Protein AF-0000000071224937 (afdb_homodimer)

pLDDT: mean 92.53, std 18.07, range [24.02, 99.0]

InterPro domains:
  IPR029062 Class I glutamine amidotransferase-like [G3DSA:3.40.50.880] (21-245)
  IPR029062 Class I glutamine amidotransferase-like [SSF52317] (24-227)

Foldseek 3Di:
DCPDDPPPCPPPPPPPPPAAEEEEEWWADDFAQTFPQLLSVLLQVLCVVVRHHYAYEYAQAWTQFDADPVVRHTDPPDDTDTGQVRVCVSVVNRHYYLLPDALVVHQEYEYGDHNCLCVPQKVCVPPQLPIDGDPSVLVRLVRCQVVQGAYEYEALNVLVNLLNPAAFEEEQADPPPCVQQVPCVSVVSSVVSRYHYDHDHQQDKDAGNNRRYIYGNQCSGPVDDSVSNSNSSSVRVVVSVVSGD/DCPDDPPPCPPPPPPPPPAAEEEEEWWADDFAQTFPQLLSVLLQVLCVVVRHHYAYEYAQAWTQFDADPVVRHTDPPDDTDTGQVRVCVSVVVRHYYLLPDALVRHQEYEYGDHNCLCVPQKVCVPPQLPIDGDPSVLVRLVRCQVVQGAYEYEALNVLVNLLNDAAAEEEQADPPPCVQQVPCVSVVSSVVSRYHYDHDHQQDWDAGNNRRYIYGNQCSGPVDDSVSNSNSSSVRVVVSVVSGD

Solvent-accessible surface area (backbone atoms only — not comparable to full-atom values): 24383 Å² total; per-residue (Å²): 136,82,76,76,77,81,71,72,76,72,68,75,74,70,68,70,74,68,66,47,31,30,37,36,52,43,25,19,61,13,50,67,37,1,20,22,52,65,50,46,46,38,46,46,29,42,36,36,71,69,66,30,42,79,41,41,24,13,45,87,43,62,40,72,54,55,49,34,29,57,78,72,37,78,34,85,83,55,74,87,46,44,10,30,42,39,23,10,30,79,43,73,40,56,58,44,51,35,84,73,63,52,56,91,76,34,49,35,41,35,32,42,15,30,34,12,38,30,49,50,50,14,38,31,74,81,46,48,57,72,40,54,56,38,64,64,57,48,52,43,56,50,44,23,44,74,70,65,28,23,35,39,25,20,20,67,23,35,48,58,52,19,67,72,39,71,55,38,41,37,20,55,20,48,62,73,60,52,86,42,16,76,63,30,68,53,51,58,31,30,41,73,36,41,23,40,80,48,76,30,56,44,65,29,69,32,72,17,76,91,62,35,29,35,17,19,8,30,73,35,32,60,81,59,47,65,39,45,33,39,52,12,44,41,53,38,50,54,52,46,57,73,50,45,130,136,81,75,75,78,80,72,71,76,74,69,73,76,70,68,71,74,70,67,47,30,30,37,35,51,42,25,20,61,13,51,70,37,1,20,23,52,64,52,45,47,38,46,46,30,42,37,37,70,68,65,29,43,77,42,41,26,13,45,87,43,62,39,71,53,56,50,35,28,59,79,71,37,77,34,85,83,55,74,86,47,45,9,30,41,38,22,9,30,80,44,74,41,56,59,43,51,36,83,73,64,52,54,91,76,34,48,33,42,38,32,41,14,30,34,12,40,29,48,49,49,14,38,30,75,82,45,47,57,73,38,55,59,39,64,65,57,49,52,44,56,51,45,23,44,74,69,65,28,24,34,37,25,21,20,67,23,36,50,59,52,19,67,72,40,70,56,37,42,36,20,57,20,47,66,75,58,52,88,42,15,78,63,31,68,54,54,59,31,30,42,72,36,42,22,40,80,47,78,33,54,43,64,30,68,33,74,16,77,92,63,35,31,36,16,19,9,31,74,36,33,61,81,57,47,64,39,45,33,39,52,11,43,41,53,39,49,55,54,46,56,73,49,44,130

Organism: Bombus terrestris (NCBI:txid30195)

Nearest PDB structures (foldseek):
  5lir-assembly1_A-2  TM=9.800E-01  e=8.021E-27  Salmonella enterica subsp. enterica serovar Typhimurium
  1oy1-assembly1_B  TM=9.784E-01  e=1.328E-25  Escherichia coli K-12
  3l3b-assembly1_A  TM=9.592E-01  e=3.894E-22  Ehrlichia chaffeensis str. Arkansas
  3l3b-assembly1_B  TM=9.543E-01  e=4.696E-22  Ehrlichia chaffeensis str. Arkansas
  8evv-assembly1_A  TM=3.956E-01  e=2.326E-01  Pseudomonas aeruginosa PAO1

Sequence (490 aa):
MNIPSLDLFYHPLFTRHKLLTESVILCGCGYLDGTEISEAISSTIHICQKDMVPHFYAPDVDICETVDHFTKQPDTNSPSRNGLVEAARLARSNIKPLCECEACMHGALVLPGGFGAAKTLSNFAAKGADCTILPDLEKLIEDFYCEKKPIASMCIASVLVARVLKGVKITLGKDSPAKDWPYADAIKKAKDMGARIEMKNVKGVTRCKKYNVVSTPAWMYKPASYLDVHNGIGKLITTLKKCINMNIPSLDLFYHPLFTRHKLLTESVILCGCGYLDGTEISEAISSTIHICQKDMVPHFYAPDVDICETVDHFTKQPDTNSPSRNGLVEAARLARSNIKPLCECEACMHGALVLPGGFGAAKTLSNFAAKGADCTILPDLEKLIEDFYCEKKPIASMCIASVLVARVLKGVKITLGKDSPAKDWPYADAIKKAKDMGARIEMKNVKGVTRCKKYNVVSTPAWMYKPASYLDVHNGIGKLITTLKKCIN

Structure (mmCIF, N/CA/C/O backbone):
data_AF-0000000071224937-model_v1
#
loop_
_entity.id
_entity.type
_entity.pdbx_description
1 polymer 'ES1 protein homolog, mitochondrial-like'
#
loop_
_atom_site.group_PDB
_atom_site.id
_atom_site.type_symbol
_atom_site.label_atom_id
_atom_site.label_alt_id
_atom_site.label_comp_id
_atom_site.label_asym_id
_atom_site.label_entity_id
_atom_site.label_seq_id
_atom_site.pdbx_PDB_ins_code
_atom_site.Cartn_x
_atom_site.Cartn_y
_atom_site.Cartn_z
_atom_site.occupancy
_atom_site.B_iso_or_equiv
_atom_site.auth_seq_id
_atom_site.auth_comp_id
_atom_site.auth_asym_id
_atom_site.auth_atom_id
_atom_site.pdbx_PDB_model_num
ATOM 1 N N . MET A 1 1 ? 59.438 2.338 23.328 1 24.09 1 MET A N 1
ATOM 2 C CA . MET A 1 1 ? 58.375 1.646 24.078 1 24.09 1 MET A CA 1
ATOM 3 C C . MET A 1 1 ? 57.188 1.354 23.203 1 24.09 1 MET A C 1
ATOM 5 O O . MET A 1 1 ? 56.594 2.268 22.609 1 24.09 1 MET A O 1
ATOM 9 N N . ASN A 1 2 ? 57.062 0.096 22.656 1 24.16 2 ASN A N 1
ATOM 10 C CA . ASN A 1 2 ? 56.188 -0.59 21.688 1 24.16 2 ASN A CA 1
ATOM 11 C C . ASN A 1 2 ? 54.781 -0.759 22.219 1 24.16 2 ASN A C 1
ATOM 13 O O . ASN A 1 2 ? 54.562 -1.453 23.219 1 24.16 2 ASN A O 1
ATOM 17 N N . ILE A 1 3 ? 54 0.284 22.328 1 26.64 3 ILE A N 1
ATOM 18 C CA . ILE A 1 3 ? 52.688 0.108 22.922 1 26.64 3 ILE A CA 1
ATOM 19 C C . ILE A 1 3 ? 51.906 -0.964 22.156 1 26.64 3 ILE A C 1
ATOM 21 O O . ILE A 1 3 ? 51.719 -0.854 20.938 1 26.64 3 ILE A O 1
ATOM 25 N N . PRO A 1 4 ? 51.906 -2.186 22.703 1 28.55 4 PRO A N 1
ATOM 26 C CA . PRO A 1 4 ? 51.25 -3.285 22 1 28.55 4 PRO A CA 1
ATOM 27 C C . PRO A 1 4 ? 49.812 -2.941 21.594 1 28.55 4 PRO A C 1
ATOM 29 O O . PRO A 1 4 ? 49.188 -2.078 22.203 1 28.55 4 PRO A O 1
ATOM 32 N N . SER A 1 5 ? 49.438 -3.316 20.312 1 27.67 5 SER A N 1
ATOM 33 C CA . SER A 1 5 ? 48.188 -3.199 19.547 1 27.67 5 SER A CA 1
ATOM 34 C C . SER A 1 5 ? 47.031 -3.826 20.281 1 27.67 5 SER A C 1
ATOM 36 O O . SER A 1 5 ? 47.094 -4.984 20.703 1 27.67 5 SER A O 1
ATOM 38 N N . LEU A 1 6 ? 46.344 -3.105 21.172 1 26.22 6 LEU A N 1
ATOM 39 C CA . LEU A 1 6 ? 45.156 -3.617 21.891 1 26.22 6 LEU A CA 1
ATOM 40 C C . LEU A 1 6 ? 44.25 -4.363 20.938 1 26.22 6 LEU A C 1
ATOM 42 O O . LEU A 1 6 ? 43.594 -3.748 20.078 1 26.22 6 LEU A O 1
ATOM 46 N N . ASP A 1 7 ? 44.594 -5.586 20.484 1 25.05 7 ASP A N 1
ATOM 47 C CA . ASP A 1 7 ? 43.719 -6.523 19.781 1 25.05 7 ASP A CA 1
ATOM 48 C C . ASP A 1 7 ? 42.438 -6.75 20.562 1 25.05 7 ASP A C 1
ATOM 50 O O . ASP A 1 7 ? 42.438 -7.453 21.578 1 25.05 7 ASP A O 1
ATOM 54 N N . LEU A 1 8 ? 41.75 -5.691 20.906 1 27.2 8 LEU A N 1
ATOM 55 C CA . LEU A 1 8 ? 40.469 -5.992 21.5 1 27.2 8 LEU A CA 1
ATOM 56 C C . LEU A 1 8 ? 39.812 -7.199 20.828 1 27.2 8 LEU A C 1
ATOM 58 O O . LEU A 1 8 ? 39.781 -7.281 19.594 1 27.2 8 LEU A O 1
ATOM 62 N N . PHE A 1 9 ? 39.75 -8.336 21.516 1 25.5 9 PHE A N 1
ATOM 63 C CA . PHE A 1 9 ? 39.125 -9.625 21.312 1 25.5 9 PHE A CA 1
ATOM 64 C C . PHE A 1 9 ? 37.688 -9.453 20.812 1 25.5 9 PHE A C 1
ATOM 66 O O . PHE A 1 9 ? 36.781 -9.109 21.594 1 25.5 9 PHE A O 1
ATOM 73 N N . TYR A 1 10 ? 37.5 -8.781 19.656 1 27.58 10 TYR A N 1
ATOM 74 C CA . TYR A 1 10 ? 36.188 -8.953 19.016 1 27.58 10 TYR A CA 1
ATOM 75 C C . TYR A 1 10 ? 35.781 -10.414 19.031 1 27.58 10 TYR A C 1
ATOM 77 O O . TYR A 1 10 ? 36.469 -11.273 18.469 1 27.58 10 TYR A O 1
ATOM 85 N N . HIS A 1 11 ? 35.375 -10.844 20.25 1 29.81 11 HIS A N 1
ATOM 86 C CA . HIS A 1 11 ? 34.875 -12.211 20.281 1 29.81 11 HIS A CA 1
ATOM 87 C C . HIS A 1 11 ? 34 -12.5 19.062 1 29.81 11 HIS A C 1
ATOM 89 O O . HIS A 1 11 ? 33.125 -11.703 18.719 1 29.81 11 HIS A O 1
ATOM 95 N N . PRO A 1 12 ? 34.344 -13.438 18.156 1 33.12 12 PRO A N 1
ATOM 96 C CA . PRO A 1 12 ? 33.656 -14.031 17 1 33.12 12 PRO A CA 1
ATOM 97 C C . PRO A 1 12 ? 32.188 -14.32 17.25 1 33.12 12 PRO A C 1
ATOM 99 O O . PRO A 1 12 ? 31.422 -14.547 16.297 1 33.12 12 PRO A O 1
ATOM 102 N N . LEU A 1 13 ? 31.859 -14.75 18.438 1 30.2 13 LEU A N 1
ATOM 103 C CA . LEU A 1 13 ? 30.609 -15.484 18.578 1 30.2 13 LEU A CA 1
ATOM 104 C C . LEU A 1 13 ? 29.406 -14.562 18.375 1 30.2 13 LEU A C 1
ATOM 106 O O . LEU A 1 13 ? 28.281 -14.914 18.734 1 30.2 13 LEU A O 1
ATOM 110 N N . PHE A 1 14 ? 29.516 -13.312 18.406 1 30.55 14 PHE A N 1
ATOM 111 C CA . PHE A 1 14 ? 28.297 -12.648 17.953 1 30.55 14 PHE A CA 1
ATOM 112 C C . PHE A 1 14 ? 27.844 -13.195 16.609 1 30.55 14 PHE A C 1
ATOM 114 O O . PHE A 1 14 ? 28.484 -12.938 15.586 1 30.55 14 PHE A O 1
ATOM 121 N N . THR A 1 15 ? 27.422 -14.461 16.5 1 29.83 15 THR A N 1
ATOM 122 C CA . THR A 1 15 ? 26.656 -14.984 15.375 1 29.83 15 THR A CA 1
ATOM 123 C C . THR A 1 15 ? 25.75 -13.906 14.781 1 29.83 15 THR A C 1
ATOM 125 O O . THR A 1 15 ? 24.828 -13.422 15.438 1 29.83 15 THR A O 1
ATOM 128 N N . ARG A 1 16 ? 26.172 -13.016 14.109 1 36 16 ARG A N 1
ATOM 129 C CA . ARG A 1 16 ? 25.359 -12.141 13.266 1 36 16 ARG A CA 1
ATOM 130 C C . ARG A 1 16 ? 24.109 -12.859 12.781 1 36 16 ARG A C 1
ATOM 132 O O . ARG A 1 16 ? 24.188 -13.789 11.984 1 36 16 ARG A O 1
ATOM 139 N N . HIS A 1 17 ? 23.062 -13.141 13.578 1 38.84 17 HIS A N 1
ATOM 140 C CA . HIS A 1 17 ? 21.734 -13.492 13.102 1 38.84 17 HIS A CA 1
ATOM 141 C C . HIS A 1 17 ? 21.484 -12.93 11.711 1 38.84 17 HIS A C 1
ATOM 143 O O . HIS A 1 17 ? 21.391 -11.711 11.531 1 38.84 17 HIS A O 1
ATOM 149 N N . LYS A 1 18 ? 22.203 -13.336 10.766 1 50.28 18 LYS A N 1
ATOM 150 C CA . LYS A 1 18 ? 21.922 -13.039 9.367 1 50.28 18 LYS A CA 1
ATOM 151 C C . LYS A 1 18 ? 20.422 -12.859 9.133 1 50.28 18 LYS A C 1
ATOM 153 O O . LYS A 1 18 ? 19.641 -13.781 9.344 1 50.28 18 LYS A O 1
ATOM 158 N N . LEU A 1 19 ? 19.953 -11.68 9.242 1 67.19 19 LEU A N 1
ATOM 159 C CA . LEU A 1 19 ? 18.531 -11.391 9.023 1 67.19 19 LEU A CA 1
ATOM 160 C C . LEU A 1 19 ? 18.031 -12.102 7.773 1 67.19 19 LEU A C 1
ATOM 162 O O . LEU A 1 19 ? 18.656 -12.031 6.715 1 67.19 19 LEU A O 1
ATOM 166 N N . LEU A 1 20 ? 17.141 -13.102 8 1 80.25 20 LEU A N 1
ATOM 167 C CA . LEU A 1 20 ? 16.5 -13.797 6.883 1 80.25 20 LEU A CA 1
ATOM 168 C C . LEU A 1 20 ? 15.828 -12.805 5.938 1 80.25 20 LEU A C 1
ATOM 170 O O . LEU A 1 20 ? 15.023 -11.977 6.371 1 80.25 20 LEU A O 1
ATOM 174 N N . THR A 1 21 ? 16.391 -12.852 4.699 1 89.44 21 THR A N 1
ATOM 175 C CA . THR A 1 21 ? 15.867 -11.945 3.682 1 89.44 21 THR A CA 1
ATOM 176 C C . THR A 1 21 ? 14.836 -12.656 2.809 1 89.44 21 THR A C 1
ATOM 178 O O . THR A 1 21 ? 15.016 -13.812 2.441 1 89.44 21 THR A O 1
ATOM 181 N N . GLU A 1 22 ? 13.703 -11.953 2.609 1 94.75 22 GLU A N 1
ATOM 182 C CA . GLU A 1 22 ? 12.648 -12.5 1.761 1 94.75 22 GLU A CA 1
ATOM 183 C C . GLU A 1 22 ? 12.461 -11.656 0.501 1 94.75 22 GLU A C 1
ATOM 185 O O . GLU A 1 22 ? 12.461 -10.43 0.564 1 94.75 22 GLU A O 1
ATOM 190 N N . SER A 1 23 ? 12.422 -12.352 -0.63 1 97.94 23 SER A N 1
ATOM 191 C CA . SER A 1 23 ? 12.164 -11.656 -1.885 1 97.94 23 SER A CA 1
ATOM 192 C C . SER A 1 23 ? 10.672 -11.484 -2.125 1 97.94 23 SER A C 1
ATOM 194 O O . SER A 1 23 ? 9.906 -12.445 -2.033 1 97.94 23 SER A O 1
ATOM 196 N N . VAL A 1 24 ? 10.258 -10.273 -2.332 1 98.94 24 VAL A N 1
ATOM 197 C CA . VAL A 1 24 ? 8.883 -9.93 -2.688 1 98.94 24 VAL A CA 1
ATOM 198 C C . VAL A 1 24 ? 8.836 -9.406 -4.121 1 98.94 24 VAL A C 1
ATOM 200 O O . VAL A 1 24 ? 9.453 -8.383 -4.438 1 98.94 24 VAL A O 1
ATOM 203 N N . ILE A 1 25 ? 8.109 -10.133 -4.996 1 98.94 25 ILE A N 1
ATOM 204 C CA . ILE A 1 25 ? 8.062 -9.766 -6.406 1 98.94 25 ILE A CA 1
ATOM 205 C C . ILE A 1 25 ? 6.859 -8.867 -6.668 1 98.94 25 ILE A C 1
ATOM 207 O O . ILE A 1 25 ? 5.719 -9.25 -6.398 1 98.94 25 ILE A O 1
ATOM 211 N N . LEU A 1 26 ? 7.172 -7.676 -7.18 1 98.94 26 LEU A N 1
ATOM 212 C CA . LEU A 1 26 ? 6.16 -6.688 -7.535 1 98.94 26 LEU A CA 1
ATOM 213 C C . LEU A 1 26 ? 6.113 -6.48 -9.047 1 98.94 26 LEU A C 1
ATOM 215 O O . LEU A 1 26 ? 6.992 -6.949 -9.773 1 98.94 26 LEU A O 1
ATOM 219 N N . CYS A 1 27 ? 5.078 -5.863 -9.484 1 98.81 27 CYS A N 1
ATOM 220 C CA . CYS A 1 27 ? 4.93 -5.402 -10.867 1 98.81 27 CYS A CA 1
ATOM 221 C C . CYS A 1 27 ? 3.889 -4.297 -10.961 1 98.81 27 CYS A C 1
ATOM 223 O O . CYS A 1 27 ? 2.697 -4.539 -10.758 1 98.81 27 CYS A O 1
ATOM 225 N N . GLY A 1 28 ? 4.363 -3.088 -11.414 1 98.5 28 GLY A N 1
ATOM 226 C CA . GLY A 1 28 ? 3.426 -1.977 -11.383 1 98.5 28 GLY A CA 1
ATOM 227 C C . GLY A 1 28 ? 2.949 -1.638 -9.984 1 98.5 28 GLY A C 1
ATOM 228 O O . GLY A 1 28 ? 3.594 -2.004 -9 1 98.5 28 GLY A O 1
ATOM 229 N N . CYS A 1 29 ? 1.876 -0.817 -9.922 1 98.62 29 CYS A N 1
ATOM 230 C CA . CYS A 1 29 ? 1.356 -0.353 -8.641 1 98.62 29 CYS A CA 1
ATOM 231 C C . CYS A 1 29 ? -0.161 -0.219 -8.68 1 98.62 29 CYS A C 1
ATOM 233 O O . CYS A 1 29 ? -0.686 0.809 -9.109 1 98.62 29 CYS A O 1
ATOM 235 N N . GLY A 1 30 ? -0.761 -1.201 -8.219 1 97.12 30 GLY A N 1
ATOM 236 C CA . GLY A 1 30 ? -2.193 -1.064 -8 1 97.12 30 GLY A CA 1
ATOM 237 C C . GLY A 1 30 ? -3.018 -2.006 -8.859 1 97.12 30 GLY A C 1
ATOM 238 O O . GLY A 1 30 ? -2.939 -1.961 -10.086 1 97.12 30 GLY A O 1
ATOM 239 N N . TYR A 1 31 ? -4.27 -2.412 -8.344 1 70.06 31 TYR A N 1
ATOM 240 C CA . TYR A 1 31 ? -4.73 -3.754 -8.688 1 70.06 31 TYR A CA 1
ATOM 241 C C . TYR A 1 31 ? -5.367 -3.777 -10.07 1 70.06 31 TYR A C 1
ATOM 243 O O . TYR A 1 31 ? -6.516 -3.367 -10.242 1 70.06 31 TYR A O 1
ATOM 251 N N . LEU A 1 32 ? -5.648 -3.139 -11.102 1 82.19 32 LEU A N 1
ATOM 252 C CA . LEU A 1 32 ? -6.059 -3.994 -12.211 1 82.19 32 LEU A CA 1
ATOM 253 C C . LEU A 1 32 ? -5.105 -3.854 -13.391 1 82.19 32 LEU A C 1
ATOM 255 O O . LEU A 1 32 ? -5.539 -3.754 -14.539 1 82.19 32 LEU A O 1
ATOM 259 N N . ASP A 1 33 ? -3.834 -3.111 -13.109 1 98.25 33 ASP A N 1
ATOM 260 C CA . ASP A 1 33 ? -2.717 -3.225 -14.039 1 98.25 33 ASP A CA 1
ATOM 261 C C . ASP A 1 33 ? -1.403 -3.457 -13.297 1 98.25 33 ASP A C 1
ATOM 263 O O . ASP A 1 33 ? -0.335 -3.484 -13.914 1 98.25 33 ASP A O 1
ATOM 267 N N . GLY A 1 34 ? -1.454 -3.621 -11.969 1 98.69 34 GLY A N 1
ATOM 268 C CA . GLY A 1 34 ? -0.248 -3.787 -11.172 1 98.69 34 GLY A CA 1
ATOM 269 C C . GLY A 1 34 ? -0.442 -4.707 -9.977 1 98.69 34 GLY A C 1
ATOM 270 O O . GLY A 1 34 ? -1.433 -5.438 -9.906 1 98.69 34 GLY A O 1
ATOM 271 N N . THR A 1 35 ? 0.583 -4.73 -9.117 1 98.94 35 THR A N 1
ATOM 272 C CA . THR A 1 35 ? 0.531 -5.461 -7.859 1 98.94 35 THR A CA 1
ATOM 273 C C . THR A 1 35 ? -0.571 -4.91 -6.957 1 98.94 35 THR A C 1
ATOM 275 O O . THR A 1 35 ? -0.742 -3.695 -6.848 1 98.94 35 THR A O 1
ATOM 278 N N . GLU A 1 36 ? -1.37 -5.871 -6.41 1 98.94 36 GLU A N 1
ATOM 279 C CA . GLU A 1 36 ? -2.357 -5.457 -5.418 1 98.94 36 GLU A CA 1
ATOM 280 C C . GLU A 1 36 ? -1.685 -4.824 -4.203 1 98.94 36 GLU A C 1
ATOM 282 O O . GLU A 1 36 ? -0.907 -5.48 -3.504 1 98.94 36 GLU A O 1
ATOM 287 N N . ILE A 1 37 ? -2.014 -3.586 -3.926 1 98.94 37 ILE A N 1
ATOM 288 C CA . ILE A 1 37 ? -1.261 -2.738 -3.01 1 98.94 37 ILE A CA 1
ATOM 289 C C . ILE A 1 37 ? -1.396 -3.271 -1.585 1 98.94 37 ILE A C 1
ATOM 291 O O . ILE A 1 37 ? -0.395 -3.459 -0.889 1 98.94 37 ILE A O 1
ATOM 295 N N . SER A 1 38 ? -2.58 -3.564 -1.112 1 98.94 38 SER A N 1
ATOM 296 C CA . SER A 1 38 ? -2.783 -3.99 0.269 1 98.94 38 SER A CA 1
ATOM 297 C C . SER A 1 38 ? -2.164 -5.359 0.522 1 98.94 38 SER A C 1
ATOM 299 O O . SER A 1 38 ? -1.7 -5.641 1.629 1 98.94 38 SER A O 1
ATOM 301 N N . GLU A 1 39 ? -2.096 -6.223 -0.499 1 98.94 39 GLU A N 1
ATOM 302 C CA . GLU A 1 39 ? -1.434 -7.516 -0.357 1 98.94 39 GLU A CA 1
ATOM 303 C C . GLU A 1 39 ? 0.072 -7.348 -0.171 1 98.94 39 GLU A C 1
ATOM 305 O O . GLU A 1 39 ? 0.669 -7.98 0.702 1 98.94 39 GLU A O 1
ATOM 310 N N . ALA A 1 40 ? 0.619 -6.504 -0.956 1 98.94 40 ALA A N 1
ATOM 311 C CA . ALA A 1 40 ? 2.055 -6.258 -0.868 1 98.94 40 ALA A CA 1
ATOM 312 C C . ALA A 1 40 ? 2.428 -5.668 0.49 1 98.94 40 ALA A C 1
ATOM 314 O O . ALA A 1 40 ? 3.381 -6.121 1.129 1 98.94 40 ALA A O 1
ATOM 315 N N . ILE A 1 41 ? 1.654 -4.691 0.906 1 98.94 41 ILE A N 1
ATOM 316 C CA . ILE A 1 41 ? 1.97 -4.004 2.154 1 98.94 41 ILE A CA 1
ATOM 317 C C . ILE A 1 41 ? 1.72 -4.941 3.334 1 98.94 41 ILE A C 1
ATOM 319 O O . ILE A 1 41 ? 2.516 -4.992 4.273 1 98.94 41 ILE A O 1
ATOM 323 N N . SER A 1 42 ? 0.63 -5.691 3.322 1 98.94 42 SER A N 1
ATOM 324 C CA . SER A 1 42 ? 0.373 -6.668 4.371 1 98.94 42 SER A CA 1
ATOM 325 C C . SER A 1 42 ? 1.5 -7.691 4.461 1 98.94 42 SER A C 1
ATOM 327 O O . SER A 1 42 ? 1.954 -8.031 5.559 1 98.94 42 SER A O 1
ATOM 329 N N . SER A 1 43 ? 1.915 -8.203 3.324 1 98.94 43 SER A N 1
ATOM 330 C CA . SER A 1 43 ? 3.035 -9.133 3.312 1 98.94 43 SER A CA 1
ATOM 331 C C . SER A 1 43 ? 4.273 -8.523 3.963 1 98.94 43 SER A C 1
ATOM 333 O O . SER A 1 43 ? 4.93 -9.164 4.785 1 98.94 43 SER A O 1
ATOM 335 N N . THR A 1 44 ? 4.547 -7.32 3.592 1 98.88 44 THR A N 1
ATOM 336 C CA . THR A 1 44 ? 5.727 -6.609 4.074 1 98.88 44 THR A CA 1
ATOM 337 C C . THR A 1 44 ? 5.668 -6.434 5.59 1 98.88 44 THR A C 1
ATOM 339 O O . THR A 1 44 ? 6.656 -6.688 6.285 1 98.88 44 THR A O 1
ATOM 342 N N . ILE A 1 45 ? 4.504 -6.027 6.098 1 98.88 45 ILE A N 1
ATOM 343 C CA . ILE A 1 45 ? 4.309 -5.84 7.531 1 98.88 45 ILE A CA 1
ATOM 344 C C . ILE A 1 45 ? 4.539 -7.16 8.258 1 98.88 45 ILE A C 1
ATOM 346 O O . ILE A 1 45 ? 5.27 -7.211 9.25 1 98.88 45 ILE A O 1
ATOM 350 N N . HIS A 1 46 ? 3.979 -8.219 7.793 1 98.88 46 HIS A N 1
ATOM 351 C CA . HIS A 1 46 ? 4.062 -9.508 8.469 1 98.88 46 HIS A CA 1
ATOM 352 C C . HIS A 1 46 ? 5.465 -10.094 8.375 1 98.88 46 HIS A C 1
ATOM 354 O O . HIS A 1 46 ? 5.93 -10.766 9.297 1 98.88 46 HIS A O 1
ATOM 360 N N . ILE A 1 47 ? 6.141 -9.875 7.23 1 98.75 47 ILE A N 1
ATOM 361 C CA . ILE A 1 47 ? 7.531 -10.289 7.102 1 98.75 47 ILE A CA 1
ATOM 362 C C . ILE A 1 47 ? 8.367 -9.625 8.195 1 98.75 47 ILE A C 1
ATOM 364 O O . ILE A 1 47 ? 9.141 -10.297 8.883 1 98.75 47 ILE A O 1
ATOM 368 N N . CYS A 1 48 ? 8.18 -8.344 8.383 1 98.38 48 CYS A N 1
ATOM 369 C CA . CYS A 1 48 ? 8.898 -7.609 9.414 1 98.38 48 CYS A CA 1
ATOM 370 C C . CYS A 1 48 ? 8.516 -8.102 10.805 1 98.38 48 CYS A C 1
ATOM 372 O O . CYS A 1 48 ? 9.359 -8.195 11.695 1 98.38 48 CYS A O 1
ATOM 374 N N . GLN A 1 49 ? 7.238 -8.398 10.961 1 98.19 49 GLN A N 1
ATOM 375 C CA . GLN A 1 49 ? 6.746 -8.875 12.25 1 98.19 49 GLN A CA 1
ATOM 376 C C . GLN A 1 49 ? 7.422 -10.188 12.648 1 98.19 49 GLN A C 1
ATOM 378 O O . GLN A 1 49 ? 7.594 -10.469 13.836 1 98.19 49 GLN A O 1
ATOM 383 N N . LYS A 1 50 ? 7.82 -10.922 11.672 1 97.62 50 LYS A N 1
ATOM 384 C CA . LYS A 1 50 ? 8.477 -12.195 11.922 1 97.62 50 LYS A CA 1
ATOM 385 C C . LYS A 1 50 ? 9.992 -12.039 11.945 1 97.62 50 LYS A C 1
ATOM 387 O O . LYS A 1 50 ? 10.727 -13.023 11.812 1 97.62 50 LYS A O 1
ATOM 392 N N . ASP A 1 51 ? 10.492 -10.844 12.055 1 96 51 ASP A N 1
ATOM 393 C CA . ASP A 1 51 ? 11.906 -10.492 12.164 1 96 51 ASP A CA 1
ATOM 394 C C . ASP A 1 51 ? 12.664 -10.844 10.891 1 96 51 ASP A C 1
ATOM 396 O O . ASP A 1 51 ? 13.836 -11.234 10.938 1 96 51 ASP A O 1
ATOM 400 N N . MET A 1 52 ? 11.953 -10.883 9.812 1 97.44 52 MET A N 1
ATOM 401 C CA . MET A 1 52 ? 12.555 -11.023 8.492 1 97.44 52 MET A CA 1
ATOM 402 C C . MET A 1 52 ? 12.586 -9.68 7.766 1 97.44 52 MET A C 1
ATOM 404 O O . MET A 1 52 ? 11.984 -8.711 8.219 1 97.44 52 MET A O 1
ATOM 408 N N . VAL A 1 53 ? 13.391 -9.625 6.66 1 97.38 53 VAL A N 1
ATOM 409 C CA . VAL A 1 53 ? 13.578 -8.375 5.934 1 97.38 53 VAL A CA 1
ATOM 410 C C . VAL A 1 53 ? 13.078 -8.531 4.5 1 97.38 53 VAL A C 1
ATOM 412 O O . VAL A 1 53 ? 13.57 -9.375 3.752 1 97.38 53 VAL A O 1
ATOM 415 N N . PRO A 1 54 ? 12.117 -7.73 4.098 1 98.38 54 PRO A N 1
ATOM 416 C CA . PRO A 1 54 ? 11.656 -7.793 2.707 1 98.38 54 PRO A CA 1
ATOM 417 C C . PRO A 1 54 ? 12.625 -7.121 1.738 1 98.38 54 PRO A C 1
ATOM 419 O O . PRO A 1 54 ? 13.164 -6.051 2.037 1 98.38 54 PRO A O 1
ATOM 422 N N . HIS A 1 55 ? 12.898 -7.762 0.661 1 98.62 55 HIS A N 1
ATOM 423 C CA . HIS A 1 55 ? 13.586 -7.215 -0.503 1 98.62 55 HIS A CA 1
ATOM 424 C C . HIS A 1 55 ? 12.695 -7.254 -1.738 1 98.62 55 HIS A C 1
ATOM 426 O O . HIS A 1 55 ? 12.156 -8.305 -2.092 1 98.62 55 HIS A O 1
ATOM 432 N N . PHE A 1 56 ? 12.602 -6.098 -2.426 1 98.94 56 PHE A N 1
ATOM 433 C CA . PHE A 1 56 ? 11.617 -5.973 -3.494 1 98.94 56 PHE A CA 1
ATOM 434 C C . PHE A 1 56 ? 12.289 -6.066 -4.859 1 98.94 56 PHE A C 1
ATOM 436 O O . PHE A 1 56 ? 13.375 -5.523 -5.062 1 98.94 56 PHE A O 1
ATOM 443 N N . TYR A 1 57 ? 11.648 -6.777 -5.754 1 98.94 57 TYR A N 1
ATOM 444 C CA . TYR A 1 57 ? 12.055 -6.891 -7.148 1 98.94 57 TYR A CA 1
ATOM 445 C C . TYR A 1 57 ? 10.867 -6.691 -8.086 1 98.94 57 TYR A C 1
ATOM 447 O O . TYR A 1 57 ? 9.727 -7 -7.723 1 98.94 57 TYR A O 1
ATOM 455 N N . ALA A 1 58 ? 11.117 -6.199 -9.242 1 98.94 58 ALA A N 1
ATOM 456 C CA . ALA A 1 58 ? 10.102 -6.043 -10.281 1 98.94 58 ALA A CA 1
ATOM 457 C C . ALA A 1 58 ? 10.719 -6.113 -11.672 1 98.94 58 ALA A C 1
ATOM 459 O O . ALA A 1 58 ? 11.898 -5.801 -11.852 1 98.94 58 ALA A O 1
ATOM 460 N N . PRO A 1 59 ? 9.953 -6.613 -12.617 1 98.94 59 PRO A N 1
ATOM 461 C CA . PRO A 1 59 ? 10.492 -6.66 -13.977 1 98.94 59 PRO A CA 1
ATOM 462 C C . PRO A 1 59 ? 10.648 -5.273 -14.602 1 98.94 59 PRO A C 1
ATOM 464 O O . PRO A 1 59 ? 9.805 -4.398 -14.391 1 98.94 59 PRO A O 1
ATOM 467 N N . ASP A 1 60 ? 11.742 -5.094 -15.336 1 98.69 60 ASP A N 1
ATOM 468 C CA . ASP A 1 60 ? 11.961 -3.871 -16.094 1 98.69 60 ASP A CA 1
ATOM 469 C C . ASP A 1 60 ? 11.336 -3.969 -17.484 1 98.69 60 ASP A C 1
ATOM 471 O O . ASP A 1 60 ? 12.039 -3.998 -18.5 1 98.69 60 ASP A O 1
ATOM 475 N N . VAL A 1 61 ? 10.008 -4.027 -17.484 1 98.62 61 VAL A N 1
ATOM 476 C CA . VAL A 1 61 ? 9.195 -4.094 -18.688 1 98.62 61 VAL A CA 1
ATOM 477 C C . VAL A 1 61 ? 7.988 -3.168 -18.547 1 98.62 61 VAL A C 1
ATOM 479 O O . VAL A 1 61 ? 7.594 -2.811 -17.438 1 98.62 61 VAL A O 1
ATOM 482 N N . ASP A 1 62 ? 7.461 -2.758 -19.688 1 97.94 62 ASP A N 1
ATOM 483 C CA . ASP A 1 62 ? 6.23 -1.975 -19.625 1 97.94 62 ASP A CA 1
ATOM 484 C C . ASP A 1 62 ? 5.051 -2.834 -19.172 1 97.94 62 ASP A C 1
ATOM 486 O O . ASP A 1 62 ? 4.941 -4 -19.547 1 97.94 62 ASP A O 1
ATOM 490 N N . ILE A 1 63 ? 4.207 -2.197 -18.391 1 97.38 63 ILE A N 1
ATOM 491 C CA . ILE A 1 63 ? 2.99 -2.902 -18 1 97.38 63 ILE A CA 1
ATOM 492 C C . ILE A 1 63 ? 2.086 -3.08 -19.219 1 97.38 63 ILE A C 1
ATOM 494 O O . ILE A 1 63 ? 2.061 -2.229 -20.109 1 97.38 63 ILE A O 1
ATOM 498 N N . CYS A 1 64 ? 1.393 -4.184 -19.375 1 92.81 64 CYS A N 1
ATOM 499 C CA . CYS A 1 64 ? 0.619 -4.57 -20.547 1 92.81 64 CYS A CA 1
ATOM 500 C C . CYS A 1 64 ? -0.483 -3.559 -20.844 1 92.81 64 CYS A C 1
ATOM 502 O O . CYS A 1 64 ? -0.68 -3.156 -21.984 1 92.81 64 CYS A O 1
ATOM 504 N N . GLU A 1 65 ? -1.272 -3.072 -20.062 1 92.12 65 GLU A N 1
ATOM 505 C CA . GLU A 1 65 ? -2.395 -2.154 -20.234 1 92.12 65 GLU A CA 1
ATOM 506 C C . GLU A 1 65 ? -2.605 -1.303 -18.984 1 92.12 65 GLU A C 1
ATOM 508 O O . GLU A 1 65 ? -2.998 -1.817 -17.938 1 92.12 65 GLU A O 1
ATOM 513 N N . THR A 1 66 ? -2.406 -0.005 -19.328 1 95.69 66 THR A N 1
ATOM 514 C CA . THR A 1 66 ? -2.654 0.893 -18.203 1 95.69 66 THR A CA 1
ATOM 515 C C . THR A 1 66 ? -4.152 1.051 -17.953 1 95.69 66 THR A C 1
ATOM 517 O O . THR A 1 66 ? -4.934 1.179 -18.906 1 95.69 66 THR A O 1
ATOM 520 N N . VAL A 1 67 ? -4.562 1.019 -16.703 1 97.5 67 VAL A N 1
ATOM 521 C CA . VAL A 1 67 ? -5.969 1.117 -16.312 1 97.5 67 VAL A CA 1
ATOM 522 C C . VAL A 1 67 ? -6.207 2.426 -15.562 1 97.5 67 VAL A C 1
ATOM 524 O O . VAL A 1 67 ? -5.402 2.822 -14.719 1 97.5 67 VAL A O 1
ATOM 527 N N . ASP A 1 68 ? -7.277 3.156 -16 1 97.56 68 ASP A N 1
ATOM 528 C CA . ASP A 1 68 ? -7.828 4.203 -15.148 1 97.56 68 ASP A CA 1
ATOM 529 C C . ASP A 1 68 ? -8.578 3.605 -13.961 1 97.56 68 ASP A C 1
ATOM 531 O O . ASP A 1 68 ? -9.68 3.072 -14.125 1 97.56 68 ASP A O 1
ATOM 535 N N . HIS A 1 69 ? -7.977 3.738 -12.789 1 98 69 HIS A N 1
ATOM 536 C CA . HIS A 1 69 ? -8.508 3.021 -11.633 1 98 69 HIS A CA 1
ATOM 537 C C . HIS A 1 69 ? -9.75 3.713 -11.086 1 98 69 HIS A C 1
ATOM 539 O O . HIS A 1 69 ? -10.492 3.129 -10.289 1 98 69 HIS A O 1
ATOM 545 N N . PHE A 1 70 ? -10.008 4.965 -11.438 1 98 70 PHE A N 1
ATOM 546 C CA . PHE A 1 70 ? -11.242 5.613 -11.008 1 98 70 PHE A CA 1
ATOM 547 C C . PHE A 1 70 ? -12.438 5.055 -11.766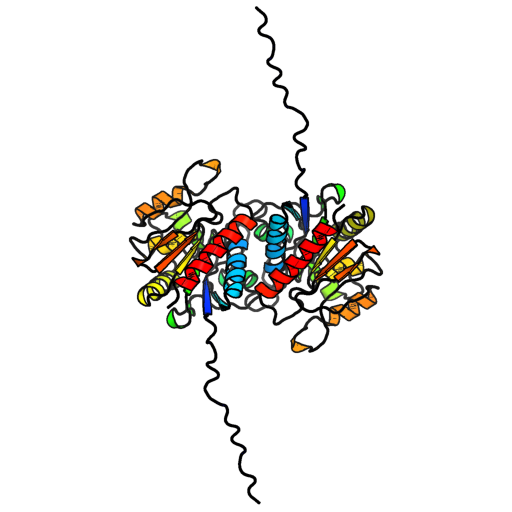 1 98 70 PHE A C 1
ATOM 549 O O . PHE A 1 70 ? -13.492 4.816 -11.172 1 98 70 PHE A O 1
ATOM 556 N N . THR A 1 71 ? -12.219 4.77 -13.094 1 97 71 THR A N 1
ATOM 557 C CA . THR A 1 71 ? -13.312 4.266 -13.922 1 97 71 THR A CA 1
ATOM 558 C C . THR A 1 71 ? -13.203 2.752 -14.102 1 97 71 THR A C 1
ATOM 560 O O . THR A 1 71 ? -14.141 2.109 -14.57 1 97 71 THR A O 1
ATOM 563 N N . LYS A 1 72 ? -11.992 2.105 -13.805 1 96.12 72 LYS A N 1
ATOM 564 C CA . LYS A 1 72 ? -11.68 0.688 -13.969 1 96.12 72 LYS A CA 1
ATOM 565 C C . LYS A 1 72 ? -11.68 0.289 -15.438 1 96.12 72 LYS A C 1
ATOM 567 O O . LYS A 1 72 ? -12.039 -0.838 -15.781 1 96.12 72 LYS A O 1
ATOM 572 N N . GLN A 1 73 ? -11.438 1.31 -16.281 1 96.75 73 GLN A N 1
ATOM 573 C CA . GLN A 1 73 ? -11.367 1.062 -17.703 1 96.75 73 GLN A CA 1
ATOM 574 C C . GLN A 1 73 ? -9.938 1.244 -18.234 1 96.75 73 GLN A C 1
ATOM 576 O O . GLN A 1 73 ? -9.164 2.012 -17.656 1 96.75 73 GLN A O 1
ATOM 581 N N . PRO A 1 74 ? -9.656 0.497 -19.297 1 95.56 74 PRO A N 1
ATOM 582 C CA . PRO A 1 74 ? -8.352 0.768 -19.906 1 95.56 74 PRO A CA 1
ATOM 583 C C . PRO A 1 74 ? -8.156 2.242 -20.25 1 95.56 74 PRO A C 1
ATOM 585 O O . PRO A 1 74 ? -9.102 2.904 -20.703 1 95.56 74 PRO A O 1
ATOM 588 N N . ASP A 1 75 ? -7.02 2.746 -19.906 1 93.94 75 ASP A N 1
ATOM 589 C CA . ASP A 1 75 ? -6.652 4.109 -20.266 1 93.94 75 ASP A CA 1
ATOM 590 C C . ASP A 1 75 ? -5.871 4.133 -21.578 1 93.94 75 ASP A C 1
ATOM 592 O O . ASP A 1 75 ? -4.641 4.227 -21.562 1 93.94 75 ASP A O 1
ATOM 596 N N . THR A 1 76 ? -6.469 4.227 -22.688 1 88.5 76 THR A N 1
ATOM 597 C CA . THR A 1 76 ? -5.871 4.07 -24.016 1 88.5 76 THR A CA 1
ATOM 598 C C . THR A 1 76 ? -5.004 5.277 -24.359 1 88.5 76 THR A C 1
ATOM 600 O O . THR A 1 76 ? -4.16 5.207 -25.25 1 88.5 76 THR A O 1
ATOM 603 N N . ASN A 1 77 ? -5.191 6.336 -23.719 1 85.62 77 ASN A N 1
ATOM 604 C CA . ASN A 1 77 ? -4.445 7.551 -24.031 1 85.62 77 ASN A CA 1
ATOM 605 C C . ASN A 1 77 ? -3.232 7.707 -23.109 1 85.62 77 ASN A C 1
ATOM 607 O O . ASN A 1 77 ? -2.426 8.617 -23.297 1 85.62 77 ASN A O 1
ATOM 611 N N . SER A 1 78 ? -3.152 6.766 -22.219 1 86.81 78 SER A N 1
ATOM 612 C CA . SER A 1 78 ? -2.029 6.852 -21.281 1 86.81 78 SER A CA 1
ATOM 613 C C . SER A 1 78 ? -0.736 6.371 -21.938 1 86.81 78 SER A C 1
ATOM 615 O O . SER A 1 78 ? -0.738 5.383 -22.672 1 86.81 78 SER A O 1
ATOM 617 N N . PRO A 1 79 ? 0.318 7.129 -21.703 1 89.31 79 PRO A N 1
ATOM 618 C CA . PRO A 1 79 ? 1.59 6.523 -22.094 1 89.31 79 PRO A CA 1
ATOM 619 C C . PRO A 1 79 ? 1.881 5.219 -21.359 1 89.31 79 PRO A C 1
ATOM 621 O O . PRO A 1 79 ? 1.26 4.934 -20.344 1 89.31 79 PRO A O 1
ATOM 624 N N . SER A 1 80 ? 2.811 4.484 -21.938 1 92.88 80 SER A N 1
ATOM 625 C CA . SER A 1 80 ? 3.232 3.246 -21.297 1 92.88 80 SER A CA 1
ATOM 626 C C . SER A 1 80 ? 3.848 3.518 -19.922 1 92.88 80 SER A C 1
ATOM 628 O O . SER A 1 80 ? 4.539 4.523 -19.734 1 92.88 80 SER A O 1
ATOM 630 N N . ARG A 1 81 ? 3.586 2.66 -19.047 1 95.75 81 ARG A N 1
ATOM 631 C CA . ARG A 1 81 ? 4.191 2.717 -17.734 1 95.75 81 ARG A CA 1
ATOM 632 C C . ARG A 1 81 ? 5.086 1.508 -17.484 1 95.75 81 ARG A C 1
ATOM 634 O O . ARG A 1 81 ? 4.719 0.379 -17.812 1 95.75 81 ARG A O 1
ATOM 641 N N . ASN A 1 82 ? 6.281 1.782 -16.953 1 97.56 82 ASN A N 1
ATOM 642 C CA . ASN A 1 82 ? 7.227 0.704 -16.688 1 97.56 82 ASN A CA 1
ATOM 643 C C . ASN A 1 82 ? 6.914 0.004 -15.367 1 97.56 82 ASN A C 1
ATOM 645 O O . ASN A 1 82 ? 6.676 0.661 -14.352 1 97.56 82 ASN A O 1
ATOM 649 N N . GLY A 1 83 ? 6.93 -1.338 -15.391 1 98.62 83 GLY A N 1
ATOM 650 C CA . GLY A 1 83 ? 6.574 -2.148 -14.234 1 98.62 83 GLY A CA 1
ATOM 651 C C . GLY A 1 83 ? 7.488 -1.93 -13.047 1 98.62 83 GLY A C 1
ATOM 652 O O . GLY A 1 83 ? 7.031 -1.918 -11.898 1 98.62 83 GLY A O 1
ATOM 653 N N . LEU A 1 84 ? 8.758 -1.788 -13.25 1 98.81 84 LEU A N 1
ATOM 654 C CA . LEU A 1 84 ? 9.742 -1.556 -12.203 1 98.81 84 LEU A CA 1
ATOM 655 C C . LEU A 1 84 ? 9.594 -0.153 -11.617 1 98.81 84 LEU A C 1
ATOM 657 O O . LEU A 1 84 ? 9.602 0.022 -10.398 1 98.81 84 LEU A O 1
ATOM 661 N N . VAL A 1 85 ? 9.406 0.844 -12.484 1 98.12 85 VAL A N 1
ATOM 662 C CA . VAL A 1 85 ? 9.289 2.236 -12.062 1 98.12 85 VAL A CA 1
ATOM 663 C C . VAL A 1 85 ? 8.039 2.418 -11.211 1 98.12 85 VAL A C 1
ATOM 665 O O . VAL A 1 85 ? 8.094 3.027 -10.141 1 98.12 85 VAL A O 1
ATOM 668 N N . GLU A 1 86 ? 6.922 1.849 -11.664 1 98.31 86 GLU A N 1
ATOM 669 C CA . GLU A 1 86 ? 5.676 1.955 -10.914 1 98.31 86 GLU A CA 1
ATOM 670 C C . GLU A 1 86 ? 5.75 1.168 -9.609 1 98.31 86 GLU A C 1
ATOM 672 O O . GLU A 1 86 ? 5.258 1.625 -8.57 1 98.31 86 GLU A O 1
ATOM 677 N N . ALA A 1 87 ? 6.418 0.001 -9.648 1 98.94 87 ALA A N 1
ATOM 678 C CA . ALA A 1 87 ? 6.543 -0.825 -8.453 1 98.94 87 ALA A CA 1
ATOM 679 C C . ALA A 1 87 ? 7.395 -0.131 -7.391 1 98.94 87 ALA A C 1
ATOM 681 O O . ALA A 1 87 ? 7.211 -0.361 -6.191 1 98.94 87 ALA A O 1
ATOM 682 N N . ALA A 1 88 ? 8.281 0.741 -7.836 1 98.88 88 ALA A N 1
ATOM 683 C CA . ALA A 1 88 ? 9.133 1.479 -6.906 1 98.88 88 ALA A CA 1
ATOM 684 C C . ALA A 1 88 ? 8.305 2.363 -5.98 1 98.88 88 ALA A C 1
ATOM 686 O O . ALA A 1 88 ? 8.734 2.691 -4.871 1 98.88 88 ALA A O 1
ATOM 687 N N . ARG A 1 89 ? 7.086 2.742 -6.398 1 98.62 89 ARG A N 1
ATOM 688 C CA . ARG A 1 89 ? 6.168 3.488 -5.547 1 98.62 89 ARG A CA 1
ATOM 689 C C . ARG A 1 89 ? 5.785 2.678 -4.312 1 98.62 89 ARG A C 1
ATOM 691 O O . ARG A 1 89 ? 5.676 3.225 -3.213 1 98.62 89 ARG A O 1
ATOM 698 N N . LEU A 1 90 ? 5.609 1.354 -4.441 1 98.44 90 LEU A N 1
ATOM 699 C CA . LEU A 1 90 ? 5.246 0.428 -3.375 1 98.44 90 LEU A CA 1
ATOM 700 C C . LEU A 1 90 ? 6.422 0.204 -2.426 1 98.44 90 LEU A C 1
ATOM 702 O O . LEU A 1 90 ? 6.223 -0.01 -1.229 1 98.44 90 LEU A O 1
ATOM 706 N N . ALA A 1 91 ? 7.605 0.316 -2.971 1 98.44 91 ALA A N 1
ATOM 707 C CA . ALA A 1 91 ? 8.805 -0.117 -2.252 1 98.44 91 ALA A CA 1
ATOM 708 C C . ALA A 1 91 ? 9.562 1.078 -1.683 1 98.44 91 ALA A C 1
ATOM 710 O O . ALA A 1 91 ? 10.719 0.947 -1.267 1 98.44 91 ALA A O 1
ATOM 711 N N . ARG A 1 92 ? 8.945 2.262 -1.77 1 97.44 92 ARG A N 1
ATOM 712 C CA . ARG A 1 92 ? 9.594 3.49 -1.333 1 97.44 92 ARG A CA 1
ATOM 713 C C . ARG A 1 92 ? 10.969 3.635 -1.974 1 97.44 92 ARG A C 1
ATOM 715 O O . ARG A 1 92 ? 11.953 3.943 -1.292 1 97.44 92 ARG A O 1
ATOM 722 N N . SER A 1 93 ? 11.133 3.283 -3.145 1 95.38 93 SER A N 1
ATOM 723 C CA . SER A 1 93 ? 12.289 3.449 -4.02 1 95.38 93 SER A CA 1
ATOM 724 C C . SER A 1 93 ? 13.391 2.449 -3.678 1 95.38 93 SER A C 1
ATOM 726 O O . SER A 1 93 ? 14.484 2.502 -4.246 1 95.38 93 SER A O 1
ATOM 728 N N . ASN A 1 94 ? 13.164 1.574 -2.721 1 97.56 94 ASN A N 1
ATOM 729 C CA . ASN A 1 94 ? 14.102 0.505 -2.391 1 97.56 94 ASN A CA 1
ATOM 730 C C . ASN A 1 94 ? 13.727 -0.803 -3.082 1 97.56 94 ASN A C 1
ATOM 732 O O . ASN A 1 94 ? 13.172 -1.707 -2.451 1 97.56 94 ASN A O 1
ATOM 736 N N . ILE A 1 95 ? 14.133 -0.893 -4.387 1 98.75 95 ILE A N 1
ATOM 737 C CA . ILE A 1 95 ? 13.719 -2.004 -5.238 1 98.75 95 ILE A CA 1
ATOM 738 C C . ILE A 1 95 ? 14.797 -2.27 -6.289 1 98.75 95 ILE A C 1
ATOM 740 O O . ILE A 1 95 ? 15.57 -1.374 -6.637 1 98.75 95 ILE A O 1
ATOM 744 N N . LYS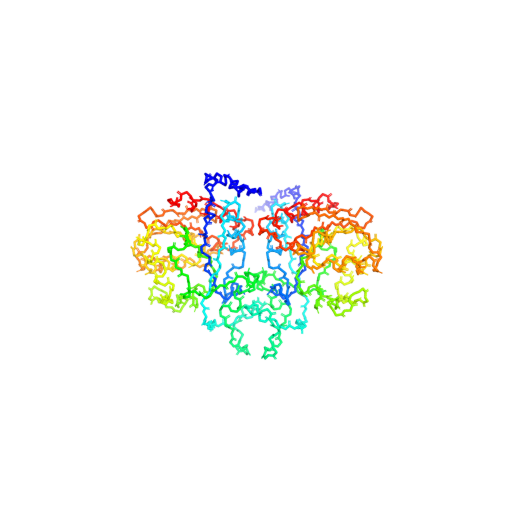 A 1 96 ? 14.891 -3.527 -6.727 1 98.81 96 LYS A N 1
ATOM 745 C CA . LYS A 1 96 ? 15.828 -3.928 -7.77 1 98.81 96 LYS A CA 1
ATOM 746 C C . LYS A 1 96 ? 15.109 -4.605 -8.93 1 98.81 96 LYS A C 1
ATOM 748 O O . LYS A 1 96 ? 13.977 -5.07 -8.781 1 98.81 96 LYS A O 1
ATOM 753 N N . PRO A 1 97 ? 15.742 -4.641 -10.109 1 98.88 97 PRO A N 1
ATOM 754 C CA . PRO A 1 97 ? 15.172 -5.402 -11.227 1 98.88 97 PRO A CA 1
ATOM 755 C C . PRO A 1 97 ? 15.031 -6.887 -10.914 1 98.88 97 PRO A C 1
ATOM 757 O O . PRO A 1 97 ? 15.891 -7.473 -10.25 1 98.88 97 PRO A O 1
ATOM 760 N N . LEU A 1 98 ? 14.023 -7.438 -11.453 1 98.88 98 LEU A N 1
ATOM 761 C CA . LEU A 1 98 ? 13.711 -8.844 -11.227 1 98.88 98 LEU A CA 1
ATOM 762 C C . LEU A 1 98 ? 14.875 -9.734 -11.664 1 98.88 98 LEU A C 1
ATOM 764 O O . LEU A 1 98 ? 15.148 -10.758 -11.023 1 98.88 98 LEU A O 1
ATOM 768 N N . CYS A 1 99 ? 15.562 -9.367 -12.703 1 98.62 99 CYS A N 1
ATOM 769 C CA . CYS A 1 99 ? 16.641 -10.18 -13.258 1 98.62 99 CYS A CA 1
ATOM 770 C C . CYS A 1 99 ? 17.797 -10.289 -12.266 1 98.62 99 CYS A C 1
ATOM 772 O O . CYS A 1 99 ? 18.672 -11.141 -12.422 1 98.62 99 CYS A O 1
ATOM 774 N N . GLU A 1 100 ? 17.797 -9.469 -11.203 1 98.62 100 GLU A N 1
ATOM 775 C CA . GLU A 1 100 ? 18.859 -9.484 -10.203 1 98.62 100 GLU A CA 1
ATOM 776 C C . GLU A 1 100 ? 18.469 -10.359 -9.008 1 98.62 100 GLU A C 1
ATOM 778 O O . GLU A 1 100 ? 19.281 -10.57 -8.109 1 98.62 100 GLU A O 1
ATOM 783 N N . CYS A 1 101 ? 17.281 -10.836 -8.969 1 98.62 101 CYS A N 1
ATOM 784 C CA . CYS A 1 101 ? 16.828 -11.664 -7.855 1 98.62 101 CYS A CA 1
ATOM 785 C C . CYS A 1 101 ? 17.359 -13.086 -7.98 1 98.62 101 CYS A C 1
ATOM 787 O O . CYS A 1 101 ? 17.172 -13.734 -9.016 1 98.62 101 CYS A O 1
ATOM 789 N N . GLU A 1 102 ? 18.016 -13.539 -6.945 1 98.25 102 GLU A N 1
ATOM 790 C CA . GLU A 1 102 ? 18.547 -14.898 -6.906 1 98.25 102 GLU A CA 1
ATOM 791 C C . GLU A 1 102 ? 18.016 -15.664 -5.703 1 98.25 102 GLU A C 1
ATOM 793 O O . GLU A 1 102 ? 18.016 -15.156 -4.582 1 98.25 102 GLU A O 1
ATOM 798 N N . ALA A 1 103 ? 17.641 -16.891 -5.965 1 98.12 103 ALA A N 1
ATOM 799 C CA . ALA A 1 103 ? 17.078 -17.719 -4.902 1 98.12 103 ALA A CA 1
ATOM 800 C C . ALA A 1 103 ? 18.094 -17.906 -3.77 1 98.12 103 ALA A C 1
ATOM 802 O O . ALA A 1 103 ? 17.719 -17.922 -2.596 1 98.12 103 ALA A O 1
ATOM 803 N N . CYS A 1 104 ? 19.391 -17.969 -4.066 1 96.88 104 CYS A N 1
ATOM 804 C CA . CYS A 1 104 ? 20.422 -18.266 -3.08 1 96.88 104 CYS A CA 1
ATOM 805 C C . CYS A 1 104 ? 20.594 -17.109 -2.111 1 96.88 104 CYS A C 1
ATOM 807 O O . CYS A 1 104 ? 21.156 -17.281 -1.027 1 96.88 104 CYS A O 1
ATOM 809 N N . MET A 1 105 ? 20.094 -15.93 -2.447 1 96.81 105 MET A N 1
ATOM 810 C CA . MET A 1 105 ? 20.297 -14.734 -1.629 1 96.81 105 MET A CA 1
ATOM 811 C C . MET A 1 105 ? 19.109 -14.516 -0.692 1 96.81 105 MET A C 1
ATOM 813 O O . MET A 1 105 ? 19.109 -13.57 0.107 1 96.81 105 MET A O 1
ATOM 817 N N . HIS A 1 106 ? 18.125 -15.391 -0.752 1 97.94 106 HIS A N 1
ATOM 818 C CA . HIS A 1 106 ? 16.891 -15.156 0 1 97.94 106 HIS A CA 1
ATOM 819 C C . HIS A 1 106 ? 16.406 -16.438 0.668 1 97.94 106 HIS A C 1
ATOM 821 O O . HIS A 1 106 ? 16.812 -17.531 0.284 1 97.94 106 HIS A O 1
ATOM 827 N N . GLY A 1 107 ? 15.57 -16.266 1.686 1 97.75 107 GLY A N 1
ATOM 828 C CA . GLY A 1 107 ? 14.992 -17.406 2.393 1 97.75 107 GLY A CA 1
ATOM 829 C C . GLY A 1 107 ? 13.703 -17.906 1.769 1 97.75 107 GLY A C 1
ATOM 830 O O . GLY A 1 107 ? 13.375 -19.094 1.881 1 97.75 107 GLY A O 1
ATOM 831 N N . ALA A 1 108 ? 13 -17.016 1.104 1 98.69 108 ALA A N 1
ATOM 832 C CA . ALA A 1 108 ? 11.695 -17.359 0.542 1 98.69 108 ALA A CA 1
ATOM 833 C C . ALA A 1 108 ? 11.32 -16.422 -0.599 1 98.69 108 ALA A C 1
ATOM 835 O O . ALA A 1 108 ? 11.961 -15.383 -0.787 1 98.69 108 ALA A O 1
ATOM 836 N N . LEU A 1 109 ? 10.391 -16.891 -1.378 1 98.88 109 LEU A N 1
ATOM 837 C CA . LEU A 1 109 ? 9.781 -16.109 -2.447 1 98.88 109 LEU A CA 1
ATOM 838 C C . LEU A 1 109 ? 8.328 -15.773 -2.113 1 98.88 109 LEU A C 1
ATOM 840 O O . LEU A 1 109 ? 7.555 -16.656 -1.746 1 98.88 109 LEU A O 1
ATOM 844 N N . VAL A 1 110 ? 7.98 -14.492 -2.178 1 99 110 VAL A N 1
ATOM 845 C CA . VAL A 1 110 ? 6.621 -14.047 -1.895 1 99 110 VAL A CA 1
ATOM 846 C C . VAL A 1 110 ? 6.035 -13.367 -3.129 1 99 110 VAL A C 1
ATOM 848 O O . VAL A 1 110 ? 6.625 -12.43 -3.668 1 99 110 VAL A O 1
ATOM 851 N N . LEU A 1 111 ? 4.844 -13.852 -3.582 1 99 111 LEU A N 1
ATOM 852 C CA . LEU A 1 111 ? 4.188 -13.375 -4.797 1 99 111 LEU A CA 1
ATOM 853 C C . LEU A 1 111 ? 2.809 -12.812 -4.484 1 99 111 LEU A C 1
ATOM 855 O O . LEU A 1 111 ? 1.814 -13.539 -4.496 1 99 111 LEU A O 1
ATOM 859 N N . PRO A 1 112 ? 2.736 -11.477 -4.281 1 98.94 112 PRO A N 1
ATOM 860 C CA . PRO A 1 112 ? 1.417 -10.852 -4.152 1 98.94 112 PRO A CA 1
ATOM 861 C C . PRO A 1 112 ? 0.626 -10.875 -5.457 1 98.94 112 PRO A C 1
ATOM 863 O O . PRO A 1 112 ? 1.203 -11.07 -6.531 1 98.94 112 PRO A O 1
ATOM 866 N N . GLY A 1 113 ? -0.705 -10.695 -5.301 1 98.81 113 GLY A N 1
ATOM 867 C CA . GLY A 1 113 ? -1.585 -10.727 -6.457 1 98.81 113 GLY A CA 1
ATOM 868 C C . GLY A 1 113 ? -1.72 -9.383 -7.145 1 98.81 113 GLY A C 1
ATOM 869 O O . GLY A 1 113 ? -0.806 -8.555 -7.086 1 98.81 113 GLY A O 1
ATOM 870 N N . GLY A 1 114 ? -2.828 -9.211 -7.832 1 98.62 114 GLY A N 1
ATOM 871 C CA . GLY A 1 114 ? -3.088 -8.094 -8.727 1 98.62 114 GLY A CA 1
ATOM 872 C C . GLY A 1 114 ? -2.988 -8.469 -10.195 1 98.62 114 GLY A C 1
ATOM 873 O O . GLY A 1 114 ? -2.391 -9.484 -10.539 1 98.62 114 GLY A O 1
ATOM 874 N N . PHE A 1 115 ? -3.48 -7.652 -11.031 1 98.44 115 PHE A N 1
ATOM 875 C CA . PHE A 1 115 ? -3.527 -7.996 -12.453 1 98.44 115 PHE A CA 1
ATOM 876 C C . PHE A 1 115 ? -2.145 -7.879 -13.078 1 98.44 115 PHE A C 1
ATOM 878 O O . PHE A 1 115 ? -1.91 -8.398 -14.18 1 98.44 115 PHE A O 1
ATOM 885 N N . GLY A 1 116 ? -1.234 -7.223 -12.391 1 98.56 116 GLY A N 1
ATOM 886 C CA . GLY A 1 116 ? 0.148 -7.309 -12.836 1 98.56 116 GLY A CA 1
ATOM 887 C C . GLY A 1 116 ? 0.651 -8.734 -12.945 1 98.56 116 GLY A C 1
ATOM 888 O O . GLY A 1 116 ? 1.44 -9.055 -13.836 1 98.56 116 GLY A O 1
ATOM 889 N N . ALA A 1 117 ? 0.201 -9.594 -12.039 1 98.81 117 ALA A N 1
ATOM 890 C CA . ALA A 1 117 ? 0.583 -11.008 -12.062 1 98.81 117 ALA A CA 1
ATOM 891 C C . ALA A 1 117 ? 0.008 -11.711 -13.281 1 98.81 117 ALA A C 1
ATOM 893 O O . ALA A 1 117 ? 0.691 -12.516 -13.922 1 98.81 117 ALA A O 1
ATOM 894 N N . ALA A 1 118 ? -1.196 -11.297 -13.688 1 98.5 118 ALA A N 1
ATOM 895 C CA . ALA A 1 118 ? -1.938 -12.031 -14.703 1 98.5 118 ALA A CA 1
ATOM 896 C C . ALA A 1 118 ? -1.744 -11.414 -16.078 1 98.5 118 ALA A C 1
ATOM 898 O O . ALA A 1 118 ? -2.031 -12.047 -17.094 1 98.5 118 ALA A O 1
ATOM 899 N N . LYS A 1 119 ? -1.255 -10.156 -16.125 1 98.44 119 LYS A N 1
ATOM 900 C CA . LYS A 1 119 ? -1.207 -9.453 -17.406 1 98.44 119 LYS A CA 1
ATOM 901 C C . LYS A 1 119 ? 0.231 -9.133 -17.812 1 98.44 119 LYS A C 1
ATOM 903 O O . LYS A 1 119 ? 0.534 -8.984 -18.984 1 98.44 119 LYS A O 1
ATOM 908 N N . THR A 1 120 ? 1.112 -9 -16.797 1 98.69 120 THR A N 1
ATOM 909 C CA . THR A 1 120 ? 2.469 -8.57 -17.109 1 98.69 120 THR A CA 1
ATOM 910 C C . THR A 1 120 ? 3.484 -9.633 -16.703 1 98.69 120 THR A C 1
ATOM 912 O O . THR A 1 120 ? 4.312 -10.047 -17.516 1 98.69 120 THR A O 1
ATOM 915 N N . LEU A 1 121 ? 3.369 -10.141 -15.453 1 98.88 121 LEU A N 1
ATOM 916 C CA . LEU A 1 121 ? 4.27 -11.211 -15.031 1 98.88 121 LEU A CA 1
ATOM 917 C C . LEU A 1 121 ? 3.982 -12.492 -15.797 1 98.88 121 LEU A C 1
ATOM 919 O O . LEU A 1 121 ? 4.824 -13.391 -15.852 1 98.88 121 LEU A O 1
ATOM 923 N N . SER A 1 122 ? 2.803 -12.531 -16.297 1 98.88 122 SER A N 1
ATOM 924 C CA . SER A 1 122 ? 2.322 -13.594 -17.188 1 98.88 122 SER A CA 1
ATOM 925 C C . SER A 1 122 ? 1.28 -13.062 -18.172 1 98.88 122 SER A C 1
ATOM 927 O O . SER A 1 122 ? 0.919 -11.883 -18.125 1 98.88 122 SER A O 1
ATOM 929 N N . ASN A 1 123 ? 0.842 -13.883 -19.141 1 98.69 123 ASN A N 1
ATOM 930 C CA . ASN A 1 123 ? -0.293 -13.508 -19.969 1 98.69 123 ASN A CA 1
ATOM 931 C C . ASN A 1 123 ? -1.517 -14.367 -19.688 1 98.69 123 ASN A C 1
ATOM 933 O O . ASN A 1 123 ? -2.281 -14.703 -20.594 1 98.69 123 ASN A O 1
ATOM 937 N N . PHE A 1 124 ? -1.674 -14.75 -18.406 1 98.88 124 PHE A N 1
ATOM 938 C CA . PHE A 1 124 ? -2.762 -15.594 -17.938 1 98.88 124 PHE A CA 1
ATOM 939 C C . PHE A 1 124 ? -4.113 -14.977 -18.266 1 98.88 124 PHE A C 1
ATOM 941 O O . PHE A 1 124 ? -5.055 -15.68 -18.625 1 98.88 124 PHE A O 1
ATOM 948 N N . ALA A 1 125 ? -4.215 -13.664 -18.047 1 98.25 125 ALA A N 1
ATOM 949 C CA . ALA A 1 125 ? -5.484 -12.984 -18.297 1 98.25 125 ALA A CA 1
ATOM 950 C C . ALA A 1 125 ? -5.965 -13.227 -19.719 1 98.25 125 ALA A C 1
ATOM 952 O O . ALA A 1 125 ? -7.168 -13.367 -19.969 1 98.25 125 ALA A O 1
ATOM 953 N N . ALA A 1 126 ? -5.031 -13.328 -20.656 1 98.06 126 ALA A N 1
ATOM 954 C CA . ALA A 1 126 ? -5.383 -13.453 -22.062 1 98.06 126 ALA A CA 1
ATOM 955 C C . ALA A 1 126 ? -5.453 -14.914 -22.484 1 98.06 126 ALA A C 1
ATOM 957 O O . ALA A 1 126 ? -6.293 -15.297 -23.312 1 98.06 126 ALA A O 1
ATOM 958 N N . LYS A 1 127 ? -4.57 -15.781 -21.844 1 98.69 127 LYS A N 1
ATOM 959 C CA . LYS A 1 127 ? -4.363 -17.109 -22.422 1 98.69 127 LYS A CA 1
ATOM 960 C C . LYS A 1 127 ? -4.824 -18.203 -21.484 1 98.69 127 LYS A C 1
ATOM 962 O O . LYS A 1 127 ? -4.832 -19.391 -21.844 1 98.69 127 LYS A O 1
ATOM 967 N N . GLY A 1 128 ? -5.191 -17.875 -20.266 1 98.44 128 GLY A N 1
ATOM 968 C CA . GLY A 1 128 ? -5.656 -18.875 -19.312 1 98.44 128 GLY A CA 1
ATOM 969 C C . GLY A 1 128 ? -4.625 -19.953 -19.031 1 98.44 128 GLY A C 1
ATOM 970 O O . GLY A 1 128 ? -3.475 -19.656 -18.719 1 98.44 128 GLY A O 1
ATOM 971 N N . ALA A 1 129 ? -5.016 -21.141 -19.188 1 98.62 129 ALA A N 1
ATOM 972 C CA . ALA A 1 129 ? -4.195 -22.297 -18.844 1 98.62 129 ALA A CA 1
ATOM 973 C C . ALA A 1 129 ? -2.99 -22.422 -19.766 1 98.62 129 ALA A C 1
ATOM 975 O O . ALA A 1 129 ? -2.021 -23.109 -19.453 1 98.62 129 ALA A O 1
ATOM 976 N N . ASP A 1 130 ? -3.072 -21.75 -20.953 1 98.62 130 ASP A N 1
ATOM 977 C CA . ASP A 1 130 ? -1.976 -21.812 -21.922 1 98.62 130 ASP A CA 1
ATOM 978 C C . ASP A 1 130 ? -1.009 -20.641 -21.719 1 98.62 130 ASP A C 1
ATOM 980 O O . ASP A 1 130 ? -0.207 -20.344 -22.609 1 98.62 130 ASP A O 1
ATOM 984 N N . CYS A 1 131 ? -1.128 -20.031 -20.578 1 98.75 131 CYS A N 1
ATOM 985 C CA . CYS A 1 131 ? -0.344 -18.812 -20.344 1 98.75 131 CYS A CA 1
ATOM 986 C C . CYS A 1 131 ? 1.145 -19.141 -20.281 1 98.75 131 CYS A C 1
ATOM 988 O O . CYS A 1 131 ? 1.527 -20.297 -20.094 1 98.75 131 CYS A O 1
ATOM 990 N N . THR A 1 132 ? 1.904 -18.078 -20.547 1 98.69 132 THR A N 1
ATOM 991 C CA . THR A 1 132 ? 3.344 -18.078 -20.312 1 98.69 132 THR A CA 1
ATOM 992 C C . THR A 1 132 ? 3.707 -17.094 -19.203 1 98.69 132 THR A C 1
ATOM 994 O O . THR A 1 132 ? 2.961 -16.156 -18.938 1 98.69 132 THR A O 1
ATOM 997 N N . ILE A 1 133 ? 4.762 -17.375 -18.547 1 98.75 133 ILE A N 1
ATOM 998 C CA . ILE A 1 133 ? 5.297 -16.547 -17.469 1 98.75 133 ILE A CA 1
ATOM 999 C C . ILE A 1 133 ? 6.551 -15.82 -17.938 1 98.75 133 ILE A C 1
ATOM 1001 O O . ILE A 1 133 ? 7.293 -16.344 -18.781 1 98.75 133 ILE A O 1
ATOM 1005 N N . LEU A 1 134 ? 6.754 -14.57 -17.5 1 98.69 134 LEU A N 1
ATOM 1006 C CA . LEU A 1 134 ? 8.016 -13.898 -17.781 1 98.69 134 LEU A CA 1
ATOM 1007 C C . LEU A 1 134 ? 9.195 -14.812 -17.469 1 98.69 134 LEU A C 1
ATOM 1009 O O . LEU A 1 134 ? 9.266 -15.398 -16.375 1 98.69 134 LEU A O 1
ATOM 1013 N N . PRO A 1 135 ? 10.156 -14.938 -18.375 1 98.69 135 PRO A N 1
ATOM 1014 C CA . PRO A 1 135 ? 11.219 -15.93 -18.234 1 98.69 135 PRO A CA 1
ATOM 1015 C C . PRO A 1 135 ? 11.992 -15.789 -16.922 1 98.69 135 PRO A C 1
ATOM 1017 O O . PRO A 1 135 ? 12.273 -16.797 -16.266 1 98.69 135 PRO A O 1
ATOM 1020 N N . ASP A 1 136 ? 12.336 -14.562 -16.516 1 98.69 136 ASP A N 1
ATOM 1021 C CA . ASP A 1 136 ? 13.086 -14.344 -15.281 1 98.69 136 ASP A CA 1
ATOM 1022 C C . ASP A 1 136 ? 12.305 -14.859 -14.078 1 98.69 136 ASP A C 1
ATOM 1024 O O . ASP A 1 136 ? 12.898 -15.406 -13.141 1 98.69 136 ASP A O 1
ATOM 1028 N N . LEU A 1 137 ? 11 -14.672 -14.078 1 98.94 137 LEU A N 1
ATOM 1029 C CA . LEU A 1 137 ? 10.18 -15.125 -12.961 1 98.94 137 LEU A CA 1
ATOM 1030 C C . LEU A 1 137 ? 10.016 -16.641 -12.984 1 98.94 137 LEU A C 1
ATOM 1032 O O . LEU A 1 137 ? 10.047 -17.297 -11.938 1 98.94 137 LEU A O 1
ATOM 1036 N N . GLU A 1 138 ? 9.789 -17.188 -14.164 1 98.88 138 GLU A N 1
ATOM 1037 C CA . GLU A 1 138 ? 9.695 -18.641 -14.305 1 98.88 138 GLU A CA 1
ATOM 1038 C C . GLU A 1 138 ? 10.93 -19.328 -13.742 1 98.88 138 GLU A C 1
ATOM 1040 O O . GLU A 1 138 ? 10.82 -20.266 -12.945 1 98.88 138 GLU A O 1
ATOM 1045 N N . LYS A 1 139 ? 12.055 -18.844 -14.156 1 98.81 139 LYS A N 1
ATOM 1046 C CA . LYS A 1 139 ? 13.32 -19.391 -13.68 1 98.81 139 LYS A CA 1
ATOM 1047 C C . LYS A 1 139 ? 13.445 -19.234 -12.164 1 98.81 139 LYS A C 1
ATOM 1049 O O . LYS A 1 139 ? 13.93 -20.156 -11.484 1 98.81 139 LYS A O 1
ATOM 1054 N N . LEU A 1 140 ? 13.062 -18.109 -11.641 1 98.88 140 LEU A N 1
ATOM 1055 C CA . LEU A 1 140 ? 13.172 -17.828 -10.211 1 98.88 140 LEU A CA 1
ATOM 1056 C C . LEU A 1 140 ? 12.328 -18.812 -9.406 1 98.88 140 LEU A C 1
ATOM 1058 O O . LEU A 1 140 ? 12.781 -19.328 -8.383 1 98.88 140 LEU A O 1
ATOM 1062 N N . ILE A 1 141 ? 11.07 -19.016 -9.836 1 98.94 141 ILE A N 1
ATOM 1063 C CA . ILE A 1 141 ? 10.188 -19.969 -9.164 1 98.94 141 ILE A CA 1
ATOM 1064 C C . ILE A 1 141 ? 10.82 -21.359 -9.18 1 98.94 141 ILE A C 1
ATOM 1066 O O . ILE A 1 141 ? 10.852 -22.047 -8.148 1 98.94 141 ILE A O 1
ATOM 1070 N N . GLU A 1 142 ? 11.383 -21.781 -10.289 1 98.88 142 GLU A N 1
ATOM 1071 C CA . GLU A 1 142 ? 12.055 -23.078 -10.398 1 98.88 142 GLU A CA 1
ATOM 1072 C C . GLU A 1 142 ? 13.258 -23.156 -9.453 1 98.88 142 GLU A C 1
ATOM 1074 O O . GLU A 1 142 ? 13.484 -24.172 -8.805 1 98.88 142 GLU A O 1
ATOM 1079 N N . ASP A 1 143 ? 14.023 -22.062 -9.43 1 98.81 143 ASP A N 1
ATOM 1080 C CA . ASP A 1 143 ? 15.211 -22.031 -8.578 1 98.81 143 ASP A CA 1
ATOM 1081 C C . ASP A 1 143 ? 14.844 -22.188 -7.109 1 98.81 143 ASP A C 1
ATOM 1083 O O . ASP A 1 143 ? 15.523 -22.891 -6.367 1 98.81 143 ASP A O 1
ATOM 1087 N N . PHE A 1 144 ? 13.797 -21.5 -6.688 1 98.75 144 PHE A N 1
ATOM 1088 C CA . PHE A 1 144 ? 13.375 -21.641 -5.301 1 98.75 144 PHE A CA 1
ATOM 1089 C C . PHE A 1 144 ? 12.93 -23.062 -5 1 98.75 144 PHE A C 1
ATOM 1091 O O . PHE A 1 144 ? 13.25 -23.609 -3.939 1 98.75 144 PHE A O 1
ATOM 1098 N N . TYR A 1 145 ? 12.242 -23.672 -5.91 1 98.56 145 TYR A N 1
ATOM 1099 C CA . TYR A 1 145 ? 11.836 -25.062 -5.742 1 98.56 145 TYR A CA 1
ATOM 1100 C C . TYR A 1 145 ? 13.055 -25.984 -5.66 1 98.56 145 TYR A C 1
ATOM 1102 O O . TYR A 1 145 ? 13.148 -26.812 -4.762 1 98.56 145 TYR A O 1
ATOM 1110 N N . CYS A 1 146 ? 13.977 -25.797 -6.559 1 98.25 146 CYS A N 1
ATOM 1111 C CA . CYS A 1 146 ? 15.164 -26.641 -6.621 1 98.25 146 CYS A CA 1
ATOM 1112 C C . CYS A 1 146 ? 15.977 -26.531 -5.336 1 98.25 146 CYS A C 1
ATOM 1114 O O . CYS A 1 146 ? 16.562 -27.516 -4.895 1 98.25 146 CYS A O 1
ATOM 1116 N N . GLU A 1 147 ? 15.977 -25.391 -4.77 1 97.75 147 GLU A N 1
ATOM 1117 C CA . GLU A 1 147 ? 16.75 -25.156 -3.551 1 97.75 147 GLU A CA 1
ATOM 1118 C C . GLU A 1 147 ? 15.938 -25.5 -2.307 1 97.75 147 GLU A C 1
ATOM 1120 O O . GLU A 1 147 ? 16.391 -25.297 -1.182 1 97.75 147 GLU A O 1
ATOM 1125 N N . LYS A 1 148 ? 14.742 -25.953 -2.512 1 97.44 148 LYS A N 1
ATOM 1126 C CA . LYS A 1 148 ? 13.844 -26.375 -1.445 1 97.44 148 LYS A CA 1
ATOM 1127 C C . LYS A 1 148 ? 13.469 -25.203 -0.535 1 97.44 148 LYS A C 1
ATOM 1129 O O . LYS A 1 148 ? 13.32 -25.391 0.676 1 97.44 148 LYS A O 1
ATOM 1134 N N . LYS A 1 149 ? 13.453 -24.078 -1.108 1 98.25 149 LYS A N 1
ATOM 1135 C CA . LYS A 1 149 ? 13.047 -22.875 -0.387 1 98.25 149 LYS A CA 1
ATOM 1136 C C . LYS A 1 149 ? 11.57 -22.578 -0.625 1 98.25 149 LYS A C 1
ATOM 1138 O O . LYS A 1 149 ? 11.062 -22.75 -1.735 1 98.25 149 LYS A O 1
ATOM 1143 N N . PRO A 1 150 ? 10.875 -22.094 0.413 1 98.81 150 PRO A N 1
ATOM 1144 C CA . PRO A 1 150 ? 9.422 -21.953 0.302 1 98.81 150 PRO A CA 1
ATOM 1145 C C . PRO A 1 150 ? 9 -20.781 -0.575 1 98.81 150 PRO A C 1
ATOM 1147 O O . PRO A 1 150 ? 9.734 -19.797 -0.681 1 98.81 150 PRO A O 1
ATOM 1150 N N . ILE A 1 151 ? 7.855 -20.953 -1.179 1 98.94 151 ILE A N 1
ATOM 1151 C CA . ILE A 1 151 ? 7.203 -19.938 -2.008 1 98.94 151 ILE A CA 1
ATOM 1152 C C . ILE A 1 151 ? 5.816 -19.625 -1.452 1 98.94 151 ILE A C 1
ATOM 1154 O O . ILE A 1 151 ? 5.023 -20.547 -1.207 1 98.94 151 ILE A O 1
ATOM 1158 N N . ALA A 1 152 ? 5.586 -18.391 -1.214 1 98.94 152 ALA A N 1
ATOM 1159 C CA . ALA A 1 152 ? 4.25 -17.938 -0.84 1 98.94 152 ALA A CA 1
ATOM 1160 C C . ALA A 1 152 ? 3.578 -17.203 -1.996 1 98.94 152 ALA A C 1
ATOM 1162 O O . ALA A 1 152 ? 4.188 -16.344 -2.629 1 98.94 152 ALA A O 1
ATOM 1163 N N . SER A 1 153 ? 2.361 -17.562 -2.314 1 98.94 153 SER A N 1
ATOM 1164 C CA . SER A 1 153 ? 1.566 -16.875 -3.328 1 98.94 153 SER A CA 1
ATOM 1165 C C . SER A 1 153 ? 0.176 -16.547 -2.803 1 98.94 153 SER A C 1
ATOM 1167 O O . SER A 1 153 ? -0.3 -17.156 -1.846 1 98.94 153 SER A O 1
ATOM 1169 N N . MET A 1 154 ? -0.415 -15.547 -3.371 1 98.94 154 MET A N 1
ATOM 1170 C CA . MET A 1 154 ? -1.729 -15.125 -2.896 1 98.94 154 MET A CA 1
ATOM 1171 C C . MET A 1 154 ? -2.572 -14.578 -4.043 1 98.94 154 MET A C 1
ATOM 1173 O O . MET A 1 154 ? -2.033 -14.141 -5.062 1 98.94 154 MET A O 1
ATOM 1177 N N . CYS A 1 155 ? -3.906 -14.656 -3.855 1 98.75 155 CYS A N 1
ATOM 1178 C CA . CYS A 1 155 ? -4.832 -14.133 -4.855 1 98.75 155 CYS A CA 1
ATOM 1179 C C . CYS A 1 155 ? -4.586 -14.773 -6.215 1 98.75 155 CYS A C 1
ATOM 1181 O O . CYS A 1 155 ? -4.477 -15.992 -6.32 1 98.75 155 CYS A O 1
ATOM 1183 N N . ILE A 1 156 ? -4.516 -14.078 -7.246 1 98.88 156 ILE A N 1
ATOM 1184 C CA . ILE A 1 156 ? -4.426 -14.617 -8.602 1 98.88 156 ILE A CA 1
ATOM 1185 C C . ILE A 1 156 ? -2.986 -15.039 -8.891 1 98.88 156 ILE A C 1
ATOM 1187 O O . ILE A 1 156 ? -2.729 -15.781 -9.844 1 98.88 156 ILE A O 1
ATOM 1191 N N . ALA A 1 157 ? -2.035 -14.594 -8.094 1 98.94 157 ALA A N 1
ATOM 1192 C CA . ALA A 1 157 ? -0.626 -14.891 -8.336 1 98.94 157 ALA A CA 1
ATOM 1193 C C . ALA A 1 157 ? -0.342 -16.375 -8.172 1 98.94 157 ALA A C 1
ATOM 1195 O O . ALA A 1 157 ? 0.679 -16.875 -8.656 1 98.94 157 ALA A O 1
ATOM 1196 N N . SER A 1 158 ? -1.196 -17.141 -7.504 1 98.94 158 SER A N 1
ATOM 1197 C CA . SER A 1 158 ? -0.998 -18.578 -7.301 1 98.94 158 SER A CA 1
ATOM 1198 C C . SER A 1 158 ? -1.029 -19.328 -8.625 1 98.94 158 SER A C 1
ATOM 1200 O O . SER A 1 158 ? -0.489 -20.438 -8.727 1 98.94 158 SER A O 1
ATOM 1202 N N . VAL A 1 159 ? -1.62 -18.703 -9.68 1 98.94 159 VAL A N 1
ATOM 1203 C CA . VAL A 1 159 ? -1.655 -19.359 -10.984 1 98.94 159 VAL A CA 1
ATOM 1204 C C . VAL A 1 159 ? -0.249 -19.406 -11.578 1 98.94 159 VAL A C 1
ATOM 1206 O O . VAL A 1 159 ? 0.06 -20.281 -12.383 1 98.94 159 VAL A O 1
ATOM 1209 N N . LEU A 1 160 ? 0.574 -18.406 -11.18 1 98.94 160 LEU A N 1
ATOM 1210 C CA . LEU A 1 160 ? 1.954 -18.406 -11.648 1 98.94 160 LEU A CA 1
ATOM 1211 C C . LEU A 1 160 ? 2.695 -19.656 -11.188 1 98.94 160 LEU A C 1
ATOM 1213 O O . LEU A 1 160 ? 3.424 -20.266 -11.969 1 98.94 160 LEU A O 1
ATOM 1217 N N . VAL A 1 161 ? 2.482 -20 -9.922 1 98.88 161 VAL A N 1
ATOM 1218 C CA . VAL A 1 161 ? 3.127 -21.172 -9.336 1 98.88 161 VAL A CA 1
ATOM 1219 C C . VAL A 1 161 ? 2.572 -22.438 -9.977 1 98.88 161 VAL A C 1
ATOM 1221 O O . VAL A 1 161 ? 3.32 -23.375 -10.266 1 98.88 161 VAL A O 1
ATOM 1224 N N . ALA A 1 162 ? 1.303 -22.438 -10.219 1 98.94 162 ALA A N 1
ATOM 1225 C CA . ALA A 1 162 ? 0.65 -23.578 -10.852 1 98.94 162 ALA A CA 1
ATOM 1226 C C . ALA A 1 162 ? 1.232 -23.844 -12.242 1 98.94 162 ALA A C 1
ATOM 1228 O O . ALA A 1 162 ? 1.395 -25 -12.648 1 98.94 162 ALA A O 1
ATOM 1229 N N . ARG A 1 163 ? 1.516 -22.766 -12.969 1 98.88 163 ARG A N 1
ATOM 1230 C CA . ARG A 1 163 ? 2.021 -22.891 -14.336 1 98.88 163 ARG A CA 1
ATOM 1231 C C . ARG A 1 163 ? 3.426 -23.484 -14.352 1 98.88 163 ARG A C 1
ATOM 1233 O O . ARG A 1 163 ? 3.779 -24.234 -15.258 1 98.88 163 ARG A O 1
ATOM 1240 N N . VAL A 1 164 ? 4.188 -23.188 -13.344 1 98.88 164 VAL A N 1
ATOM 1241 C CA . VAL A 1 164 ? 5.602 -23.547 -13.328 1 98.88 164 VAL A CA 1
ATOM 1242 C C . VAL A 1 164 ? 5.781 -24.922 -12.672 1 98.88 164 VAL A C 1
ATOM 1244 O O . VAL A 1 164 ? 6.598 -25.719 -13.125 1 98.88 164 VAL A O 1
ATOM 1247 N N . LEU A 1 165 ? 5.012 -25.188 -11.578 1 98.81 165 LEU A N 1
ATOM 1248 C CA . LEU A 1 165 ? 5.18 -26.391 -10.781 1 98.81 165 LEU A CA 1
ATOM 1249 C C . LEU A 1 165 ? 3.988 -27.328 -10.961 1 98.81 165 LEU A C 1
ATOM 1251 O O . LEU A 1 165 ? 3.049 -27.297 -10.156 1 98.81 165 LEU A O 1
ATOM 1255 N N . LYS A 1 166 ? 4.082 -28.219 -11.914 1 98 166 LYS A N 1
ATOM 1256 C CA . LYS A 1 166 ? 2.986 -29.141 -12.227 1 98 166 LYS A CA 1
ATOM 1257 C C . LYS A 1 166 ? 2.693 -30.062 -11.039 1 98 166 LYS A C 1
ATOM 1259 O O . LYS A 1 166 ? 3.602 -30.703 -10.5 1 98 166 LYS A O 1
ATOM 1264 N N . GLY A 1 167 ? 1.447 -30.031 -10.641 1 98.75 167 GLY A N 1
ATOM 1265 C CA . GLY A 1 167 ? 1.033 -30.891 -9.539 1 98.75 167 GLY A CA 1
ATOM 1266 C C . GLY A 1 167 ? 0.989 -30.156 -8.203 1 98.75 167 GLY A C 1
ATOM 1267 O O . GLY A 1 167 ? 0.558 -30.719 -7.195 1 98.75 167 GLY A O 1
ATOM 1268 N N . VAL A 1 168 ? 1.314 -28.953 -8.164 1 98.94 168 VAL A N 1
ATOM 1269 C CA . VAL A 1 168 ? 1.372 -28.188 -6.918 1 98.94 168 VAL A CA 1
ATOM 1270 C C . VAL A 1 168 ? -0.029 -28.062 -6.324 1 98.94 168 VAL A C 1
ATOM 1272 O O . VAL A 1 168 ? -1.016 -27.969 -7.059 1 98.94 168 VAL A O 1
ATOM 1275 N N . LYS A 1 169 ? -0.102 -28.125 -5.008 1 98.94 169 LYS A N 1
ATOM 1276 C CA . LYS A 1 169 ? -1.342 -27.828 -4.293 1 98.94 169 LYS A CA 1
ATOM 1277 C C . LYS A 1 169 ? -1.415 -26.375 -3.879 1 98.94 169 LYS A C 1
ATOM 1279 O O . LYS A 1 169 ? -0.54 -25.875 -3.166 1 98.94 169 LYS A O 1
ATOM 1284 N N . ILE A 1 170 ? -2.482 -25.672 -4.344 1 98.94 170 ILE A N 1
ATOM 1285 C CA . ILE A 1 170 ? -2.656 -24.25 -4.031 1 98.94 170 ILE A CA 1
ATOM 1286 C C . ILE A 1 170 ? -4.125 -23.969 -3.73 1 98.94 170 ILE A C 1
ATOM 1288 O O . ILE A 1 170 ? -4.977 -24.859 -3.857 1 98.94 170 ILE A O 1
ATOM 1292 N N . THR A 1 171 ? -4.398 -22.797 -3.217 1 98.94 171 THR A N 1
ATOM 1293 C CA . THR A 1 171 ? -5.773 -22.312 -3.119 1 98.94 171 THR A CA 1
ATOM 1294 C C . THR A 1 171 ? -5.949 -21.031 -3.918 1 98.94 171 THR A C 1
ATOM 1296 O O . THR A 1 171 ? -5.023 -20.219 -4.016 1 98.94 171 THR A O 1
ATOM 1299 N N . LEU A 1 172 ? -7.098 -20.906 -4.516 1 98.88 172 LEU A N 1
ATOM 1300 C CA . LEU A 1 172 ? -7.598 -19.703 -5.164 1 98.88 172 LEU A CA 1
ATOM 1301 C C . LEU A 1 172 ? -8.945 -19.297 -4.582 1 98.88 172 LEU A C 1
ATOM 1303 O O . LEU A 1 172 ? -9.68 -18.516 -5.199 1 98.88 172 LEU A O 1
ATOM 1307 N N . GLY A 1 173 ? -9.203 -19.844 -3.422 1 98.75 173 GLY A N 1
ATOM 1308 C CA . GLY A 1 173 ? -10.469 -19.562 -2.77 1 98.75 173 GLY A CA 1
ATOM 1309 C C . GLY A 1 173 ? -11.531 -20.594 -3.059 1 98.75 173 GLY A C 1
ATOM 1310 O O . GLY A 1 173 ? -11.266 -21.797 -2.99 1 98.75 173 GLY A O 1
ATOM 1311 N N . LYS A 1 174 ? -12.781 -20.125 -3.191 1 98.38 174 LYS A N 1
ATOM 1312 C CA . LYS A 1 174 ? -13.93 -20.969 -3.484 1 98.38 174 LYS A CA 1
ATOM 1313 C C . LYS A 1 174 ? -14.578 -20.578 -4.809 1 98.38 174 LYS A C 1
ATOM 1315 O O . LYS 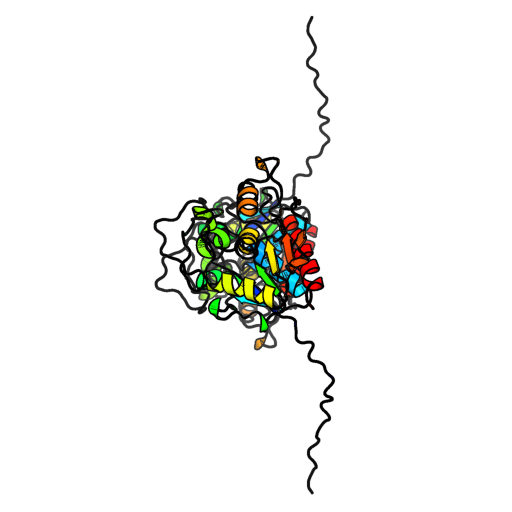A 1 174 ? -14.078 -19.703 -5.516 1 98.38 174 LYS A O 1
ATOM 1320 N N . ASP A 1 175 ? -15.625 -21.391 -5.219 1 97.12 175 ASP A N 1
ATOM 1321 C CA . ASP A 1 175 ? -16.266 -21.078 -6.488 1 97.12 175 ASP A CA 1
ATOM 1322 C C . ASP A 1 175 ? -17.75 -20.75 -6.285 1 97.12 175 ASP A C 1
ATOM 1324 O O . ASP A 1 175 ? -18.484 -20.531 -7.254 1 97.12 175 ASP A O 1
ATOM 1328 N N . SER A 1 176 ? -18.188 -20.812 -4.961 1 95.88 176 SER A N 1
ATOM 1329 C CA . SER A 1 176 ? -19.594 -20.531 -4.66 1 95.88 176 SER A CA 1
ATOM 1330 C C . SER A 1 176 ? -19.734 -19.75 -3.359 1 95.88 176 SER A C 1
ATOM 1332 O O . SER A 1 176 ? -19 -20 -2.395 1 95.88 176 SER A O 1
ATOM 1334 N N . PRO A 1 177 ? -20.688 -18.75 -3.326 1 97 177 PRO A N 1
ATOM 1335 C CA . PRO A 1 177 ? -21.516 -18.266 -4.441 1 97 177 PRO A CA 1
ATOM 1336 C C . PRO A 1 177 ? -20.734 -17.422 -5.438 1 97 177 PRO A C 1
ATOM 1338 O O . PRO A 1 177 ? -19.766 -16.766 -5.059 1 97 177 PRO A O 1
ATOM 1341 N N . ALA A 1 178 ? -21.125 -17.391 -6.652 1 96.25 178 ALA A N 1
ATOM 1342 C CA . ALA A 1 178 ? -20.422 -16.703 -7.738 1 96.25 178 ALA A CA 1
ATOM 1343 C C . ALA A 1 178 ? -20.25 -15.219 -7.434 1 96.25 178 ALA A C 1
ATOM 1345 O O . ALA A 1 178 ? -19.219 -14.625 -7.766 1 96.25 178 ALA A O 1
ATOM 1346 N N . LYS A 1 179 ? -21.203 -14.648 -6.793 1 96.88 179 LYS A N 1
ATOM 1347 C CA . LYS A 1 179 ? -21.172 -13.219 -6.48 1 96.88 179 LYS A CA 1
ATOM 1348 C C . LYS A 1 179 ? -20.016 -12.883 -5.559 1 96.88 179 LYS A C 1
ATOM 1350 O O . LYS A 1 179 ? -19.469 -11.773 -5.621 1 96.88 179 LYS A O 1
ATOM 1355 N N . ASP A 1 180 ? -19.562 -13.867 -4.73 1 97.69 180 ASP A N 1
ATOM 1356 C CA . ASP A 1 180 ? -18.516 -13.656 -3.738 1 97.69 180 ASP A CA 1
ATOM 1357 C C . ASP A 1 180 ? -17.141 -14.016 -4.305 1 97.69 180 ASP A C 1
ATOM 1359 O O . ASP A 1 180 ? -16.109 -13.617 -3.752 1 97.69 180 ASP A O 1
ATOM 1363 N N . TRP A 1 181 ? -17.156 -14.742 -5.387 1 97.88 181 TRP A N 1
ATOM 1364 C CA . TRP A 1 181 ? -15.922 -15.25 -5.977 1 97.88 181 TRP A CA 1
ATOM 1365 C C . TRP A 1 181 ? -15.898 -15 -7.484 1 97.88 181 TRP A C 1
ATOM 1367 O O . TRP A 1 181 ? -15.891 -15.953 -8.273 1 97.88 181 TRP A O 1
ATOM 1377 N N . PRO A 1 182 ? -15.695 -13.727 -7.875 1 96.56 182 PRO A N 1
ATOM 1378 C CA . PRO A 1 182 ? -15.859 -13.352 -9.281 1 96.56 182 PRO A CA 1
ATOM 1379 C C . PRO A 1 182 ? -14.75 -13.898 -10.172 1 96.56 182 PRO A C 1
ATOM 1381 O O . PRO A 1 182 ? -14.906 -13.953 -11.398 1 96.56 182 PRO A O 1
ATOM 1384 N N . TYR A 1 183 ? -13.664 -14.344 -9.602 1 97.19 183 TYR A N 1
ATOM 1385 C CA . TYR A 1 183 ? -12.547 -14.844 -10.406 1 97.19 183 TYR A CA 1
ATOM 1386 C C . TYR A 1 183 ? -12.391 -16.359 -10.234 1 97.19 183 TYR A C 1
ATOM 1388 O O . TYR A 1 183 ? -11.289 -16.891 -10.375 1 97.19 183 TYR A O 1
ATOM 1396 N N . ALA A 1 184 ? -13.438 -17.062 -9.961 1 97.5 184 ALA A N 1
ATOM 1397 C CA . ALA A 1 184 ? -13.406 -18.484 -9.664 1 97.5 184 ALA A CA 1
ATOM 1398 C C . ALA A 1 184 ? -13.031 -19.297 -10.898 1 97.5 184 ALA A C 1
ATOM 1400 O O . ALA A 1 184 ? -12.633 -20.469 -10.789 1 97.5 184 ALA A O 1
ATOM 1401 N N . ASP A 1 185 ? -13.172 -18.734 -12.141 1 98.06 185 ASP A N 1
ATOM 1402 C CA . ASP A 1 185 ? -12.773 -19.406 -13.367 1 98.06 185 ASP A CA 1
ATOM 1403 C C . ASP A 1 185 ? -11.289 -19.781 -13.336 1 98.06 185 ASP A C 1
ATOM 1405 O O . ASP A 1 185 ? -10.859 -20.688 -14.039 1 98.06 185 ASP A O 1
ATOM 1409 N N . ALA A 1 186 ? -10.531 -19.031 -12.547 1 98.75 186 ALA A N 1
ATOM 1410 C CA . ALA A 1 186 ? -9.109 -19.312 -12.398 1 98.75 186 ALA A CA 1
ATOM 1411 C C . ALA A 1 186 ? -8.875 -20.703 -11.82 1 98.75 186 ALA A C 1
ATOM 1413 O O . ALA A 1 186 ? -7.852 -21.328 -12.102 1 98.75 186 ALA A O 1
ATOM 1414 N N . ILE A 1 187 ? -9.812 -21.219 -11.047 1 98.81 187 ILE A N 1
ATOM 1415 C CA . ILE A 1 187 ? -9.688 -22.531 -10.422 1 98.81 187 ILE A CA 1
ATOM 1416 C C . ILE A 1 187 ? -9.617 -23.625 -11.5 1 98.81 187 ILE A C 1
ATOM 1418 O O . ILE A 1 187 ? -8.711 -24.453 -11.492 1 98.81 187 ILE A O 1
ATOM 1422 N N . LYS A 1 188 ? -10.57 -23.562 -12.438 1 98.62 188 LYS A N 1
ATOM 1423 C CA . LYS A 1 188 ? -10.57 -24.531 -13.523 1 98.62 188 LYS A CA 1
ATOM 1424 C C . LYS A 1 188 ? -9.289 -24.438 -14.352 1 98.62 188 LYS A C 1
ATOM 1426 O O . LYS A 1 188 ? -8.711 -25.453 -14.727 1 98.62 188 LYS A O 1
ATOM 1431 N N . LYS A 1 189 ? -8.883 -23.234 -14.633 1 98.88 189 LYS A N 1
ATOM 1432 C CA . LYS A 1 189 ? -7.676 -23.031 -15.43 1 98.88 189 LYS A CA 1
ATOM 1433 C C . LYS A 1 189 ? -6.441 -23.562 -14.711 1 98.88 189 LYS A C 1
ATOM 1435 O O . LYS A 1 189 ? -5.555 -24.141 -15.336 1 98.88 189 LYS A O 1
ATOM 1440 N N . ALA A 1 190 ? -6.391 -23.328 -13.375 1 98.88 190 ALA A N 1
ATOM 1441 C CA . ALA A 1 190 ? -5.281 -23.875 -12.586 1 98.88 190 ALA A CA 1
ATOM 1442 C C . ALA A 1 190 ? -5.277 -25.391 -12.609 1 98.88 190 ALA A C 1
ATOM 1444 O O . ALA A 1 190 ? -4.219 -26.016 -12.734 1 98.88 190 ALA A O 1
ATOM 1445 N N . LYS A 1 191 ? -6.43 -26 -12.508 1 98.81 191 LYS A N 1
ATOM 1446 C CA . LYS A 1 191 ? -6.535 -27.453 -12.602 1 98.81 191 LYS A CA 1
ATOM 1447 C C . LYS A 1 191 ? -6.082 -27.953 -13.969 1 98.81 191 LYS A C 1
ATOM 1449 O O . LYS A 1 191 ? -5.398 -28.969 -14.062 1 98.81 191 LYS A O 1
ATOM 1454 N N . ASP A 1 192 ? -6.457 -27.203 -15.008 1 98.75 192 ASP A N 1
ATOM 1455 C CA . ASP A 1 192 ? -6.055 -27.562 -16.359 1 98.75 192 ASP A CA 1
ATOM 1456 C C . ASP A 1 192 ? -4.535 -27.5 -16.516 1 98.75 192 ASP A C 1
ATOM 1458 O O . ASP A 1 192 ? -3.963 -28.2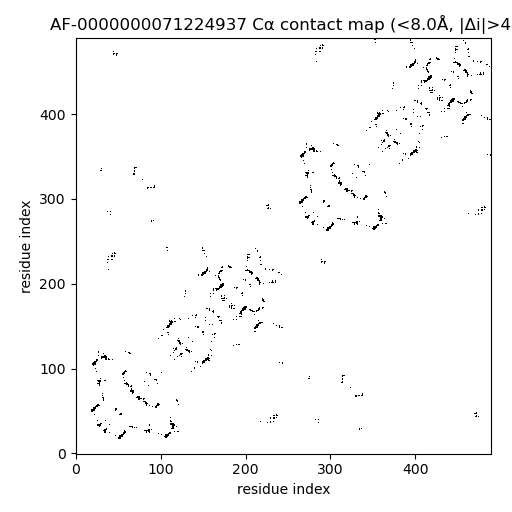19 -17.344 1 98.75 192 ASP A O 1
ATOM 1462 N N . MET A 1 193 ? -3.912 -26.672 -15.703 1 98.69 193 MET A N 1
ATOM 1463 C CA . MET A 1 193 ? -2.457 -26.547 -15.727 1 98.69 193 MET A CA 1
ATOM 1464 C C . MET A 1 193 ? -1.812 -27.656 -14.883 1 98.69 193 MET A C 1
ATOM 1466 O O . MET A 1 193 ? -0.586 -27.734 -14.812 1 98.69 193 MET A O 1
ATOM 1470 N N . GLY A 1 194 ? -2.652 -28.453 -14.188 1 98.62 194 GLY A N 1
ATOM 1471 C CA . GLY A 1 194 ? -2.146 -29.609 -13.453 1 98.62 194 GLY A CA 1
ATOM 1472 C C . GLY A 1 194 ? -2.131 -29.391 -11.945 1 98.62 194 GLY A C 1
ATOM 1473 O O . GLY A 1 194 ? -1.75 -30.297 -11.195 1 98.62 194 GLY A O 1
ATOM 1474 N N . ALA A 1 195 ? -2.604 -28.25 -11.469 1 98.88 195 ALA A N 1
ATOM 1475 C CA . ALA A 1 195 ? -2.562 -27.953 -10.039 1 98.88 195 ALA A CA 1
ATOM 1476 C C . ALA A 1 195 ? -3.662 -28.703 -9.289 1 98.88 195 ALA A C 1
ATOM 1478 O O . ALA A 1 195 ? -4.707 -29.016 -9.859 1 98.88 195 ALA A O 1
ATOM 1479 N N . ARG A 1 196 ? -3.412 -29.062 -8.062 1 98.88 196 ARG A N 1
ATOM 1480 C CA . ARG A 1 196 ? -4.426 -29.5 -7.105 1 98.88 196 ARG A CA 1
ATOM 1481 C C . ARG A 1 196 ? -4.957 -28.312 -6.297 1 98.88 196 ARG A C 1
ATOM 1483 O O . ARG A 1 196 ? -4.184 -27.562 -5.707 1 98.88 196 ARG A O 1
ATOM 1490 N N . ILE A 1 197 ? -6.336 -28.25 -6.25 1 98.88 197 ILE A N 1
ATOM 1491 C CA . ILE A 1 197 ? -6.914 -27.062 -5.629 1 98.88 197 ILE A CA 1
ATOM 1492 C C . ILE A 1 197 ? -7.559 -27.438 -4.293 1 98.88 197 ILE A C 1
ATOM 1494 O O . ILE A 1 197 ? -8.328 -28.406 -4.219 1 98.88 197 ILE A O 1
ATOM 1498 N N . GLU A 1 198 ? -7.188 -26.75 -3.254 1 98.88 198 GLU A N 1
ATOM 1499 C CA . GLU A 1 198 ? -7.898 -26.812 -1.981 1 98.88 198 GLU A CA 1
ATOM 1500 C C . GLU A 1 198 ? -8.766 -25.562 -1.787 1 98.88 198 GLU A C 1
ATOM 1502 O O . GLU A 1 198 ? -8.266 -24.438 -1.822 1 98.88 198 GLU A O 1
ATOM 1507 N N . MET A 1 199 ? -10.102 -25.781 -1.554 1 98.69 199 MET A N 1
ATOM 1508 C CA . MET A 1 199 ? -11.008 -24.656 -1.328 1 98.69 199 MET A CA 1
ATOM 1509 C C . MET A 1 199 ? -10.797 -24.062 0.059 1 98.69 199 MET A C 1
ATOM 1511 O O . MET A 1 199 ? -10.727 -24.797 1.05 1 98.69 199 MET A O 1
ATOM 1515 N N . LYS A 1 200 ? -10.555 -22.797 0.081 1 98.75 200 LYS A N 1
ATOM 1516 C CA . LYS A 1 200 ? -10.352 -22.078 1.337 1 98.75 200 LYS A CA 1
ATOM 1517 C C . LYS A 1 200 ? -11.148 -20.781 1.367 1 98.75 200 LYS A C 1
ATOM 1519 O O . LYS A 1 200 ? -11.406 -20.188 0.323 1 98.75 200 LYS A O 1
ATOM 1524 N N . ASN A 1 201 ? -11.562 -20.344 2.555 1 97.5 201 ASN A N 1
ATOM 1525 C CA . ASN A 1 201 ? -12.086 -19 2.734 1 97.5 201 ASN A CA 1
ATOM 1526 C C . ASN A 1 201 ? -10.969 -17.969 2.791 1 97.5 201 ASN A C 1
ATOM 1528 O O . ASN A 1 201 ? -9.789 -18.312 2.781 1 97.5 201 ASN A O 1
ATOM 1532 N N . VAL A 1 202 ? -11.312 -16.703 2.879 1 96.25 202 VAL A N 1
ATOM 1533 C CA . VAL A 1 202 ? -10.398 -15.578 2.77 1 96.25 202 VAL A CA 1
ATOM 1534 C C . VAL A 1 202 ? -9.297 -15.695 3.826 1 96.25 202 VAL A C 1
ATOM 1536 O O . VAL A 1 202 ? -8.164 -15.266 3.604 1 96.25 202 VAL A O 1
ATOM 1539 N N . LYS A 1 203 ? -9.5 -16.359 4.918 1 94.56 203 LYS A N 1
ATOM 1540 C CA . LYS A 1 203 ? -8.5 -16.438 5.98 1 94.56 203 LYS A CA 1
ATOM 1541 C C . LYS A 1 203 ? -7.777 -17.781 5.941 1 94.56 203 LYS A C 1
ATOM 1543 O O . LYS A 1 203 ? -6.922 -18.062 6.781 1 94.56 203 LYS A O 1
ATOM 1548 N N . GLY A 1 204 ? -8.055 -18.578 4.945 1 98.31 204 GLY A N 1
ATOM 1549 C CA . GLY A 1 204 ? -7.449 -19.906 4.852 1 98.31 204 GLY A CA 1
ATOM 1550 C C . GLY A 1 204 ? -6.09 -19.891 4.184 1 98.31 204 GLY A C 1
ATOM 1551 O O . GLY A 1 204 ? -5.766 -18.969 3.438 1 98.31 204 GLY A O 1
ATOM 1552 N N . VAL A 1 205 ? -5.328 -20.906 4.551 1 98.88 205 VAL A N 1
ATOM 1553 C CA . VAL A 1 205 ? -4.008 -21.109 3.963 1 98.88 205 VAL A CA 1
ATOM 1554 C C . VAL A 1 205 ? -3.863 -22.562 3.512 1 98.88 205 VAL A C 1
ATOM 1556 O O . VAL A 1 205 ? -4.301 -23.484 4.207 1 98.88 205 VAL A O 1
ATOM 1559 N N . THR A 1 206 ? -3.318 -22.766 2.367 1 98.94 206 THR A N 1
ATOM 1560 C CA . THR A 1 206 ? -2.996 -24.078 1.849 1 98.94 206 THR A CA 1
ATOM 1561 C C . THR A 1 206 ? -1.484 -24.281 1.79 1 98.94 206 THR A C 1
ATOM 1563 O O . THR A 1 206 ? -0.746 -23.391 1.383 1 98.94 206 THR A O 1
ATOM 1566 N N . ARG A 1 207 ? -1.056 -25.453 2.176 1 98.81 207 ARG A N 1
ATOM 1567 C CA . ARG A 1 207 ? 0.355 -25.828 2.111 1 98.81 207 ARG A CA 1
ATOM 1568 C C . ARG A 1 207 ? 0.566 -27.031 1.208 1 98.81 207 ARG A C 1
ATOM 1570 O O . ARG A 1 207 ? -0.145 -28.031 1.326 1 98.81 207 ARG A O 1
ATOM 1577 N N . CYS A 1 208 ? 1.451 -26.891 0.287 1 98.88 208 CYS A N 1
ATOM 1578 C CA . CYS A 1 208 ? 1.962 -28 -0.51 1 98.88 208 CYS A CA 1
ATOM 1579 C C . CYS A 1 208 ? 3.338 -28.438 -0.021 1 98.88 208 CYS A C 1
ATOM 1581 O O . CYS A 1 208 ? 4.348 -27.828 -0.378 1 98.88 208 CYS A O 1
ATOM 1583 N N . LYS A 1 209 ? 3.418 -29.547 0.67 1 98 209 LYS A N 1
ATOM 1584 C CA . LYS A 1 209 ? 4.68 -30.016 1.236 1 98 209 LYS A CA 1
ATOM 1585 C C . LYS A 1 209 ? 5.652 -30.438 0.138 1 98 209 LYS A C 1
ATOM 1587 O O . LYS A 1 209 ? 6.848 -30.141 0.212 1 98 209 LYS A O 1
ATOM 1592 N N . LYS A 1 210 ? 5.141 -31.062 -0.832 1 97.69 210 LYS A N 1
ATOM 1593 C CA . LYS A 1 210 ? 5.977 -31.609 -1.9 1 97.69 210 LYS A CA 1
ATOM 1594 C C . LYS A 1 210 ? 6.801 -30.516 -2.566 1 97.69 210 LYS A C 1
ATOM 1596 O O . LYS A 1 210 ? 7.996 -30.703 -2.811 1 97.69 210 LYS A O 1
ATOM 1601 N N . TYR A 1 211 ? 6.156 -29.391 -2.818 1 98.62 211 TYR A N 1
ATOM 1602 C CA . TYR A 1 211 ? 6.824 -28.328 -3.566 1 98.62 211 TYR A CA 1
ATOM 1603 C C . TYR A 1 211 ? 7.219 -27.188 -2.646 1 98.62 211 TYR A C 1
ATOM 1605 O O . TYR A 1 211 ? 7.805 -26.203 -3.094 1 98.62 211 TYR A O 1
ATOM 1613 N N . ASN A 1 212 ? 6.91 -27.234 -1.374 1 98.69 212 ASN A N 1
ATOM 1614 C CA . ASN A 1 212 ? 7.176 -26.203 -0.386 1 98.69 212 ASN A CA 1
ATOM 1615 C C . ASN A 1 212 ? 6.543 -24.875 -0.786 1 98.69 212 ASN A C 1
ATOM 1617 O O . ASN A 1 212 ? 7.219 -23.844 -0.831 1 98.69 212 ASN A O 1
ATOM 1621 N N . VAL A 1 213 ? 5.227 -24.969 -1.033 1 98.94 213 VAL A N 1
ATOM 1622 C CA . VAL A 1 213 ? 4.438 -23.812 -1.453 1 98.94 213 VAL A CA 1
ATOM 1623 C C . VAL A 1 213 ? 3.314 -23.562 -0.449 1 98.94 213 VAL A C 1
ATOM 1625 O O . VAL A 1 213 ? 2.703 -24.5 0.058 1 98.94 213 VAL A O 1
ATOM 1628 N N . VAL A 1 214 ? 3.123 -22.328 -0.092 1 98.94 214 VAL A N 1
ATOM 1629 C CA . VAL A 1 214 ? 1.993 -21.906 0.725 1 98.94 214 VAL A CA 1
ATOM 1630 C C . VAL A 1 214 ? 1.193 -20.828 -0.021 1 98.94 214 VAL A C 1
ATOM 1632 O O . VAL A 1 214 ? 1.767 -19.984 -0.715 1 98.94 214 VAL A O 1
ATOM 1635 N N . SER A 1 215 ? -0.161 -20.875 0.049 1 98.94 215 SER A N 1
ATOM 1636 C CA . SER A 1 215 ? -0.992 -19.922 -0.69 1 98.94 215 SER A CA 1
ATOM 1637 C C . SER A 1 215 ? -2.221 -19.516 0.117 1 98.94 215 SER A C 1
ATOM 1639 O O . SER A 1 215 ? -2.65 -20.25 1.013 1 98.94 215 SER A O 1
ATOM 1641 N N . THR A 1 216 ? -2.756 -18.406 -0.104 1 98.94 216 THR A N 1
ATOM 1642 C CA . THR A 1 216 ? -3.982 -17.891 0.5 1 98.94 216 THR A CA 1
ATOM 1643 C C . THR A 1 216 ? -4.82 -17.141 -0.53 1 98.94 216 THR A C 1
ATOM 1645 O O . THR A 1 216 ? -4.285 -16.578 -1.486 1 98.94 216 THR A O 1
ATOM 1648 N N . PRO A 1 217 ? -6.156 -17.141 -0.362 1 98.88 217 PRO A N 1
ATOM 1649 C CA . PRO A 1 217 ? -7.023 -16.547 -1.382 1 98.88 217 PRO A CA 1
ATOM 1650 C C . PRO A 1 217 ? -6.898 -15.023 -1.45 1 98.88 217 PRO A C 1
ATOM 1652 O O . PRO A 1 217 ? -6.988 -14.445 -2.535 1 98.88 217 PRO A O 1
ATOM 1655 N N . ALA A 1 218 ? -6.797 -14.367 -0.308 1 98.69 218 ALA A N 1
ATOM 1656 C CA . ALA A 1 218 ? -6.742 -12.906 -0.247 1 98.69 218 ALA A CA 1
ATOM 1657 C C . ALA A 1 218 ? -7.941 -12.281 -0.956 1 98.69 218 ALA A C 1
ATOM 1659 O O . ALA A 1 218 ? -9.086 -12.625 -0.667 1 98.69 218 ALA A O 1
ATOM 1660 N N . TRP A 1 219 ? -7.754 -11.43 -1.941 1 98.69 219 TRP A N 1
ATOM 1661 C CA . TRP A 1 219 ? -8.812 -10.641 -2.559 1 98.69 219 TRP A CA 1
ATOM 1662 C C . TRP A 1 219 ? -9.57 -11.469 -3.594 1 98.69 219 TRP A C 1
ATOM 1664 O O . TRP A 1 219 ? -10.477 -10.961 -4.258 1 98.69 219 TRP A O 1
ATOM 1674 N N . MET A 1 220 ? -9.258 -12.75 -3.729 1 98.69 220 MET A N 1
ATOM 1675 C CA . MET A 1 220 ? -10.156 -13.57 -4.547 1 98.69 220 MET A CA 1
ATOM 1676 C C . MET A 1 220 ? -11.578 -13.531 -4.004 1 98.69 220 MET A C 1
ATOM 1678 O O . MET A 1 220 ? -12.531 -13.781 -4.738 1 98.69 220 MET A O 1
ATOM 1682 N N . TYR A 1 221 ? -11.68 -13.289 -2.738 1 98.62 221 TYR A N 1
ATOM 1683 C CA . TYR A 1 221 ? -12.953 -13.133 -2.049 1 98.62 221 TYR A CA 1
ATOM 1684 C C . TYR A 1 221 ? -13.422 -11.68 -2.107 1 98.62 221 TYR A C 1
ATOM 1686 O O . TYR A 1 221 ? -12.945 -10.836 -1.347 1 98.62 221 TYR A O 1
ATOM 1694 N N . LYS A 1 222 ? -14.383 -11.391 -2.869 1 97.19 222 LYS A N 1
ATOM 1695 C CA . LYS A 1 222 ? -14.805 -10.031 -3.195 1 97.19 222 LYS A CA 1
ATOM 1696 C C . LYS A 1 222 ? -15.266 -9.281 -1.949 1 97.19 222 LYS A C 1
ATOM 1698 O O . LYS A 1 222 ? -14.93 -8.109 -1.764 1 97.19 222 LYS A O 1
ATOM 1703 N N . PRO A 1 223 ? -15.992 -9.914 -1.026 1 97.38 223 PRO A N 1
ATOM 1704 C CA . PRO A 1 223 ? -16.531 -9.164 0.113 1 97.38 223 PRO A CA 1
ATOM 1705 C C . PRO A 1 223 ? -15.484 -8.938 1.21 1 97.38 223 PRO A C 1
ATOM 1707 O O . PRO A 1 223 ? -15.812 -8.391 2.266 1 97.38 223 PRO A O 1
ATOM 1710 N N . ALA A 1 224 ? -14.297 -9.391 1.015 1 98.19 224 ALA A N 1
ATOM 1711 C CA . ALA A 1 224 ? -13.281 -9.281 2.057 1 98.19 224 ALA A CA 1
ATOM 1712 C C . ALA A 1 224 ? -13.062 -7.832 2.473 1 98.19 224 ALA A C 1
ATOM 1714 O O . ALA A 1 224 ? -13.227 -6.918 1.663 1 98.19 224 ALA A O 1
ATOM 1715 N N . SER A 1 225 ? -12.766 -7.66 3.756 1 97.56 225 SER A N 1
ATOM 1716 C CA . SER A 1 225 ? -12.234 -6.391 4.234 1 97.56 225 SER A CA 1
ATOM 1717 C C . SER A 1 225 ? -10.711 -6.367 4.172 1 97.56 225 SER A C 1
ATOM 1719 O O . SER A 1 225 ? -10.07 -7.414 4.023 1 97.56 225 SER A O 1
ATOM 1721 N N . TYR A 1 226 ? -10.156 -5.16 4.246 1 98.5 226 TYR A N 1
ATOM 1722 C CA . TYR A 1 226 ? -8.703 -5.035 4.328 1 98.5 226 TYR A CA 1
ATOM 1723 C C . TYR A 1 226 ? -8.156 -5.852 5.496 1 98.5 226 TYR A C 1
ATOM 1725 O O . TYR A 1 226 ? -7.059 -6.406 5.41 1 98.5 226 TYR A O 1
ATOM 1733 N N . LEU A 1 227 ? -8.945 -5.906 6.551 1 98.62 227 LEU A N 1
ATOM 1734 C CA . LEU A 1 227 ? -8.516 -6.664 7.723 1 98.62 227 LEU A CA 1
ATOM 1735 C C . LEU A 1 227 ? -8.523 -8.164 7.438 1 98.62 227 LEU A C 1
ATOM 1737 O O . LEU A 1 227 ? -7.625 -8.883 7.863 1 98.62 227 LEU A O 1
ATOM 1741 N N . ASP A 1 228 ? -9.578 -8.648 6.746 1 98.56 228 ASP A N 1
ATOM 1742 C CA . ASP A 1 228 ? -9.633 -10.062 6.367 1 98.56 228 ASP A CA 1
ATOM 1743 C C . ASP A 1 228 ? -8.383 -10.469 5.586 1 98.56 228 ASP A C 1
ATOM 1745 O O . ASP A 1 228 ? -7.762 -11.492 5.887 1 98.56 228 ASP A O 1
ATOM 1749 N N . VAL A 1 229 ? -8.078 -9.656 4.629 1 98.81 229 VAL A N 1
ATOM 1750 C CA . VAL A 1 229 ? -6.957 -9.938 3.74 1 98.81 229 VAL A CA 1
ATOM 1751 C C . VAL A 1 229 ? -5.648 -9.883 4.527 1 98.81 229 VAL A C 1
ATOM 1753 O O . VAL A 1 229 ? -4.801 -10.773 4.395 1 98.81 229 VAL A O 1
ATOM 1756 N N . HIS A 1 230 ? -5.504 -8.875 5.352 1 98.88 230 HIS A N 1
ATOM 1757 C CA . HIS A 1 230 ? -4.316 -8.734 6.188 1 98.88 230 HIS A CA 1
ATOM 1758 C C . HIS A 1 230 ? -4.125 -9.953 7.082 1 98.88 230 HIS A C 1
ATOM 1760 O O . HIS A 1 230 ? -3.012 -10.469 7.211 1 98.88 230 HIS A O 1
ATOM 1766 N N . ASN A 1 231 ? -5.191 -10.391 7.699 1 98.69 231 ASN A N 1
ATOM 1767 C CA . ASN A 1 231 ? -5.125 -11.531 8.602 1 98.69 231 ASN A CA 1
ATOM 1768 C C . ASN A 1 231 ? -4.781 -12.82 7.852 1 98.69 231 ASN A C 1
ATOM 1770 O O . ASN A 1 231 ? -3.977 -13.625 8.328 1 98.69 231 ASN A O 1
ATOM 1774 N N . GLY A 1 232 ? -5.418 -13.023 6.727 1 98.88 232 GLY A N 1
ATOM 1775 C CA . GLY A 1 232 ? -5.078 -14.18 5.91 1 98.88 232 GLY A CA 1
ATOM 1776 C C . GLY A 1 232 ? -3.615 -14.211 5.504 1 98.88 232 GLY A C 1
ATOM 1777 O O . GLY A 1 232 ? -2.969 -15.258 5.578 1 98.88 232 GLY A O 1
ATOM 1778 N N . ILE A 1 233 ? -3.119 -13.086 5.148 1 98.94 233 ILE A N 1
ATOM 1779 C CA . ILE A 1 233 ? -1.726 -12.977 4.73 1 98.94 233 ILE A CA 1
ATOM 1780 C C . ILE A 1 233 ? -0.81 -13.195 5.934 1 98.94 233 ILE A C 1
ATOM 1782 O O . ILE A 1 233 ? 0.26 -13.797 5.809 1 98.94 233 ILE A O 1
ATOM 1786 N N . GLY A 1 234 ? -1.254 -12.688 7.094 1 98.81 234 GLY A N 1
ATOM 1787 C CA . GLY A 1 234 ? -0.501 -12.977 8.305 1 98.81 234 GLY A CA 1
ATOM 1788 C C . GLY A 1 234 ? -0.305 -14.469 8.539 1 98.81 234 GLY A C 1
ATOM 1789 O O . GLY A 1 234 ? 0.797 -14.906 8.875 1 98.81 234 GLY A O 1
ATOM 1790 N N . LYS A 1 235 ? -1.328 -15.25 8.359 1 98.88 235 LYS A N 1
ATOM 1791 C CA . LYS A 1 235 ? -1.241 -16.703 8.484 1 98.88 235 LYS A CA 1
ATOM 1792 C C . LYS A 1 235 ? -0.323 -17.297 7.418 1 98.88 235 LYS A C 1
ATOM 1794 O O . LYS A 1 235 ? 0.441 -18.219 7.695 1 98.88 235 LYS A O 1
ATOM 1799 N N . LEU A 1 236 ? -0.421 -16.766 6.234 1 98.88 236 LEU A N 1
ATOM 1800 C CA . LEU A 1 236 ? 0.421 -17.203 5.129 1 98.88 236 LEU A CA 1
ATOM 1801 C C . LEU A 1 236 ? 1.898 -17.047 5.469 1 98.88 236 LEU A C 1
ATOM 1803 O O . LEU A 1 236 ? 2.686 -17.984 5.301 1 98.88 236 LEU A O 1
ATOM 1807 N N . ILE A 1 237 ? 2.271 -15.836 5.953 1 98.81 237 ILE A N 1
ATOM 1808 C CA . ILE A 1 237 ? 3.67 -15.523 6.227 1 98.81 237 ILE A CA 1
ATOM 1809 C C . ILE A 1 237 ? 4.148 -16.312 7.438 1 98.81 237 ILE A C 1
ATOM 1811 O O . ILE A 1 237 ? 5.305 -16.75 7.492 1 98.81 237 ILE A O 1
ATOM 1815 N N . THR A 1 238 ? 3.252 -16.484 8.43 1 98.62 238 THR A N 1
ATOM 1816 C CA . THR A 1 238 ? 3.584 -17.328 9.57 1 98.62 238 THR A CA 1
ATOM 1817 C C . THR A 1 238 ? 3.914 -18.75 9.117 1 98.62 238 THR A C 1
ATOM 1819 O O . THR A 1 238 ? 4.906 -19.328 9.555 1 98.62 238 THR A O 1
ATOM 1822 N N . THR A 1 239 ? 3.094 -19.312 8.25 1 98.69 239 THR A N 1
ATOM 1823 C CA . THR A 1 239 ? 3.326 -20.641 7.719 1 98.69 239 THR A CA 1
ATOM 1824 C C . THR A 1 239 ? 4.609 -20.688 6.895 1 98.69 239 THR A C 1
ATOM 1826 O O . THR A 1 239 ? 5.383 -21.641 6.98 1 98.69 239 THR A O 1
ATOM 1829 N N . LEU A 1 240 ? 4.777 -19.625 6.086 1 98.62 240 LEU A N 1
ATOM 1830 C CA . LEU A 1 240 ? 5.984 -19.516 5.27 1 98.62 240 LEU A CA 1
ATOM 1831 C C . LEU A 1 240 ? 7.234 -19.609 6.137 1 98.62 240 LEU A C 1
ATOM 1833 O O . LEU A 1 240 ? 8.195 -20.297 5.781 1 98.62 240 LEU A O 1
ATOM 1837 N N . LYS A 1 241 ? 7.266 -18.875 7.215 1 97.75 241 LYS A N 1
ATOM 1838 C CA . LYS A 1 241 ? 8.422 -18.844 8.102 1 97.75 241 LYS A CA 1
ATOM 1839 C C . LYS A 1 241 ? 8.742 -20.234 8.633 1 97.75 241 LYS A C 1
ATOM 1841 O O . LYS A 1 241 ? 9.914 -20.625 8.727 1 97.75 241 LYS A O 1
ATOM 1846 N N . LYS A 1 242 ? 7.73 -21.016 8.938 1 97.25 242 LYS A N 1
ATOM 1847 C CA . LYS A 1 242 ? 7.914 -22.359 9.453 1 97.25 242 LYS A CA 1
ATOM 1848 C C . LYS A 1 242 ? 8.531 -23.281 8.398 1 97.25 242 LYS A C 1
ATOM 1850 O O . LYS A 1 242 ? 9.109 -24.312 8.719 1 97.25 242 LYS A O 1
ATOM 1855 N N . CYS A 1 243 ? 8.391 -22.844 7.145 1 97.31 243 CYS A N 1
ATOM 1856 C CA . CYS A 1 243 ? 8.852 -23.672 6.035 1 97.31 243 CYS A CA 1
ATOM 1857 C C . CYS A 1 243 ? 10.289 -23.344 5.66 1 97.31 243 CYS A C 1
ATOM 1859 O O . CYS A 1 243 ? 10.891 -24.016 4.828 1 97.31 243 CYS A O 1
ATOM 1861 N N . ILE A 1 244 ? 10.781 -22.266 6.262 1 94.12 244 ILE A N 1
ATOM 1862 C CA . ILE A 1 244 ? 12.156 -21.859 5.965 1 94.12 244 ILE A CA 1
ATOM 1863 C C . ILE A 1 244 ? 13.125 -22.734 6.754 1 94.12 244 ILE A C 1
ATOM 1865 O O . ILE A 1 244 ? 12.953 -22.938 7.961 1 94.12 244 ILE A O 1
ATOM 1869 N N . ASN A 1 245 ? 14.094 -23.422 6.109 1 77.44 245 ASN A N 1
ATOM 1870 C CA . ASN A 1 245 ? 15.086 -24.312 6.691 1 77.44 245 ASN A CA 1
ATOM 1871 C C . ASN A 1 245 ? 16.203 -23.531 7.395 1 77.44 245 ASN A C 1
ATOM 1873 O O . ASN A 1 245 ? 16.594 -22.469 6.941 1 77.44 245 ASN A O 1
ATOM 1877 N N . MET B 1 1 ? -61.75 -16.094 2.732 1 24.02 1 MET B N 1
ATOM 1878 C CA . MET B 1 1 ? -60.938 -16.266 3.918 1 24.02 1 MET B CA 1
ATOM 1879 C C . MET B 1 1 ? -59.656 -15.438 3.811 1 24.02 1 MET B C 1
ATOM 1881 O O . MET B 1 1 ? -58.906 -15.586 2.85 1 24.02 1 MET B O 1
ATOM 1885 N N . ASN B 1 2 ? -59.625 -14.211 4.402 1 24.14 2 ASN B N 1
ATOM 1886 C CA . ASN B 1 2 ? -58.719 -13.055 4.465 1 24.14 2 ASN B CA 1
ATOM 1887 C C . ASN B 1 2 ? -57.438 -13.391 5.203 1 24.14 2 ASN B C 1
ATOM 1889 O O . ASN B 1 2 ? -57.469 -13.695 6.395 1 24.14 2 ASN B O 1
ATOM 1893 N N . ILE B 1 3 ? -56.594 -14.203 4.625 1 25.48 3 ILE B N 1
ATOM 1894 C CA . ILE B 1 3 ? -55.438 -14.586 5.395 1 25.48 3 ILE B CA 1
ATOM 1895 C C . ILE B 1 3 ? -54.688 -13.328 5.863 1 25.48 3 ILE B C 1
ATOM 1897 O O . ILE B 1 3 ? -54.312 -12.484 5.051 1 25.48 3 ILE B O 1
ATOM 1901 N N . PRO B 1 4 ? -54.938 -12.977 7.117 1 29.22 4 PRO B N 1
ATOM 1902 C CA . PRO B 1 4 ? -54.312 -11.758 7.617 1 29.22 4 PRO B CA 1
ATOM 1903 C C . PRO B 1 4 ? -52.781 -11.734 7.359 1 29.22 4 PRO B C 1
ATOM 1905 O O . PRO B 1 4 ? -52.156 -12.797 7.219 1 29.22 4 PRO B O 1
ATOM 1908 N N . SER B 1 5 ? -52.281 -10.531 6.93 1 27.33 5 SER B N 1
ATOM 1909 C CA . SER B 1 5 ? -50.938 -10.055 6.586 1 27.33 5 SER B CA 1
ATOM 1910 C C . SER B 1 5 ? -49.969 -10.305 7.719 1 27.33 5 SER B C 1
ATOM 1912 O O . SER B 1 5 ? -50.188 -9.906 8.859 1 27.33 5 SER B O 1
ATOM 1914 N N . LEU B 1 6 ? -49.406 -11.477 7.832 1 25.95 6 LEU B N 1
ATOM 1915 C CA . LEU B 1 6 ? -48.406 -11.766 8.875 1 25.95 6 LEU B CA 1
ATOM 1916 C C . LEU B 1 6 ? -47.438 -10.609 9.023 1 25.95 6 LEU B C 1
ATOM 1918 O O . LEU B 1 6 ? -46.625 -10.359 8.133 1 25.95 6 LEU B O 1
ATOM 1922 N N . ASP B 1 7 ? -47.844 -9.492 9.609 1 25.17 7 ASP B N 1
ATOM 1923 C CA . ASP B 1 7 ? -47 -8.414 10.07 1 25.17 7 ASP B CA 1
ATOM 1924 C C . ASP B 1 7 ? -45.844 -8.953 10.938 1 25.17 7 ASP B C 1
ATOM 1926 O O . ASP B 1 7 ? -46.062 -9.289 12.102 1 25.17 7 ASP B O 1
ATOM 1930 N N . LEU B 1 8 ? -45.188 -9.953 10.445 1 26.95 8 LEU B N 1
ATOM 1931 C CA . LEU B 1 8 ? -44.062 -10.328 11.273 1 26.95 8 LEU B CA 1
ATOM 1932 C C . LEU B 1 8 ? -43.406 -9.094 11.883 1 26.95 8 LEU B C 1
ATOM 1934 O O . LEU B 1 8 ? -43.188 -8.094 11.195 1 26.95 8 LEU B O 1
ATOM 1938 N N . PHE B 1 9 ? -43.531 -8.898 13.164 1 25.67 9 PHE B N 1
ATOM 1939 C CA . PHE B 1 9 ? -42.969 -7.984 14.148 1 25.67 9 PHE B CA 1
ATOM 1940 C C . PHE B 1 9 ? -41.469 -7.812 13.945 1 25.67 9 PHE B C 1
ATOM 1942 O O . PHE B 1 9 ? -40.688 -8.703 14.273 1 25.67 9 PHE B O 1
ATOM 1949 N N . TYR B 1 10 ? -41.062 -7.305 12.766 1 27.42 10 TYR B N 1
ATOM 1950 C CA . TYR B 1 10 ? -39.719 -6.762 12.711 1 27.42 10 TYR B CA 1
ATOM 1951 C C . TYR B 1 10 ? -39.406 -5.941 13.953 1 27.42 10 TYR B C 1
ATOM 1953 O O . TYR B 1 10 ? -40.062 -4.949 14.234 1 27.42 10 TYR B O 1
ATOM 1961 N N . HIS B 1 11 ? -39.188 -6.719 15.055 1 30.03 11 HIS B N 1
ATOM 1962 C CA . HIS B 1 11 ? -38.812 -5.965 16.234 1 30.03 11 HIS B CA 1
ATOM 1963 C C . HIS B 1 11 ? -37.781 -4.871 15.883 1 30.03 11 HIS B C 1
ATOM 1965 O O . HIS B 1 11 ? -36.812 -5.133 15.188 1 30.03 11 HIS B O 1
ATOM 1971 N N . PRO B 1 12 ? -38.031 -3.576 16 1 31.86 12 PRO B N 1
ATOM 1972 C CA . PRO B 1 12 ? -37.25 -2.336 15.875 1 31.86 12 PRO B CA 1
ATOM 1973 C C . PRO B 1 12 ? -35.875 -2.443 16.484 1 31.86 12 PRO B C 1
ATOM 1975 O O . PRO B 1 12 ? -34.969 -1.642 16.156 1 31.86 12 PRO B O 1
ATOM 1978 N N . LEU B 1 13 ? -35.719 -3.131 17.547 1 30.11 13 LEU B N 1
ATOM 1979 C CA . LEU B 1 13 ? -34.562 -2.861 18.375 1 30.11 13 LEU B CA 1
ATOM 1980 C C . LEU B 1 13 ? -33.281 -3.328 17.672 1 30.11 13 LEU B C 1
ATOM 1982 O O . LEU B 1 13 ? -32.25 -3.58 18.328 1 30.11 13 LEU B O 1
ATOM 1986 N N . PHE B 1 14 ? -33.312 -4.117 16.688 1 31.75 14 PHE B N 1
ATOM 1987 C CA . PHE B 1 14 ? -32 -4.258 16.031 1 31.75 14 PHE B CA 1
ATOM 1988 C C . PHE B 1 14 ? -31.406 -2.891 15.727 1 31.75 14 PHE B C 1
ATOM 1990 O O . PHE B 1 14 ? -31.875 -2.189 14.828 1 31.75 14 PHE B O 1
ATOM 1997 N N . THR B 1 15 ? -31.016 -2.07 16.625 1 29.33 15 THR B N 1
ATOM 1998 C CA . THR B 1 15 ? -30.156 -0.907 16.484 1 29.33 15 THR B CA 1
ATOM 1999 C C . THR B 1 15 ? -29.094 -1.158 15.414 1 29.33 15 THR B C 1
ATOM 2001 O O . THR B 1 15 ? -28.234 -2.023 15.57 1 29.33 15 THR B O 1
ATOM 2004 N N . ARG B 1 16 ? -29.297 -1.202 14.203 1 36.47 16 ARG B N 1
ATOM 2005 C CA . ARG B 1 16 ? -28.312 -1.105 13.133 1 36.47 16 ARG B CA 1
ATOM 2006 C C . ARG B 1 16 ? -27.078 -0.326 13.586 1 36.47 16 ARG B C 1
ATOM 2008 O O . ARG B 1 16 ? -27.141 0.89 13.781 1 36.47 16 ARG B O 1
ATOM 2015 N N . HIS B 1 17 ? -26.297 -0.789 14.492 1 41.75 17 HIS B N 1
ATOM 2016 C CA . HIS B 1 17 ? -25 -0.208 14.828 1 41.75 17 HIS B CA 1
ATOM 2017 C C . HIS B 1 17 ? -24.391 0.521 13.633 1 41.75 17 HIS B C 1
ATOM 2019 O O . HIS B 1 17 ? -24.062 -0.102 12.625 1 41.75 17 HIS B O 1
ATOM 2025 N N . LYS B 1 18 ? -24.938 1.601 13.312 1 50.53 18 LYS B N 1
ATOM 2026 C CA . LYS B 1 18 ? -24.391 2.482 12.289 1 50.53 18 LYS B CA 1
ATOM 2027 C C . LYS B 1 18 ? -22.875 2.402 12.25 1 50.53 18 LYS B C 1
ATOM 2029 O O . LYS B 1 18 ? -22.203 2.723 13.234 1 50.53 18 LYS B O 1
ATOM 2034 N N . LEU B 1 19 ? -22.359 1.503 11.453 1 64.31 19 LEU B N 1
ATOM 2035 C CA . LEU B 1 19 ? -20.906 1.397 11.328 1 64.31 19 LEU B CA 1
ATOM 2036 C C . LEU B 1 19 ? -20.266 2.777 11.18 1 64.31 19 LEU B C 1
ATOM 2038 O O . LEU B 1 19 ? -20.719 3.59 10.375 1 64.31 19 LEU B O 1
ATOM 2042 N N . LEU B 1 20 ? -19.516 3.137 12.219 1 79.75 20 LEU B N 1
ATOM 2043 C CA . LEU B 1 20 ? -18.781 4.395 12.18 1 79.75 20 LEU B CA 1
ATOM 2044 C C . LEU B 1 20 ? -17.875 4.461 10.945 1 79.75 20 LEU B C 1
ATOM 2046 O O . LEU B 1 20 ? -17.094 3.541 10.688 1 79.75 20 LEU B O 1
ATOM 2050 N N . THR B 1 21 ? -18.25 5.484 10.125 1 89.62 21 THR B N 1
ATOM 2051 C CA . THR B 1 21 ? -17.484 5.68 8.898 1 89.62 21 THR B CA 1
ATOM 2052 C C . THR B 1 21 ? -16.391 6.715 9.094 1 89.62 21 THR B C 1
ATOM 2054 O O . THR B 1 21 ? -16.609 7.734 9.758 1 89.62 21 THR B O 1
ATOM 2057 N N . GLU B 1 22 ? -15.188 6.336 8.617 1 94.88 22 GLU B N 1
ATOM 2058 C CA . GLU B 1 22 ? -14.055 7.25 8.695 1 94.88 22 GLU B CA 1
ATOM 2059 C C . GLU B 1 22 ? -13.609 7.707 7.312 1 94.88 22 GLU B C 1
ATOM 2061 O O . GLU B 1 22 ? -13.539 6.898 6.383 1 94.88 22 GLU B O 1
ATOM 2066 N N . SER B 1 23 ? -13.445 9.016 7.184 1 97.94 23 SER B N 1
ATOM 2067 C CA . SER B 1 23 ? -12.938 9.547 5.922 1 97.94 23 SER B CA 1
ATOM 2068 C C . SER B 1 23 ? -11.414 9.516 5.887 1 97.94 23 SER B C 1
ATOM 2070 O O . SER B 1 23 ? -10.75 9.984 6.812 1 97.94 23 SER B O 1
ATOM 2072 N N . VAL B 1 24 ? -10.875 8.891 4.887 1 98.94 24 VAL B N 1
ATOM 2073 C CA . VAL B 1 24 ? -9.438 8.844 4.629 1 98.94 24 VAL B CA 1
ATOM 2074 C C . VAL B 1 24 ? -9.117 9.641 3.367 1 98.94 24 VAL B C 1
ATOM 2076 O O . VAL B 1 24 ? -9.586 9.312 2.277 1 98.94 24 VAL B O 1
ATOM 2079 N N . ILE B 1 25 ? -8.312 10.711 3.527 1 98.94 25 ILE B N 1
ATOM 2080 C CA . ILE B 1 25 ? -8 11.586 2.404 1 98.94 25 ILE B CA 1
ATOM 2081 C C . ILE B 1 25 ? -6.707 11.125 1.739 1 98.94 25 ILE B C 1
ATOM 2083 O O . ILE B 1 25 ? -5.66 11.055 2.389 1 98.94 25 ILE B O 1
ATOM 2087 N N . LEU B 1 26 ? -6.828 10.836 0.455 1 98.94 26 LEU B N 1
ATOM 2088 C CA . LEU B 1 26 ? -5.699 10.422 -0.368 1 98.94 26 LEU B CA 1
ATOM 2089 C C . LEU B 1 26 ? -5.383 11.469 -1.43 1 98.94 26 LEU B C 1
ATOM 2091 O O . LEU B 1 26 ? -6.176 12.391 -1.65 1 98.94 26 LEU B O 1
ATOM 2095 N N . CYS B 1 27 ? -4.25 11.352 -2.014 1 98.81 27 CYS B N 1
ATOM 2096 C CA . CYS B 1 27 ? -3.842 12.133 -3.176 1 98.81 27 CYS B CA 1
ATOM 2097 C C . CYS B 1 27 ? -2.709 11.438 -3.928 1 98.81 27 CYS B C 1
ATOM 2099 O O . CYS B 1 27 ? -1.597 11.32 -3.412 1 98.81 27 CYS B O 1
ATOM 2101 N N . GLY B 1 28 ? -2.992 11.102 -5.227 1 98.5 28 GLY B N 1
ATOM 2102 C CA . GLY B 1 28 ? -1.985 10.312 -5.922 1 98.5 28 GLY B CA 1
ATOM 2103 C C . GLY B 1 28 ? -1.721 8.969 -5.27 1 98.5 28 GLY B C 1
ATOM 2104 O O . GLY B 1 28 ? -2.543 8.477 -4.496 1 98.5 28 GLY B O 1
ATOM 2105 N N . CYS B 1 29 ? -0.608 8.32 -5.695 1 98.62 29 CYS B N 1
ATOM 2106 C CA . CYS B 1 29 ? -0.269 6.992 -5.203 1 98.62 29 CYS B CA 1
ATOM 2107 C C . CYS B 1 29 ? 1.241 6.824 -5.086 1 98.62 29 CYS B C 1
ATOM 2109 O O . CYS B 1 29 ? 1.912 6.5 -6.066 1 98.62 29 CYS B O 1
ATOM 2111 N N . GLY B 1 30 ? 1.662 6.996 -3.951 1 97.06 30 GLY B N 1
ATOM 2112 C CA . GLY B 1 30 ? 3.047 6.641 -3.691 1 97.06 30 GLY B CA 1
ATOM 2113 C C . GLY B 1 30 ? 3.916 7.832 -3.344 1 97.06 30 GLY B C 1
ATOM 2114 O O . GLY B 1 30 ? 4.047 8.766 -4.137 1 97.06 30 GLY B O 1
ATOM 2115 N N . TYR B 1 31 ? 5.094 7.602 -2.502 1 69.31 31 TYR B N 1
ATOM 2116 C CA . TYR B 1 31 ? 5.469 8.672 -1.588 1 69.31 31 TYR B CA 1
ATOM 2117 C C . TYR B 1 31 ? 6.336 9.711 -2.291 1 69.31 31 TYR B C 1
ATOM 2119 O O . TYR B 1 31 ? 7.531 9.492 -2.494 1 69.31 31 TYR B O 1
ATOM 2127 N N . LEU B 1 32 ? 6.828 10.094 -3.504 1 80.31 32 LEU B N 1
ATOM 2128 C CA . LEU B 1 32 ? 7.301 11.469 -3.35 1 80.31 32 LEU B CA 1
ATOM 2129 C C . LEU B 1 32 ? 6.543 12.414 -4.277 1 80.31 32 LEU B C 1
ATOM 2131 O O . LEU B 1 32 ? 7.148 13.258 -4.938 1 80.31 32 LEU B O 1
ATOM 2135 N N . ASP B 1 33 ? 5.352 11.766 -4.879 1 98.25 33 ASP B N 1
ATOM 2136 C CA . ASP B 1 33 ? 4.395 12.656 -5.527 1 98.25 33 ASP B CA 1
ATOM 2137 C C . ASP B 1 33 ? 2.963 12.32 -5.109 1 98.25 33 ASP B C 1
ATOM 2139 O O . ASP B 1 33 ? 2.008 12.898 -5.633 1 98.25 33 ASP B O 1
ATOM 2143 N N . GLY B 1 34 ? 2.766 11.383 -4.195 1 98.69 34 GLY B N 1
ATOM 2144 C CA . GLY B 1 34 ? 1.437 10.961 -3.783 1 98.69 34 GLY B CA 1
ATOM 2145 C C . GLY B 1 34 ? 1.361 10.578 -2.316 1 98.69 34 GLY B C 1
ATOM 2146 O O . GLY B 1 34 ? 2.268 10.898 -1.541 1 98.69 34 GLY B O 1
ATOM 2147 N N . THR B 1 35 ? 0.197 10 -1.95 1 98.94 35 THR B N 1
ATOM 2148 C CA . THR B 1 35 ? -0.017 9.461 -0.613 1 98.94 35 THR B CA 1
ATOM 2149 C C . THR B 1 35 ? 0.962 8.328 -0.326 1 98.94 35 THR B C 1
ATOM 2151 O O . THR B 1 35 ? 1.208 7.477 -1.188 1 98.94 35 THR B O 1
ATOM 2154 N N . GLU B 1 36 ? 1.595 8.43 0.879 1 98.94 36 GLU B N 1
ATOM 2155 C CA . GLU B 1 36 ? 2.434 7.316 1.311 1 98.94 36 GLU B CA 1
ATOM 2156 C C . GLU B 1 36 ? 1.622 6.031 1.434 1 98.94 36 GLU B C 1
ATOM 2158 O O . GLU B 1 36 ? 0.689 5.953 2.236 1 98.94 36 GLU B O 1
ATOM 2163 N N . ILE B 1 37 ? 2 5.023 0.691 1 98.94 37 ILE B N 1
ATOM 2164 C CA . ILE B 1 37 ? 1.175 3.842 0.455 1 98.94 37 ILE B CA 1
ATOM 2165 C C . ILE B 1 37 ? 1.03 3.047 1.75 1 98.94 37 ILE B C 1
ATOM 2167 O O . ILE B 1 37 ? -0.083 2.701 2.154 1 98.94 37 ILE B O 1
ATOM 2171 N N . SER B 1 38 ? 2.086 2.766 2.461 1 98.94 38 SER B N 1
ATOM 2172 C CA . SER B 1 38 ? 2.023 1.93 3.656 1 98.94 38 SER B CA 1
ATOM 2173 C C . SER B 1 38 ? 1.267 2.629 4.781 1 98.94 38 SER B C 1
ATOM 2175 O O . SER B 1 38 ? 0.605 1.976 5.59 1 98.94 38 SER B O 1
ATOM 2177 N N . GLU B 1 39 ? 1.306 3.969 4.836 1 98.94 39 GLU B N 1
ATOM 2178 C CA . GLU B 1 39 ? 0.527 4.707 5.824 1 98.94 39 GLU B CA 1
ATOM 2179 C C . GLU B 1 39 ? -0.97 4.578 5.559 1 98.94 39 GLU B C 1
ATOM 2181 O O . GLU B 1 39 ? -1.75 4.332 6.48 1 98.94 39 GLU B O 1
ATOM 2186 N N . ALA B 1 40 ? -1.31 4.715 4.336 1 98.94 40 ALA B N 1
ATOM 2187 C CA . ALA B 1 40 ? -2.719 4.609 3.961 1 98.94 40 ALA B CA 1
ATOM 2188 C C . ALA B 1 40 ? -3.26 3.215 4.254 1 98.94 40 ALA B C 1
ATOM 2190 O O . ALA B 1 40 ? -4.336 3.07 4.836 1 98.94 40 ALA B O 1
ATOM 2191 N N . ILE B 1 41 ? -2.496 2.215 3.861 1 98.94 41 ILE B N 1
ATOM 2192 C CA . ILE B 1 41 ? -2.955 0.84 4.023 1 98.94 41 ILE B CA 1
ATOM 2193 C C . ILE B 1 41 ? -2.979 0.478 5.508 1 98.94 41 ILE B C 1
ATOM 2195 O O . ILE B 1 41 ? -3.922 -0.162 5.984 1 98.94 41 ILE B O 1
ATOM 2199 N N . SER B 1 42 ? -1.965 0.866 6.266 1 98.94 42 SER B N 1
ATOM 2200 C CA . SER B 1 42 ? -1.965 0.624 7.703 1 98.94 42 SER B CA 1
ATOM 2201 C C . SER B 1 42 ? -3.168 1.277 8.375 1 98.94 42 SER B C 1
ATOM 2203 O O . SER B 1 42 ? -3.822 0.665 9.219 1 98.94 42 SER B O 1
ATOM 2205 N N . SER B 1 43 ? -3.432 2.521 8.023 1 98.94 43 SER B N 1
ATOM 2206 C CA . SER B 1 43 ? -4.605 3.197 8.562 1 98.94 43 SER B CA 1
ATOM 2207 C C . SER B 1 43 ? -5.879 2.408 8.273 1 98.94 43 SER B C 1
ATOM 2209 O O . SER B 1 43 ? -6.715 2.217 9.164 1 98.94 43 SER B O 1
ATOM 2211 N N . THR B 1 44 ? -5.988 1.979 7.066 1 98.88 44 THR B N 1
ATOM 2212 C CA . THR B 1 44 ? -7.172 1.256 6.609 1 98.88 44 THR B CA 1
ATOM 2213 C C . THR B 1 44 ? -7.348 -0.042 7.391 1 98.88 44 THR B C 1
ATOM 2215 O O . THR B 1 44 ? -8.453 -0.353 7.848 1 98.88 44 THR B O 1
ATOM 2218 N N . ILE B 1 45 ? -6.254 -0.791 7.562 1 98.88 45 ILE B N 1
ATOM 2219 C CA . ILE B 1 45 ? -6.281 -2.045 8.305 1 98.88 45 ILE B CA 1
ATOM 2220 C C . ILE B 1 45 ? -6.73 -1.78 9.742 1 98.88 45 ILE B C 1
ATOM 2222 O O . ILE B 1 45 ? -7.617 -2.467 10.258 1 98.88 45 ILE B O 1
ATOM 2226 N N . HIS B 1 46 ? -6.195 -0.805 10.391 1 98.88 46 HIS B N 1
ATOM 2227 C CA . HIS B 1 46 ? -6.488 -0.537 11.789 1 98.88 46 HIS B CA 1
ATOM 2228 C C . HIS B 1 46 ? -7.898 0.015 11.961 1 98.88 46 HIS B C 1
ATOM 2230 O O . HIS B 1 46 ? -8.562 -0.26 12.969 1 98.88 46 HIS B O 1
ATOM 2236 N N . ILE B 1 47 ? -8.359 0.832 10.992 1 98.75 47 ILE B N 1
ATOM 2237 C CA . ILE B 1 47 ? -9.742 1.298 11.008 1 98.75 47 ILE B CA 1
ATOM 2238 C C . ILE B 1 47 ? -10.688 0.101 11.008 1 98.75 47 ILE B C 1
ATOM 2240 O O . ILE B 1 47 ? -11.609 0.034 11.82 1 98.75 47 ILE B O 1
ATOM 2244 N N . CYS B 1 48 ? -10.43 -0.847 10.148 1 98.44 48 CYS B N 1
ATOM 2245 C CA . CYS B 1 48 ? -11.25 -2.051 10.078 1 98.44 48 CYS B CA 1
ATOM 2246 C C . CYS B 1 48 ? -11.133 -2.865 11.359 1 98.44 48 CYS B C 1
ATOM 2248 O O . CYS B 1 48 ? -12.125 -3.436 11.828 1 98.44 48 CYS B O 1
ATOM 2250 N N . GLN B 1 49 ? -9.93 -2.92 11.891 1 98.19 49 GLN B N 1
ATOM 2251 C CA . GLN B 1 49 ? -9.695 -3.672 13.117 1 98.19 49 GLN B CA 1
ATOM 2252 C C . GLN B 1 49 ? -10.531 -3.117 14.273 1 98.19 49 GLN B C 1
ATOM 2254 O O . GLN B 1 49 ? -10.914 -3.859 15.18 1 98.19 49 GLN B O 1
ATOM 2259 N N . LYS B 1 50 ? -10.828 -1.872 14.195 1 97.62 50 LYS B N 1
ATOM 2260 C CA . LYS B 1 50 ? -11.617 -1.225 15.242 1 97.62 50 LYS B CA 1
ATOM 2261 C C . LYS B 1 50 ? -13.102 -1.222 14.891 1 97.62 50 LYS B C 1
ATOM 2263 O O . LYS B 1 50 ? -13.875 -0.45 15.453 1 97.62 50 LYS B O 1
ATOM 2268 N N . ASP B 1 51 ? -13.5 -1.997 13.938 1 96.06 51 ASP B N 1
ATOM 2269 C CA . ASP B 1 51 ? -14.883 -2.193 13.5 1 96.06 51 ASP B CA 1
ATOM 2270 C C . ASP B 1 51 ? -15.445 -0.917 12.883 1 96.06 51 ASP B C 1
ATOM 2272 O O . ASP B 1 51 ? -16.641 -0.63 13.023 1 96.06 51 ASP B O 1
ATOM 2276 N N . MET B 1 52 ? -14.57 -0.113 12.375 1 97.5 52 MET B N 1
ATOM 2277 C CA . MET B 1 52 ? -14.953 1.059 11.594 1 97.5 52 MET B CA 1
ATOM 2278 C C . MET B 1 52 ? -14.758 0.802 10.102 1 97.5 52 MET B C 1
ATOM 2280 O O . MET B 1 52 ? -14.164 -0.205 9.711 1 97.5 52 MET B O 1
ATOM 2284 N N . VAL B 1 53 ? -15.367 1.702 9.273 1 97.44 53 VAL B N 1
ATOM 2285 C CA . VAL B 1 53 ? -15.336 1.515 7.824 1 97.44 53 VAL B CA 1
ATOM 2286 C C . VAL B 1 53 ? -14.625 2.693 7.168 1 97.44 53 VAL B C 1
ATOM 2288 O O . VAL B 1 53 ? -15.055 3.842 7.305 1 97.44 53 VAL B O 1
ATOM 2291 N N . PRO B 1 54 ? -13.547 2.428 6.461 1 98.44 54 PRO B N 1
ATOM 2292 C CA . PRO B 1 54 ? -12.875 3.518 5.75 1 98.44 54 PRO B CA 1
ATOM 2293 C C . PRO B 1 54 ? -13.617 3.939 4.48 1 98.44 54 PRO B C 1
ATOM 2295 O O . PRO B 1 54 ? -14.094 3.086 3.73 1 98.44 54 PRO B O 1
ATOM 2298 N N . HIS B 1 55 ? -13.766 5.203 4.285 1 98.62 55 HIS B N 1
ATOM 2299 C CA . HIS B 1 55 ? -14.203 5.832 3.045 1 98.62 55 HIS B CA 1
ATOM 2300 C C . HIS B 1 55 ? -13.125 6.75 2.482 1 98.62 55 HIS B C 1
ATOM 2302 O O . HIS B 1 55 ? -12.625 7.629 3.186 1 98.62 55 HIS B O 1
ATOM 2308 N N . PHE B 1 56 ? -12.828 6.57 1.183 1 98.94 56 PHE B N 1
ATOM 2309 C CA . PHE B 1 56 ? -11.672 7.25 0.608 1 98.94 56 PHE B CA 1
ATOM 2310 C C . PHE B 1 56 ? -12.109 8.43 -0.25 1 98.94 56 PHE B C 1
ATOM 2312 O O . PHE B 1 56 ? -13.102 8.344 -0.976 1 98.94 56 PHE B O 1
ATOM 2319 N N . TYR B 1 57 ? -11.391 9.516 -0.126 1 98.94 57 TYR B N 1
ATOM 2320 C CA . TYR B 1 57 ? -11.57 10.711 -0.942 1 98.94 57 TYR B CA 1
ATOM 2321 C C . TYR B 1 57 ? -10.234 11.219 -1.463 1 98.94 57 TYR B C 1
ATOM 2323 O O . TYR B 1 57 ? -9.195 11.039 -0.817 1 98.94 57 TYR B O 1
ATOM 2331 N N . ALA B 1 58 ? -10.25 11.859 -2.578 1 98.94 58 ALA B N 1
ATOM 2332 C CA . ALA B 1 58 ? -9.07 12.5 -3.152 1 98.94 58 ALA B CA 1
ATOM 2333 C C . ALA B 1 58 ? -9.461 13.68 -4.035 1 98.94 58 ALA B C 1
ATOM 2335 O O . ALA B 1 58 ? -10.57 13.719 -4.574 1 98.94 58 ALA B O 1
ATOM 2336 N N . PRO B 1 59 ? -8.586 14.656 -4.105 1 98.94 59 PRO B N 1
ATOM 2337 C CA . PRO B 1 59 ? -8.906 15.797 -4.969 1 98.94 59 PRO B CA 1
ATOM 2338 C C . PRO B 1 59 ? -8.852 15.445 -6.453 1 98.94 59 PRO B C 1
ATOM 2340 O O . PRO B 1 59 ? -7.98 14.672 -6.879 1 98.94 59 PRO B O 1
ATOM 2343 N N . ASP B 1 60 ? -9.789 15.992 -7.215 1 98.69 60 ASP B N 1
ATOM 2344 C CA . ASP B 1 60 ? -9.789 15.852 -8.664 1 98.69 60 ASP B CA 1
ATOM 2345 C C . ASP B 1 60 ? -8.945 16.953 -9.32 1 98.69 60 ASP B C 1
ATOM 2347 O O . ASP B 1 60 ? -9.477 17.812 -10.016 1 98.69 60 ASP B O 1
ATOM 2351 N N . VAL B 1 61 ? -7.645 16.875 -9.055 1 98.62 61 VAL B N 1
ATOM 2352 C CA . VAL B 1 61 ? -6.656 17.812 -9.602 1 98.62 61 VAL B CA 1
ATOM 2353 C C . VAL B 1 61 ? -5.414 17.031 -10.039 1 98.62 61 VAL B C 1
ATOM 2355 O O . VAL B 1 61 ? -5.18 15.914 -9.594 1 98.62 61 VAL B O 1
ATOM 2358 N N . ASP B 1 62 ? -4.668 17.625 -10.953 1 97.94 62 ASP B N 1
ATOM 2359 C CA . ASP B 1 62 ? -3.406 17 -11.328 1 97.94 62 ASP B CA 1
ATOM 2360 C C . ASP B 1 62 ? -2.393 17.078 -10.188 1 97.94 62 ASP B C 1
ATOM 2362 O O . ASP B 1 62 ? -2.314 18.078 -9.492 1 97.94 62 ASP B O 1
ATOM 2366 N N . ILE B 1 63 ? -1.64 15.992 -10.078 1 97.38 63 ILE B N 1
ATOM 2367 C CA . ILE B 1 63 ? -0.561 16.031 -9.094 1 97.38 63 ILE B CA 1
ATOM 2368 C C . ILE B 1 63 ? 0.51 17.016 -9.547 1 97.38 63 ILE B C 1
ATOM 2370 O O . ILE B 1 63 ? 0.75 17.188 -10.742 1 97.38 63 ILE B O 1
ATOM 2374 N N . CYS B 1 64 ? 1.127 17.781 -8.656 1 93.12 64 CYS B N 1
ATOM 2375 C CA . CYS B 1 64 ? 2.043 18.875 -8.922 1 93.12 64 CYS B CA 1
ATOM 2376 C C . CYS B 1 64 ? 3.25 18.406 -9.727 1 93.12 64 CYS B C 1
ATOM 2378 O O . CYS B 1 64 ? 3.656 19.047 -10.695 1 93.12 64 CYS B O 1
ATOM 2380 N N . GLU B 1 65 ? 3.945 17.422 -9.508 1 92.31 65 GLU B N 1
ATOM 2381 C CA . GLU B 1 65 ? 5.145 16.891 -10.156 1 92.31 65 GLU B CA 1
ATOM 2382 C C . GLU B 1 65 ? 5.219 15.375 -10.047 1 92.31 65 GLU B C 1
ATOM 2384 O O . GLU B 1 65 ? 5.371 14.836 -8.945 1 92.31 65 GLU B O 1
ATOM 2389 N N . THR B 1 66 ? 5.188 14.852 -11.297 1 95.81 66 THR B N 1
ATOM 2390 C CA . THR B 1 66 ? 5.324 13.406 -11.289 1 95.81 66 THR B CA 1
ATOM 2391 C C . THR B 1 66 ? 6.77 12.992 -11.016 1 95.81 66 THR B C 1
ATOM 2393 O O . THR B 1 66 ? 7.699 13.594 -11.555 1 95.81 66 THR B O 1
ATOM 2396 N N . VAL B 1 67 ? 6.969 11.992 -10.172 1 97.56 67 VAL B N 1
ATOM 2397 C CA . VAL B 1 67 ? 8.297 11.523 -9.789 1 97.56 67 VAL B CA 1
ATOM 2398 C C . VAL B 1 67 ? 8.516 10.109 -10.328 1 97.56 67 VAL B C 1
ATOM 2400 O O . VAL B 1 67 ? 7.613 9.266 -10.258 1 97.56 67 VAL B O 1
ATOM 2403 N N . ASP B 1 68 ? 9.695 9.922 -10.977 1 97.62 68 ASP B N 1
ATOM 2404 C CA . ASP B 1 68 ? 10.188 8.562 -11.188 1 97.62 68 ASP B CA 1
ATOM 2405 C C . ASP B 1 68 ? 10.68 7.945 -9.883 1 97.62 68 ASP B C 1
ATOM 2407 O O . ASP B 1 68 ? 11.742 8.312 -9.383 1 97.62 68 ASP B O 1
ATOM 2411 N N . HIS B 1 69 ? 9.906 6.984 -9.367 1 98.06 69 HIS B N 1
ATOM 2412 C CA . HIS B 1 69 ? 10.188 6.477 -8.031 1 98.06 69 HIS B CA 1
ATOM 2413 C C . HIS B 1 69 ? 11.383 5.527 -8.047 1 98.06 69 HIS B C 1
ATOM 2415 O O . HIS B 1 69 ? 11.938 5.211 -6.988 1 98.06 69 HIS B O 1
ATOM 2421 N N . PHE B 1 70 ? 11.797 5.012 -9.188 1 98.06 70 PHE B N 1
ATOM 2422 C CA . PHE B 1 70 ? 12.984 4.176 -9.242 1 98.06 70 PHE B CA 1
ATOM 2423 C C . PHE B 1 70 ? 14.242 5.02 -9.062 1 98.06 70 PHE B C 1
ATOM 2425 O O . PHE B 1 70 ? 15.164 4.621 -8.344 1 98.06 70 PHE B O 1
ATOM 2432 N N . THR B 1 71 ? 14.203 6.27 -9.688 1 97.12 71 THR B N 1
ATOM 2433 C CA . THR B 1 71 ? 15.367 7.141 -9.609 1 97.12 71 THR B CA 1
ATOM 2434 C C . THR B 1 71 ? 15.172 8.219 -8.547 1 97.12 71 THR B C 1
ATOM 2436 O O . THR B 1 71 ? 16.125 8.914 -8.18 1 97.12 71 THR B O 1
ATOM 2439 N N . LYS B 1 72 ? 13.883 8.492 -8.055 1 96.25 72 LYS B N 1
ATOM 2440 C CA . LYS B 1 72 ? 13.484 9.508 -7.094 1 96.25 72 LYS B CA 1
ATOM 2441 C C . LYS B 1 72 ? 13.68 10.914 -7.668 1 96.25 72 LYS B C 1
ATOM 2443 O O . LYS B 1 72 ? 13.977 11.852 -6.93 1 96.25 72 LYS B O 1
ATOM 2448 N N . GLN B 1 73 ? 13.68 10.953 -9.008 1 96.81 73 GLN B N 1
ATOM 2449 C CA . GLN B 1 73 ? 13.82 12.234 -9.688 1 96.81 73 GLN B CA 1
ATOM 2450 C C . GLN B 1 73 ? 12.516 12.641 -10.375 1 96.81 73 GLN B C 1
ATOM 2452 O O . GLN B 1 73 ? 11.727 11.781 -10.766 1 96.81 73 GLN B O 1
ATOM 2457 N N . PRO B 1 74 ? 12.344 13.953 -10.477 1 95.62 74 PRO B N 1
ATOM 2458 C CA . PRO B 1 74 ? 11.188 14.367 -11.273 1 95.62 74 PRO B CA 1
ATOM 2459 C C . PRO B 1 74 ? 11.172 13.742 -12.672 1 95.62 74 PRO B C 1
ATOM 2461 O O . PRO B 1 74 ? 12.227 13.617 -13.305 1 95.62 74 PRO B O 1
ATOM 2464 N N . ASP B 1 75 ? 10.031 13.25 -13.031 1 94 75 ASP B N 1
ATOM 2465 C CA . ASP B 1 75 ? 9.844 12.719 -14.383 1 94 75 ASP B CA 1
ATOM 2466 C C . ASP B 1 75 ? 9.281 13.789 -15.312 1 94 75 ASP B C 1
ATOM 2468 O O . ASP B 1 75 ? 8.078 13.812 -15.586 1 94 75 ASP B O 1
ATOM 2472 N N . THR B 1 76 ? 10.07 14.555 -15.961 1 88.44 76 THR B N 1
ATOM 2473 C CA . THR B 1 76 ? 9.68 15.727 -16.734 1 88.44 76 THR B CA 1
ATOM 2474 C C . THR B 1 76 ? 8.984 15.32 -18.031 1 88.44 76 THR B C 1
ATOM 2476 O O . THR B 1 76 ? 8.297 16.125 -18.656 1 88.44 76 THR B O 1
ATOM 2479 N N . ASN B 1 77 ? 9.148 14.148 -18.438 1 85.62 77 ASN B N 1
ATOM 2480 C CA . ASN B 1 77 ? 8.562 13.688 -19.688 1 85.62 77 ASN B CA 1
ATOM 2481 C C . ASN B 1 77 ? 7.23 12.977 -19.453 1 85.62 77 ASN B C 1
ATOM 2483 O O . ASN B 1 77 ? 6.535 12.625 -20.406 1 85.62 77 ASN B O 1
ATOM 2487 N N . SER B 1 78 ? 6.941 12.867 -18.188 1 87 78 SER B N 1
ATOM 2488 C CA . SER B 1 78 ? 5.688 12.188 -17.875 1 87 78 SER B CA 1
ATOM 2489 C C . SER B 1 78 ? 4.488 13.102 -18.109 1 87 78 SER B C 1
ATOM 2491 O O . SER B 1 78 ? 4.535 14.281 -17.781 1 87 78 SER B O 1
ATOM 2493 N N . PRO B 1 79 ? 3.471 12.531 -18.734 1 89.38 79 PRO B N 1
ATOM 2494 C CA . PRO B 1 79 ? 2.24 13.328 -18.719 1 89.38 79 PRO B CA 1
ATOM 2495 C C . PRO B 1 79 ? 1.729 13.578 -17.297 1 89.38 79 PRO B C 1
ATOM 2497 O O . PRO B 1 79 ? 2.148 12.906 -16.359 1 89.38 79 PRO B O 1
ATOM 2500 N N . SER B 1 80 ? 0.849 14.562 -17.219 1 92.94 80 SER B N 1
ATOM 2501 C CA . SER B 1 80 ? 0.229 14.859 -15.93 1 92.94 80 SER B CA 1
ATOM 2502 C C . SER B 1 80 ? -0.58 13.672 -15.422 1 92.94 80 SER B C 1
ATOM 2504 O O . SER B 1 80 ? -1.216 12.961 -16.203 1 92.94 80 SER B O 1
ATOM 2506 N N . ARG B 1 81 ? -0.531 13.484 -14.188 1 95.75 81 ARG B N 1
ATOM 2507 C CA . ARG B 1 81 ? -1.337 12.453 -13.539 1 95.75 81 ARG B CA 1
ATOM 2508 C C . ARG B 1 81 ? -2.355 13.078 -12.586 1 95.75 81 ARG B C 1
ATOM 2510 O O . ARG B 1 81 ? -2.029 14 -11.844 1 95.75 81 ARG B O 1
ATOM 2517 N N . ASN B 1 82 ? -3.594 12.594 -12.68 1 97.56 82 ASN B N 1
ATOM 2518 C CA . ASN B 1 82 ? -4.652 13.117 -11.828 1 97.56 82 ASN B CA 1
ATOM 2519 C C . ASN B 1 82 ? -4.613 12.492 -10.43 1 97.56 82 ASN B C 1
ATOM 2521 O O . ASN B 1 82 ? -4.492 11.273 -10.297 1 97.56 82 ASN B O 1
ATOM 2525 N N . GLY B 1 83 ? -4.734 13.344 -9.406 1 98.62 83 GLY B N 1
ATOM 2526 C CA . GLY B 1 83 ? -4.633 12.914 -8.023 1 98.62 83 GLY B CA 1
ATOM 2527 C C . GLY B 1 83 ? -5.711 11.914 -7.629 1 98.62 83 GLY B C 1
ATOM 2528 O O . GLY B 1 83 ? -5.445 10.977 -6.875 1 98.62 83 GLY B O 1
ATOM 2529 N N . LEU B 1 84 ? -6.918 12.094 -8.055 1 98.81 84 LEU B N 1
ATOM 2530 C CA . LEU B 1 84 ? -8.039 11.203 -7.77 1 98.81 84 LEU B CA 1
ATOM 2531 C C . LEU B 1 84 ? -7.879 9.875 -8.492 1 98.81 84 LEU B C 1
ATOM 2533 O O . LEU B 1 84 ? -8.07 8.812 -7.898 1 98.81 84 LEU B O 1
ATOM 2537 N N . VAL B 1 85 ? -7.477 9.898 -9.758 1 98.12 85 VAL B N 1
ATOM 2538 C CA . VAL B 1 85 ? -7.316 8.703 -10.578 1 98.12 85 VAL B CA 1
ATOM 2539 C C . VAL B 1 85 ? -6.211 7.824 -10 1 98.12 85 VAL B C 1
ATOM 2541 O O . VAL B 1 85 ? -6.387 6.617 -9.844 1 98.12 85 VAL B O 1
ATOM 2544 N N . GLU B 1 86 ? -5.086 8.453 -9.656 1 98.31 86 GLU B N 1
ATOM 2545 C CA . GLU B 1 86 ? -3.973 7.703 -9.086 1 98.31 86 GLU B CA 1
ATOM 2546 C C . GLU B 1 86 ? -4.316 7.176 -7.695 1 98.31 86 GLU B C 1
ATOM 2548 O O . GLU B 1 86 ? -3.965 6.047 -7.352 1 98.31 86 GLU B O 1
ATOM 2553 N N . ALA B 1 87 ? -5.066 7.977 -6.918 1 98.94 87 ALA B N 1
ATOM 2554 C CA . ALA B 1 87 ? -5.445 7.559 -5.57 1 98.94 87 ALA B CA 1
ATOM 2555 C C . ALA B 1 87 ? -6.398 6.367 -5.613 1 98.94 87 ALA B C 1
ATOM 2557 O O . ALA B 1 87 ? -6.43 5.555 -4.688 1 98.94 87 ALA B O 1
ATOM 2558 N N . ALA B 1 88 ? -7.137 6.242 -6.703 1 98.88 88 ALA B N 1
ATOM 2559 C CA . ALA B 1 88 ? -8.062 5.125 -6.863 1 98.88 88 ALA B CA 1
ATOM 2560 C C . ALA B 1 88 ? -7.32 3.793 -6.867 1 98.88 88 ALA B C 1
ATOM 2562 O O . ALA B 1 88 ? -7.898 2.754 -6.535 1 98.88 88 ALA B O 1
ATOM 2563 N N . ARG B 1 89 ? -6.031 3.797 -7.219 1 98.62 89 ARG B N 1
ATOM 2564 C CA . ARG B 1 89 ? -5.203 2.596 -7.141 1 98.62 89 ARG B CA 1
ATOM 2565 C C . ARG B 1 89 ? -5.09 2.1 -5.703 1 98.62 89 ARG B C 1
ATOM 2567 O O . ARG B 1 89 ? -5.117 0.893 -5.453 1 98.62 89 ARG B O 1
ATOM 2574 N N . LEU B 1 90 ? -5.016 2.996 -4.727 1 98.44 90 LEU B N 1
ATOM 2575 C CA . LEU B 1 90 ? -4.906 2.697 -3.303 1 98.44 90 LEU B CA 1
ATOM 2576 C C . LEU B 1 90 ? -6.23 2.186 -2.75 1 98.44 90 LEU B C 1
ATOM 2578 O O . LEU B 1 90 ? -6.25 1.364 -1.831 1 98.44 90 LEU B O 1
ATOM 2582 N N . ALA B 1 91 ? -7.305 2.646 -3.348 1 98.5 91 ALA B N 1
ATOM 2583 C CA . ALA B 1 91 ? -8.633 2.441 -2.771 1 98.5 91 ALA B CA 1
ATOM 2584 C C . ALA B 1 91 ? -9.375 1.327 -3.5 1 98.5 91 ALA B C 1
ATOM 2586 O O . ALA B 1 91 ? -10.594 1.18 -3.344 1 98.5 91 ALA B O 1
ATOM 2587 N N . ARG B 1 92 ? -8.664 0.606 -4.371 1 97.56 92 ARG B N 1
ATOM 2588 C CA . ARG B 1 92 ? -9.281 -0.441 -5.18 1 97.56 92 ARG B CA 1
ATOM 2589 C C . ARG B 1 92 ? -10.516 0.083 -5.906 1 97.56 92 ARG B C 1
ATOM 2591 O O . ARG B 1 92 ? -11.562 -0.564 -5.898 1 97.56 92 ARG B O 1
ATOM 2598 N N . SER B 1 93 ? -10.492 1.236 -6.355 1 96.12 93 SER B N 1
ATOM 2599 C CA . SER B 1 93 ? -11.477 1.912 -7.195 1 96.12 93 SER B CA 1
ATOM 2600 C C . SER B 1 93 ? -12.695 2.344 -6.387 1 96.12 93 SER B C 1
ATOM 2602 O O . SER B 1 93 ? -13.672 2.836 -6.949 1 96.12 93 SER B O 1
ATOM 2604 N N . ASN B 1 94 ? -12.695 2.109 -5.082 1 97.62 94 ASN B N 1
ATOM 2605 C CA . ASN B 1 94 ? -13.75 2.584 -4.195 1 97.62 94 ASN B CA 1
ATOM 2606 C C . ASN B 1 94 ? -13.375 3.9 -3.523 1 97.62 94 ASN B C 1
ATOM 2608 O O . ASN B 1 94 ? -13 3.92 -2.35 1 97.62 94 ASN B O 1
ATOM 2612 N N . ILE B 1 95 ? -13.586 5.02 -4.312 1 98.75 95 ILE B N 1
ATOM 2613 C CA . ILE B 1 95 ? -13.133 6.34 -3.885 1 98.75 95 ILE B CA 1
ATOM 2614 C C . ILE B 1 95 ? -14.047 7.41 -4.484 1 98.75 95 ILE B C 1
ATOM 2616 O O . ILE B 1 95 ? -14.68 7.188 -5.516 1 98.75 95 ILE B O 1
ATOM 2620 N N . LYS B 1 96 ? -14.164 8.531 -3.783 1 98.81 96 LYS B N 1
ATOM 2621 C CA . LYS B 1 96 ? -14.945 9.672 -4.25 1 98.81 96 LYS B CA 1
ATOM 2622 C C . LYS B 1 96 ? -14.102 10.938 -4.293 1 98.81 96 LYS B C 1
ATOM 2624 O O . LYS B 1 96 ? -13.047 11.016 -3.654 1 98.81 96 LYS B O 1
ATOM 2629 N N . PRO B 1 97 ? -14.539 11.945 -5.082 1 98.88 97 PRO B N 1
ATOM 2630 C CA . PRO B 1 97 ? -13.859 13.242 -5.062 1 98.88 97 PRO B CA 1
ATOM 2631 C C . PRO B 1 97 ? -13.883 13.898 -3.688 1 98.88 97 PRO B C 1
ATOM 2633 O O . PRO B 1 97 ? -14.891 13.812 -2.975 1 98.88 97 PRO B O 1
ATOM 2636 N N . LEU B 1 98 ? -12.867 14.578 -3.414 1 98.88 98 LEU B N 1
ATOM 2637 C CA . LEU B 1 98 ? -12.703 15.25 -2.127 1 98.88 98 LEU B CA 1
ATOM 2638 C C . LEU B 1 98 ? -13.844 16.234 -1.879 1 98.88 98 LEU B C 1
ATOM 2640 O O . LEU B 1 98 ? -14.305 16.375 -0.745 1 98.88 98 LEU B O 1
ATOM 2644 N N . CYS B 1 99 ? -14.32 16.875 -2.902 1 98.62 99 CYS B N 1
ATOM 2645 C CA . CYS B 1 99 ? -15.359 17.891 -2.771 1 98.62 99 CYS B CA 1
ATOM 2646 C C . CYS B 1 99 ? -16.656 17.281 -2.285 1 98.62 99 CYS B C 1
ATOM 2648 O O . CYS B 1 99 ? -17.562 18 -1.854 1 98.62 99 CYS B O 1
ATOM 2650 N N . GLU B 1 100 ? -16.766 15.93 -2.295 1 98.62 100 GLU B N 1
ATOM 2651 C CA . GLU B 1 100 ? -17.969 15.242 -1.851 1 98.62 100 GLU B CA 1
ATOM 2652 C C . GLU B 1 100 ? -17.859 14.812 -0.391 1 98.62 100 GLU B C 1
ATOM 2654 O O . GLU B 1 100 ? -18.812 14.305 0.187 1 98.62 100 GLU B O 1
ATOM 2659 N N . CYS B 1 101 ? -16.734 14.984 0.204 1 98.62 101 CYS B N 1
ATOM 2660 C CA . CYS B 1 101 ? -16.547 14.586 1.594 1 98.62 101 CYS B CA 1
ATOM 2661 C C . CYS B 1 101 ? -17.156 15.602 2.545 1 98.62 101 CYS B C 1
ATOM 2663 O O . CYS B 1 101 ? -16.859 16.797 2.463 1 98.62 101 CYS B O 1
ATOM 2665 N N . GLU B 1 102 ? -18 15.125 3.424 1 98.25 102 GLU B N 1
ATOM 2666 C CA . GLU B 1 102 ? -18.641 15.977 4.422 1 98.25 102 GLU B CA 1
ATOM 2667 C C . GLU B 1 102 ? -18.375 15.461 5.836 1 98.25 102 GLU B C 1
ATOM 2669 O O . GLU B 1 102 ? -18.531 14.273 6.105 1 98.25 102 GLU B O 1
ATOM 2674 N N . ALA B 1 103 ? -18.062 16.391 6.68 1 98.12 103 ALA B N 1
ATOM 2675 C CA . ALA B 1 103 ? -17.75 16.031 8.062 1 98.12 103 ALA B CA 1
ATOM 2676 C C . ALA B 1 103 ? -18.953 15.344 8.719 1 98.12 103 ALA B C 1
ATOM 2678 O O . ALA B 1 103 ? -18.781 14.406 9.5 1 98.12 103 ALA B O 1
ATOM 2679 N N . CYS B 1 104 ? -20.172 15.703 8.391 1 96.81 104 CYS B N 1
ATOM 2680 C CA . CYS B 1 104 ? -21.375 15.203 9.047 1 96.81 104 CYS B CA 1
ATOM 2681 C C . CYS B 1 104 ? -21.609 13.742 8.688 1 96.81 104 CYS B C 1
ATOM 2683 O O . CYS B 1 104 ? -22.359 13.039 9.375 1 96.81 104 CYS B O 1
ATOM 2685 N N . MET B 1 105 ? -20.969 13.242 7.648 1 96.88 105 MET B N 1
ATOM 2686 C CA . MET B 1 105 ? -21.203 11.883 7.176 1 96.88 105 MET B CA 1
ATOM 2687 C C . MET B 1 105 ? -20.188 10.914 7.754 1 96.88 105 MET B C 1
ATOM 2689 O O . MET B 1 105 ? -20.25 9.711 7.5 1 96.88 105 MET B O 1
ATOM 2693 N N . HIS B 1 106 ? -19.281 11.43 8.57 1 97.94 106 HIS B N 1
ATOM 2694 C CA . HIS B 1 106 ? -18.172 10.594 9.039 1 97.94 106 HIS B CA 1
ATOM 2695 C C . HIS B 1 106 ? -17.906 10.82 10.523 1 97.94 106 HIS B C 1
ATOM 2697 O O . HIS B 1 106 ? -18.328 11.836 11.086 1 97.94 106 HIS B O 1
ATOM 2703 N N . GLY B 1 107 ? -17.219 9.852 11.125 1 97.81 107 GLY B N 1
ATOM 2704 C CA . GLY B 1 107 ? -16.875 9.945 12.531 1 97.81 107 GLY B CA 1
ATOM 2705 C C . GLY B 1 107 ? -15.539 10.648 12.766 1 97.81 107 GLY B C 1
ATOM 2706 O O . GLY B 1 107 ? -15.328 11.25 13.812 1 97.81 107 GLY B O 1
ATOM 2707 N N . ALA B 1 108 ? -14.664 10.578 11.781 1 98.69 108 ALA B N 1
ATOM 2708 C CA . ALA B 1 108 ? -13.32 11.125 11.93 1 98.69 108 ALA B CA 1
ATOM 2709 C C . ALA B 1 108 ? -12.695 11.406 10.57 1 98.69 108 ALA B C 1
ATOM 2711 O O . ALA B 1 108 ? -13.203 10.961 9.539 1 98.69 108 ALA B O 1
ATOM 2712 N N . LEU B 1 109 ? -11.695 12.227 10.609 1 98.88 109 LEU B N 1
ATOM 2713 C CA . LEU B 1 109 ? -10.852 12.531 9.461 1 98.88 109 LEU B CA 1
ATOM 2714 C C . LEU B 1 109 ? -9.453 11.945 9.633 1 98.88 109 LEU B C 1
ATOM 2716 O O . LEU B 1 109 ? -8.82 12.141 10.68 1 98.88 109 LEU B O 1
ATOM 2720 N N . VAL B 1 110 ? -9 11.188 8.648 1 99 110 VAL B N 1
ATOM 2721 C CA . VAL B 1 110 ? -7.672 10.578 8.695 1 99 110 VAL B CA 1
ATOM 2722 C C . VAL B 1 110 ? -6.836 11.078 7.52 1 99 110 VAL B C 1
ATOM 2724 O O . VAL B 1 110 ? -7.25 10.969 6.363 1 99 110 VAL B O 1
ATOM 2727 N N . LEU B 1 111 ? -5.621 11.625 7.816 1 99 111 LEU B N 1
ATOM 2728 C CA . LEU B 1 111 ? -4.738 12.242 6.828 1 99 111 LEU B CA 1
ATOM 2729 C C . LEU B 1 111 ? -3.387 11.531 6.797 1 99 111 LEU B C 1
ATOM 2731 O O . LEU B 1 111 ? -2.467 11.914 7.527 1 99 111 LEU B O 1
ATOM 2735 N N . PRO B 1 112 ? -3.246 10.555 5.891 1 98.94 112 PRO B N 1
ATOM 2736 C CA . PRO B 1 112 ? -1.921 9.961 5.695 1 98.94 112 PRO B CA 1
ATOM 2737 C C . PRO B 1 112 ? -0.929 10.93 5.055 1 98.94 112 PRO B C 1
ATOM 2739 O O . PRO B 1 112 ? -1.336 11.938 4.469 1 98.94 112 PRO B O 1
ATOM 2742 N N . GLY B 1 113 ? 0.366 10.586 5.227 1 98.81 113 GLY B N 1
ATOM 2743 C CA . GLY B 1 113 ? 1.419 11.445 4.703 1 98.81 113 GLY B CA 1
ATOM 2744 C C . GLY B 1 113 ? 1.767 11.148 3.256 1 98.81 113 GLY B C 1
ATOM 2745 O O . GLY B 1 113 ? 0.918 10.68 2.492 1 98.81 113 GLY B O 1
ATOM 2746 N N . GLY B 1 114 ? 2.982 11.484 2.893 1 98.56 114 GLY B N 1
ATOM 2747 C CA . GLY B 1 114 ? 3.471 11.477 1.522 1 98.56 114 GLY B CA 1
ATOM 2748 C C . GLY B 1 114 ? 3.586 12.867 0.919 1 98.56 114 GLY B C 1
ATOM 2749 O O . GLY B 1 114 ? 2.975 13.812 1.414 1 98.56 114 GLY B O 1
ATOM 2750 N N . PHE B 1 115 ? 4.281 12.977 -0.142 1 98.44 115 PHE B N 1
ATOM 2751 C CA . PHE B 1 115 ? 4.535 14.289 -0.716 1 98.44 115 PHE B CA 1
ATOM 2752 C C . PHE B 1 115 ? 3.287 14.828 -1.414 1 98.44 115 PHE B C 1
ATOM 2754 O O . PHE B 1 115 ? 3.195 16.016 -1.704 1 98.44 115 PHE B O 1
ATOM 2761 N N . GLY B 1 116 ? 2.334 13.953 -1.658 1 98.56 116 GLY B N 1
ATOM 2762 C CA . GLY B 1 116 ? 1.04 14.461 -2.082 1 98.56 116 GLY B CA 1
ATOM 2763 C C . GLY B 1 116 ? 0.45 15.469 -1.115 1 98.56 116 GLY B C 1
ATOM 2764 O O . GLY B 1 116 ? -0.209 16.422 -1.53 1 98.56 116 GLY B O 1
ATOM 2765 N N . ALA B 1 117 ? 0.667 15.258 0.168 1 98.81 117 ALA B N 1
ATOM 2766 C CA . ALA B 1 117 ? 0.182 16.172 1.197 1 98.81 117 ALA B CA 1
ATOM 2767 C C . ALA B 1 117 ? 0.896 17.516 1.112 1 98.81 117 ALA B C 1
ATOM 2769 O O . ALA B 1 117 ? 0.268 18.578 1.248 1 98.81 117 ALA B O 1
ATOM 2770 N N . ALA B 1 118 ? 2.18 17.484 0.742 1 98.5 118 ALA B N 1
ATOM 2771 C CA . ALA B 1 118 ? 3.018 18.672 0.833 1 98.5 118 ALA B CA 1
ATOM 2772 C C . ALA B 1 118 ? 3.104 19.391 -0.514 1 98.5 118 ALA B C 1
ATOM 2774 O O . ALA B 1 118 ? 3.504 20.547 -0.582 1 98.5 118 ALA B O 1
ATOM 2775 N N . LYS B 1 119 ? 2.732 18.703 -1.608 1 98.44 119 LYS B N 1
ATOM 2776 C CA . LYS B 1 119 ? 2.949 19.266 -2.934 1 98.44 119 LYS B CA 1
ATOM 2777 C C . LYS B 1 119 ? 1.626 19.5 -3.656 1 98.44 119 LYS B C 1
ATOM 2779 O O . LYS B 1 119 ? 1.533 20.375 -4.527 1 98.44 119 LYS B O 1
ATOM 2784 N N . THR B 1 120 ? 0.606 18.703 -3.297 1 98.75 120 THR B N 1
ATOM 2785 C CA . THR B 1 120 ? -0.641 18.797 -4.047 1 98.75 120 THR B CA 1
ATOM 2786 C C . THR B 1 120 ? -1.789 19.219 -3.139 1 98.75 120 THR B C 1
ATOM 2788 O O . THR B 1 120 ? -2.502 20.172 -3.438 1 98.75 120 THR B O 1
ATOM 2791 N N . LEU B 1 121 ? -1.926 18.531 -1.972 1 98.88 121 LEU B N 1
ATOM 2792 C CA . LEU B 1 121 ? -2.965 18.922 -1.031 1 98.88 121 LEU B CA 1
ATOM 2793 C C . LEU B 1 121 ? -2.656 20.297 -0.433 1 98.88 121 LEU B C 1
ATOM 2795 O O . LEU B 1 121 ? -3.549 20.969 0.1 1 98.88 121 LEU B O 1
ATOM 2799 N N . SER B 1 122 ? -1.419 20.625 -0.512 1 98.88 122 SER B N 1
ATOM 2800 C CA . SER B 1 122 ? -0.886 21.938 -0.135 1 98.88 122 SER B CA 1
ATOM 2801 C C . SER B 1 122 ? 0.341 22.297 -0.968 1 98.88 122 SER B C 1
ATOM 2803 O O . SER B 1 122 ? 0.785 21.5 -1.8 1 98.88 122 SER B O 1
ATOM 2805 N N . ASN B 1 123 ? 0.869 23.516 -0.844 1 98.69 123 ASN B N 1
ATOM 2806 C CA . ASN B 1 123 ? 2.15 23.859 -1.454 1 98.69 123 ASN B CA 1
ATOM 2807 C C . ASN B 1 123 ? 3.236 24.062 -0.401 1 98.69 123 ASN B C 1
ATOM 2809 O O . ASN B 1 123 ? 4.109 24.922 -0.558 1 98.69 123 ASN B O 1
ATOM 2813 N N . PHE B 1 124 ? 3.16 23.281 0.682 1 98.81 124 PHE B N 1
ATOM 2814 C CA . PHE B 1 124 ? 4.082 23.344 1.81 1 98.81 124 PHE B CA 1
ATOM 2815 C C . PHE B 1 124 ? 5.516 23.109 1.35 1 98.81 124 PHE B C 1
ATOM 2817 O O . PHE B 1 124 ? 6.445 23.75 1.84 1 98.81 124 PHE B O 1
ATOM 2824 N N . ALA B 1 125 ? 5.68 22.125 0.469 1 98.19 125 ALA B N 1
ATOM 2825 C CA . ALA B 1 125 ? 7.023 21.797 -0.003 1 98.19 125 ALA B CA 1
ATOM 2826 C C . ALA B 1 125 ? 7.711 23.031 -0.586 1 98.19 125 ALA B C 1
ATOM 2828 O O . ALA B 1 125 ? 8.922 23.203 -0.422 1 98.19 125 ALA B O 1
ATOM 2829 N N . ALA B 1 126 ? 6.949 23.906 -1.229 1 98 126 ALA B N 1
ATOM 2830 C CA . ALA B 1 126 ? 7.516 25.062 -1.918 1 98 126 ALA B CA 1
ATOM 2831 C C . ALA B 1 126 ? 7.535 26.281 -1.008 1 98 126 ALA B C 1
ATOM 2833 O O . ALA B 1 126 ? 8.461 27.094 -1.064 1 98 126 ALA B O 1
ATOM 2834 N N . LYS B 1 127 ? 6.484 26.391 -0.088 1 98.69 127 LYS B N 1
ATOM 2835 C CA . LYS B 1 127 ? 6.27 27.672 0.562 1 98.69 127 LYS B CA 1
ATOM 2836 C C . LYS B 1 127 ? 6.477 27.562 2.07 1 98.69 127 LYS B C 1
ATOM 2838 O O . LYS B 1 127 ? 6.453 28.578 2.777 1 98.69 127 LYS B O 1
ATOM 2843 N N . GLY B 1 128 ? 6.668 26.391 2.594 1 98.44 128 GLY B N 1
ATOM 2844 C CA . GLY B 1 128 ? 6.887 26.234 4.023 1 98.44 128 GLY B CA 1
ATOM 2845 C C . GLY B 1 128 ? 5.742 26.766 4.863 1 98.44 128 GLY B C 1
ATOM 2846 O O . GLY B 1 128 ? 4.582 26.422 4.629 1 98.44 128 GLY B O 1
ATOM 2847 N N . ALA B 1 129 ? 6.059 27.578 5.777 1 98.62 129 ALA B N 1
ATOM 2848 C CA . ALA B 1 129 ? 5.102 28.094 6.758 1 98.62 129 ALA B CA 1
ATOM 2849 C C . ALA B 1 129 ? 4.062 28.984 6.098 1 98.62 129 ALA B C 1
ATOM 2851 O O . ALA B 1 129 ? 3.004 29.25 6.672 1 98.62 129 ALA B O 1
ATOM 2852 N N . ASP B 1 130 ? 4.402 29.5 4.879 1 98.62 130 ASP B N 1
ATOM 2853 C CA . ASP B 1 130 ? 3.48 30.375 4.168 1 98.62 130 ASP B CA 1
ATOM 2854 C C . ASP B 1 130 ? 2.586 29.578 3.219 1 98.62 130 ASP B C 1
ATOM 2856 O O . ASP B 1 130 ? 1.956 30.141 2.324 1 98.62 130 ASP B O 1
ATOM 2860 N N . CYS B 1 131 ? 2.557 28.297 3.434 1 98.75 131 CYS B N 1
ATOM 2861 C CA . CYS B 1 131 ? 1.844 27.422 2.5 1 98.75 131 CYS B CA 1
ATOM 2862 C C . CYS B 1 131 ? 0.344 27.688 2.547 1 98.75 131 CYS B C 1
ATOM 2864 O O . CYS B 1 131 ? -0.158 28.281 3.51 1 98.75 131 CYS B O 1
ATOM 2866 N N . THR B 1 132 ? -0.279 27.297 1.436 1 98.69 132 THR B N 1
ATOM 2867 C CA . THR B 1 132 ? -1.732 27.234 1.341 1 98.69 132 THR B CA 1
ATOM 2868 C C . THR B 1 132 ? -2.191 25.781 1.167 1 98.69 132 THR B C 1
ATOM 2870 O O . THR B 1 132 ? -1.425 24.938 0.708 1 98.69 132 THR B O 1
ATOM 2873 N N . ILE B 1 133 ? -3.357 25.516 1.614 1 98.75 133 ILE B N 1
ATOM 2874 C CA . ILE B 1 133 ? -3.996 24.203 1.528 1 98.75 133 ILE B CA 1
ATOM 2875 C C . ILE B 1 133 ? -5.094 24.234 0.469 1 98.75 133 ILE B C 1
ATOM 2877 O O . ILE B 1 133 ? -5.73 25.281 0.255 1 98.75 133 ILE B O 1
ATOM 2881 N N . LEU B 1 134 ? -5.266 23.141 -0.276 1 98.69 134 LEU B N 1
ATOM 2882 C CA . LEU B 1 134 ? -6.41 23.047 -1.175 1 98.69 134 LEU B CA 1
ATOM 2883 C C . LEU B 1 134 ? -7.695 23.469 -0.465 1 98.69 134 LEU B C 1
ATOM 2885 O O . LEU B 1 134 ? -7.984 22.984 0.633 1 98.69 134 LEU B O 1
ATOM 2889 N N . PRO B 1 135 ? -8.508 24.312 -1.065 1 98.69 135 PRO B N 1
ATOM 2890 C CA . PRO B 1 135 ? -9.656 24.906 -0.378 1 98.69 135 PRO B CA 1
ATOM 2891 C C . PRO B 1 135 ? -10.617 23.859 0.167 1 98.69 135 PRO B C 1
ATOM 2893 O O . PRO B 1 135 ? -11.086 23.969 1.302 1 98.69 135 PRO B O 1
ATOM 2896 N N . ASP B 1 136 ? -10.922 22.812 -0.617 1 98.62 136 ASP B N 1
ATOM 2897 C CA . ASP B 1 136 ? -11.844 21.766 -0.167 1 98.62 136 ASP B CA 1
ATOM 2898 C C . ASP B 1 136 ? -11.32 21.078 1.09 1 98.62 136 ASP B C 1
ATOM 2900 O O . ASP B 1 136 ? -12.094 20.734 1.982 1 98.62 136 ASP B O 1
ATOM 2904 N N . LEU B 1 137 ? -10.016 20.875 1.159 1 98.94 137 LEU B N 1
ATOM 2905 C CA . LEU B 1 137 ? -9.438 20.203 2.32 1 98.94 137 LEU B CA 1
ATOM 2906 C C . LEU B 1 137 ? -9.398 21.141 3.521 1 98.94 137 LEU B C 1
ATOM 2908 O O . LEU B 1 137 ? -9.648 20.719 4.652 1 98.94 137 LEU B O 1
ATOM 2912 N N . GLU B 1 138 ? -9 22.391 3.271 1 98.88 138 GLU B N 1
ATOM 2913 C CA . GLU B 1 138 ? -9 23.375 4.344 1 98.88 138 GLU B CA 1
ATOM 2914 C C . GLU B 1 138 ? -10.367 23.469 5.016 1 98.88 138 GLU B C 1
ATOM 2916 O O . GLU B 1 138 ? -10.469 23.406 6.242 1 98.88 138 GLU B O 1
ATOM 2921 N N . LYS B 1 139 ? -11.375 23.578 4.203 1 98.81 139 LYS B N 1
ATOM 2922 C CA . LYS B 1 139 ? -12.742 23.641 4.711 1 98.81 139 LYS B CA 1
ATOM 2923 C C . LYS B 1 139 ? -13.102 22.375 5.484 1 98.81 139 LYS B C 1
ATOM 2925 O O . LYS B 1 139 ? -13.766 22.438 6.523 1 98.81 139 LYS B O 1
ATOM 2930 N N . LEU B 1 140 ? -12.719 21.234 4.973 1 98.88 140 LEU B N 1
ATOM 2931 C CA . LEU B 1 140 ? -13.039 19.969 5.598 1 98.88 140 LEU B CA 1
ATOM 2932 C C . LEU B 1 140 ? -12.422 19.859 6.988 1 98.88 140 LEU B C 1
ATOM 2934 O O . LEU B 1 140 ? -13.078 19.422 7.934 1 98.88 140 LEU B O 1
ATOM 2938 N N . ILE B 1 141 ? -11.133 20.234 7.094 1 98.94 141 ILE B N 1
ATOM 2939 C CA . ILE B 1 141 ? -10.453 20.219 8.383 1 98.94 141 ILE B CA 1
ATOM 2940 C C . ILE B 1 141 ? -11.188 21.125 9.359 1 98.94 141 ILE B C 1
ATOM 2942 O O . ILE B 1 141 ? -11.438 20.75 10.508 1 98.94 141 ILE B O 1
ATOM 2946 N N . GLU B 1 142 ? -11.586 22.312 8.945 1 98.88 142 GLU B N 1
ATOM 2947 C CA . GLU B 1 142 ? -12.336 23.25 9.781 1 98.88 142 GLU B CA 1
ATOM 2948 C C . GLU B 1 142 ? -13.68 22.641 10.203 1 98.88 142 GLU B C 1
ATOM 2950 O O . GLU B 1 142 ? -14.086 22.797 11.359 1 98.88 142 GLU B O 1
ATOM 2955 N N . ASP B 1 143 ? -14.352 22.016 9.242 1 98.81 143 ASP B N 1
ATOM 2956 C CA . ASP B 1 143 ? -15.656 21.422 9.523 1 98.81 143 ASP B CA 1
ATOM 2957 C C . ASP B 1 143 ? -15.547 20.344 10.594 1 98.81 143 ASP B C 1
ATOM 2959 O O . ASP B 1 143 ? -16.391 20.25 11.484 1 98.81 143 ASP B O 1
ATOM 2963 N N . PHE B 1 144 ? -14.531 19.5 10.492 1 98.75 144 PHE B N 1
ATOM 2964 C CA . PHE B 1 144 ? -14.359 18.469 11.492 1 98.75 144 PHE B CA 1
ATOM 2965 C C . PHE B 1 144 ? -14.086 19.078 12.867 1 98.75 144 PHE B C 1
ATOM 2967 O O . PHE B 1 144 ? -14.609 18.594 13.875 1 98.75 144 PHE B O 1
ATOM 2974 N N . TYR B 1 145 ? -13.312 20.109 12.898 1 98.56 145 TYR B N 1
ATOM 2975 C CA . TYR B 1 145 ? -13.055 20.812 14.156 1 98.56 145 TYR B CA 1
ATOM 2976 C C . TYR B 1 145 ? -14.344 21.406 14.727 1 98.56 145 TYR B C 1
ATOM 2978 O O . TYR B 1 145 ? -14.648 21.219 15.906 1 98.56 145 TYR B O 1
ATOM 2986 N N . CYS B 1 146 ? -15.078 22.062 13.891 1 98.25 146 CYS B N 1
ATOM 2987 C CA . CYS B 1 146 ? -16.297 22.734 14.32 1 98.25 146 CYS B CA 1
ATOM 2988 C C . CYS B 1 146 ? -17.297 21.719 14.875 1 98.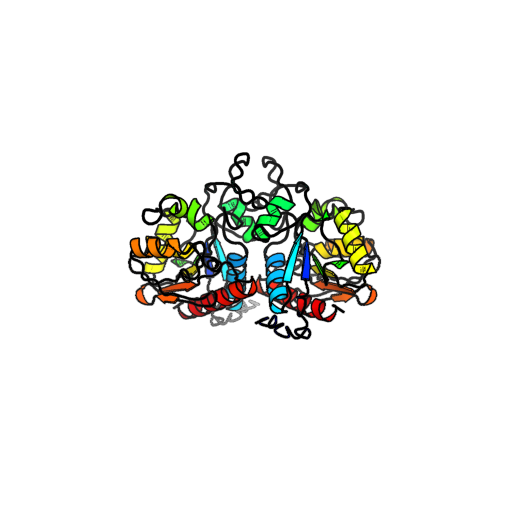25 146 CYS B C 1
ATOM 2990 O O . CYS B 1 146 ? -18.031 22.031 15.82 1 98.25 146 CYS B O 1
ATOM 2992 N N . GLU B 1 147 ? -17.297 20.562 14.32 1 97.75 147 GLU B N 1
ATOM 2993 C CA . GLU B 1 147 ? -18.25 19.531 14.742 1 97.75 147 GLU B CA 1
ATOM 2994 C C . GLU B 1 147 ? -17.672 18.703 15.891 1 97.75 147 GLU B C 1
ATOM 2996 O O . GLU B 1 147 ? -18.281 17.734 16.328 1 97.75 147 GLU B O 1
ATOM 3001 N N . LYS B 1 148 ? -16.516 19.047 16.312 1 97.38 148 LYS B N 1
ATOM 3002 C CA . LYS B 1 148 ? -15.836 18.406 17.438 1 97.38 148 LYS B CA 1
ATOM 3003 C C . LYS B 1 148 ? -15.523 16.938 17.125 1 97.38 148 LYS B C 1
ATOM 3005 O O . LYS B 1 148 ? -15.594 16.094 18 1 97.38 148 LYS B O 1
ATOM 3010 N N . LYS B 1 149 ? -15.32 16.688 15.898 1 98.25 149 LYS B N 1
ATOM 3011 C CA . LYS B 1 149 ? -14.938 15.344 15.453 1 98.25 149 LYS B CA 1
ATOM 3012 C C . LYS B 1 149 ? -13.422 15.227 15.32 1 98.25 149 LYS B C 1
ATOM 3014 O O . LYS B 1 149 ? -12.758 16.172 14.867 1 98.25 149 LYS B O 1
ATOM 3019 N N . PRO B 1 150 ? -12.875 14.078 15.68 1 98.81 150 PRO B N 1
ATOM 3020 C CA . PRO B 1 150 ? -11.414 13.969 15.742 1 98.81 150 PRO B CA 1
ATOM 3021 C C . PRO B 1 150 ? -10.766 13.891 14.367 1 98.81 150 PRO B C 1
ATOM 3023 O O . PRO B 1 150 ? -11.383 13.422 13.406 1 98.81 150 PRO B O 1
ATOM 3026 N N . ILE B 1 151 ? -9.555 14.375 14.32 1 98.94 151 ILE B N 1
ATOM 3027 C CA . ILE B 1 151 ? -8.695 14.352 13.141 1 98.94 151 ILE B CA 1
ATOM 3028 C C . ILE B 1 151 ? -7.395 13.617 13.461 1 98.94 151 ILE B C 1
ATOM 3030 O O . ILE B 1 151 ? -6.727 13.93 14.453 1 98.94 151 ILE B O 1
ATOM 3034 N N . ALA B 1 152 ? -7.113 12.648 12.68 1 98.94 152 ALA B N 1
ATOM 3035 C CA . ALA B 1 152 ? -5.824 11.969 12.766 1 98.94 152 ALA B CA 1
ATOM 3036 C C . ALA B 1 152 ? -4.914 12.359 11.609 1 98.94 152 ALA B C 1
ATOM 3038 O O . ALA B 1 152 ? -5.34 12.375 10.453 1 98.94 152 ALA B O 1
ATOM 3039 N N . SER B 1 153 ? -3.688 12.742 11.891 1 98.94 153 SER B N 1
ATOM 3040 C CA . SER B 1 153 ? -2.684 13.047 10.875 1 98.94 153 SER B CA 1
ATOM 3041 C C . SER B 1 153 ? -1.376 12.312 11.156 1 98.94 153 SER B C 1
ATOM 3043 O O . SER B 1 153 ? -1.112 11.906 12.289 1 98.94 153 SER B O 1
ATOM 3045 N N . MET B 1 154 ? -0.625 12.094 10.125 1 98.94 154 MET B N 1
ATOM 3046 C CA . MET B 1 154 ? 0.622 11.359 10.297 1 98.94 154 MET B CA 1
ATOM 3047 C C . MET B 1 154 ? 1.685 11.852 9.32 1 98.94 154 MET B C 1
ATOM 3049 O O . MET B 1 154 ? 1.358 12.422 8.273 1 98.94 154 MET B O 1
ATOM 3053 N N . CYS B 1 155 ? 2.961 11.648 9.719 1 98.75 155 CYS B N 1
ATOM 3054 C CA . CYS B 1 155 ? 4.082 12.031 8.859 1 98.75 155 CYS B CA 1
ATOM 3055 C C . CYS B 1 155 ? 4.016 13.508 8.508 1 98.75 155 CYS B C 1
ATOM 3057 O O . CYS B 1 155 ? 3.822 14.352 9.383 1 98.75 155 CYS B O 1
ATOM 3059 N N . ILE B 1 156 ? 4.16 13.898 7.332 1 98.88 156 ILE B N 1
ATOM 3060 C CA . ILE B 1 156 ? 4.246 15.305 6.934 1 98.88 156 ILE B CA 1
ATOM 3061 C C . ILE B 1 156 ? 2.844 15.906 6.855 1 98.88 156 ILE B C 1
ATOM 3063 O O . ILE B 1 156 ? 2.689 17.125 6.812 1 98.88 156 ILE B O 1
ATOM 3067 N N . ALA B 1 157 ? 1.82 15.07 6.824 1 98.94 157 ALA B N 1
ATOM 3068 C CA . ALA B 1 157 ? 0.451 15.555 6.676 1 98.94 157 ALA B CA 1
ATOM 3069 C C . ALA B 1 157 ? 0.026 16.375 7.891 1 98.94 157 ALA B C 1
ATOM 3071 O O . ALA B 1 157 ? -0.937 17.141 7.824 1 98.94 157 ALA B O 1
ATOM 3072 N N . SER B 1 158 ? 0.684 16.25 9.023 1 98.94 158 SER B N 1
ATOM 3073 C CA . SER B 1 158 ? 0.34 16.984 10.234 1 98.94 158 SER B CA 1
ATOM 3074 C C . SER B 1 158 ? 0.527 18.484 10.039 1 98.94 158 SER B C 1
ATOM 3076 O O . SER B 1 158 ? -0.079 19.297 10.75 1 98.94 158 SER B O 1
ATOM 3078 N N . VAL B 1 159 ? 1.342 18.891 9.016 1 98.94 159 VAL B N 1
ATOM 3079 C CA . VAL B 1 159 ? 1.536 20.312 8.758 1 98.94 159 VAL B CA 1
ATOM 3080 C C . VAL B 1 159 ? 0.248 20.922 8.211 1 98.94 159 VAL B C 1
ATOM 3082 O O . VAL B 1 159 ? 0.006 22.109 8.359 1 98.94 159 VAL B O 1
ATOM 3085 N N . LEU B 1 160 ? -0.551 20.062 7.531 1 98.94 160 LEU B N 1
ATOM 3086 C CA . LEU B 1 160 ? -1.83 20.531 7.012 1 98.94 160 LEU B CA 1
ATOM 3087 C C . LEU B 1 160 ? -2.732 21 8.148 1 98.94 160 LEU B C 1
ATOM 3089 O O . LEU B 1 160 ? -3.367 22.062 8.039 1 98.94 160 LEU B O 1
ATOM 3093 N N . VAL B 1 161 ? -2.758 20.203 9.219 1 98.88 161 VAL B N 1
ATOM 3094 C CA . VAL B 1 161 ? -3.582 20.516 10.383 1 98.88 161 VAL B CA 1
ATOM 3095 C C . VAL B 1 161 ? -3.029 21.75 11.086 1 98.88 161 VAL B C 1
ATOM 3097 O O . VAL B 1 161 ? -3.793 22.625 11.523 1 98.88 16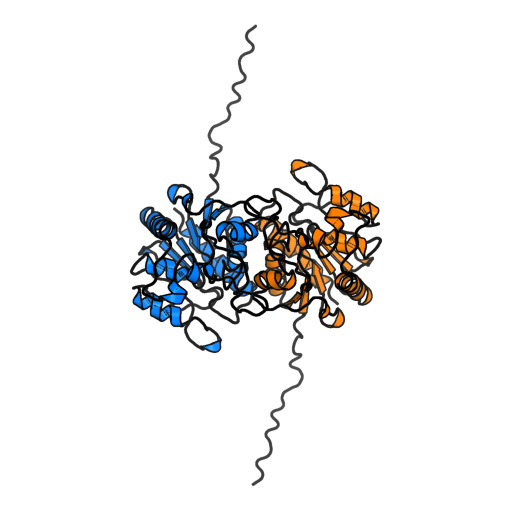1 VAL B O 1
ATOM 3100 N N . ALA B 1 162 ? -1.744 21.859 11.141 1 98.88 162 ALA B N 1
ATOM 3101 C CA . ALA B 1 162 ? -1.087 23 11.758 1 98.88 162 ALA B CA 1
ATOM 3102 C C . ALA B 1 162 ? -1.452 24.297 11.031 1 98.88 162 ALA B C 1
ATOM 3104 O O . ALA B 1 162 ? -1.631 25.344 11.664 1 98.88 162 ALA B O 1
ATOM 3105 N N . ARG B 1 163 ? -1.518 24.234 9.703 1 98.88 163 ARG B N 1
ATOM 3106 C CA . ARG B 1 163 ? -1.802 25.422 8.898 1 98.88 163 ARG B CA 1
ATOM 3107 C C . ARG B 1 163 ? -3.229 25.906 9.125 1 98.88 163 ARG B C 1
ATOM 3109 O O . ARG B 1 163 ? -3.49 27.109 9.102 1 98.88 163 ARG B O 1
ATOM 3116 N N . VAL B 1 164 ? -4.121 24.984 9.375 1 98.88 164 VAL B N 1
ATOM 3117 C CA . VAL B 1 164 ? -5.543 25.312 9.438 1 98.88 164 VAL B CA 1
ATOM 3118 C C . VAL B 1 164 ? -5.938 25.656 10.867 1 98.88 164 VAL B C 1
ATOM 3120 O O . VAL B 1 164 ? -6.73 26.578 11.102 1 98.88 164 VAL B O 1
ATOM 3123 N N . LEU B 1 165 ? -5.383 24.891 11.867 1 98.81 165 LEU B N 1
ATOM 3124 C CA . LEU B 1 165 ? -5.777 25.047 13.266 1 98.81 165 LEU B CA 1
ATOM 3125 C C . LEU B 1 165 ? -4.652 25.656 14.086 1 98.81 165 LEU B C 1
ATOM 3127 O O . LEU B 1 165 ? -3.85 24.938 14.688 1 98.81 165 LEU B O 1
ATOM 3131 N N . LYS B 1 166 ? -4.66 26.969 14.203 1 97.94 166 LYS B N 1
ATOM 3132 C CA . LYS B 1 166 ? -3.607 27.688 14.914 1 97.94 166 LYS B CA 1
ATOM 3133 C C . LYS B 1 166 ? -3.58 27.312 16.391 1 97.94 166 LYS B C 1
ATOM 3135 O O . LYS B 1 166 ? -4.609 27.344 17.078 1 97.94 166 LYS B O 1
ATOM 3140 N N . GLY B 1 167 ? -2.424 26.875 16.812 1 98.69 167 GLY B N 1
ATOM 3141 C CA . GLY B 1 167 ? -2.262 26.5 18.219 1 98.69 167 GLY B CA 1
ATOM 3142 C C . GLY B 1 167 ? -2.377 25.016 18.453 1 98.69 167 GLY B C 1
ATOM 3143 O O . GLY B 1 167 ? -2.158 24.531 19.562 1 98.69 167 GLY B O 1
ATOM 3144 N N . VAL B 1 168 ? -2.604 24.25 17.453 1 98.94 168 VAL B N 1
ATOM 3145 C CA . VAL B 1 168 ? -2.801 22.812 17.594 1 98.94 168 VAL B CA 1
ATOM 3146 C C . 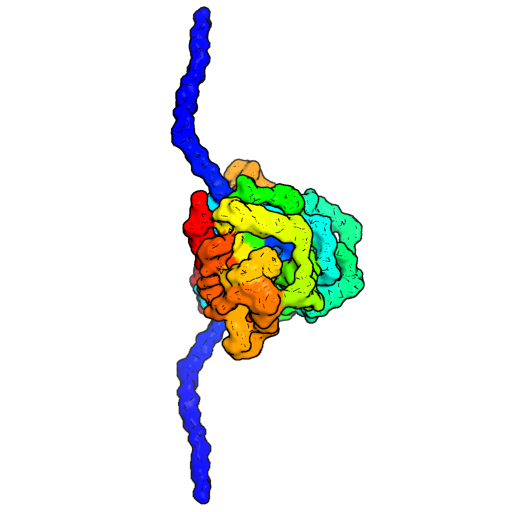VAL B 1 168 ? -1.511 22.156 18.078 1 98.94 168 VAL B C 1
ATOM 3148 O O . VAL B 1 168 ? -0.413 22.594 17.734 1 98.94 168 VAL B O 1
ATOM 3151 N N . LYS B 1 169 ? -1.657 21.172 18.938 1 98.94 169 LYS B N 1
ATOM 3152 C CA . LYS B 1 169 ? -0.533 20.328 19.344 1 98.94 169 LYS B CA 1
ATOM 3153 C C . LYS B 1 169 ? -0.41 19.094 18.469 1 98.94 169 LYS B C 1
ATOM 3155 O O . LYS B 1 169 ? -1.348 18.297 18.359 1 98.94 169 LYS B O 1
ATOM 3160 N N . ILE B 1 170 ? 0.757 18.938 17.797 1 98.94 170 ILE B N 1
ATOM 3161 C CA . ILE B 1 170 ? 0.992 17.797 16.922 1 98.94 170 ILE B CA 1
ATOM 3162 C C . ILE B 1 170 ? 2.41 17.266 17.109 1 98.94 170 ILE B C 1
ATOM 3164 O O . ILE B 1 170 ? 3.191 17.844 17.875 1 98.94 170 ILE B O 1
ATOM 3168 N N . THR B 1 171 ? 2.695 16.141 16.547 1 98.94 171 THR B N 1
ATOM 3169 C CA . THR B 1 171 ? 4.066 15.656 16.453 1 98.94 171 THR B CA 1
ATOM 3170 C C . THR B 1 171 ? 4.48 15.469 15 1 98.94 171 THR B C 1
ATOM 3172 O O . THR B 1 171 ? 3.652 15.117 14.156 1 98.94 171 THR B O 1
ATOM 3175 N N . LEU B 1 172 ? 5.707 15.773 14.734 1 98.88 172 LEU B N 1
ATOM 3176 C CA . LEU B 1 172 ? 6.402 15.492 13.484 1 98.88 172 LEU B CA 1
ATOM 3177 C C . LEU B 1 172 ? 7.668 14.68 13.734 1 98.88 172 LEU B C 1
ATOM 3179 O O . LEU B 1 172 ? 8.555 14.617 12.883 1 98.88 172 LEU B O 1
ATOM 3183 N N . GLY B 1 173 ? 7.684 14.094 14.898 1 98.75 173 GLY B N 1
ATOM 3184 C CA . GLY B 1 173 ? 8.844 13.305 15.289 1 98.75 173 GLY B CA 1
ATOM 3185 C C . GLY B 1 173 ? 9.859 14.094 16.094 1 98.75 173 GLY B C 1
ATOM 3186 O O . GLY B 1 173 ? 9.484 14.812 17.031 1 98.75 173 GLY B O 1
ATOM 3187 N N . LYS B 1 174 ? 11.141 13.789 15.875 1 98.38 174 LYS B N 1
ATOM 3188 C CA . LYS B 1 174 ? 12.25 14.453 16.547 1 98.38 174 LYS B CA 1
ATOM 3189 C C . LYS B 1 174 ? 13.133 15.195 15.547 1 98.38 174 LYS B C 1
ATOM 3191 O O . LYS B 1 174 ? 12.82 15.242 14.352 1 98.38 174 LYS B O 1
ATOM 3196 N N . ASP B 1 175 ? 14.148 15.93 16.078 1 97.06 175 ASP B N 1
ATOM 3197 C CA . ASP B 1 175 ? 15.023 16.688 15.18 1 97.06 175 ASP B CA 1
ATOM 3198 C C . ASP B 1 175 ? 16.469 16.219 15.289 1 97.06 175 ASP B C 1
ATOM 3200 O O . ASP B 1 175 ? 17.359 16.781 14.664 1 97.06 175 ASP B O 1
ATOM 3204 N N . SER B 1 176 ? 16.688 15.188 16.219 1 95.94 176 SER B N 1
ATOM 3205 C CA . SER B 1 176 ? 18.047 14.664 16.406 1 95.94 176 SER B CA 1
ATOM 3206 C C . SER B 1 176 ? 18.031 13.156 16.594 1 95.94 176 SER B C 1
ATOM 3208 O O . SER B 1 176 ? 17.156 12.609 17.25 1 95.94 176 SER B O 1
ATOM 3210 N N . PRO B 1 177 ? 19.062 12.43 15.984 1 97.06 177 PRO B N 1
ATOM 3211 C CA . PRO B 1 177 ? 20.078 12.945 15.078 1 97.06 177 PRO B CA 1
ATOM 3212 C C . PRO B 1 177 ? 19.547 13.266 13.688 1 97.06 177 PRO B C 1
ATOM 3214 O O . PRO B 1 177 ? 18.578 12.641 13.234 1 97.06 177 PRO B O 1
ATOM 3217 N N . ALA B 1 178 ? 20.125 14.18 12.992 1 96.19 178 ALA B N 1
ATOM 3218 C CA . ALA B 1 178 ? 19.656 14.656 11.695 1 96.19 178 ALA B CA 1
ATOM 3219 C C . ALA B 1 178 ? 19.562 13.516 10.688 1 96.19 178 ALA B C 1
ATOM 3221 O O . ALA B 1 178 ? 18.656 13.492 9.859 1 96.19 178 ALA B O 1
ATOM 3222 N N . LYS B 1 179 ? 20.453 12.586 10.773 1 96.88 179 LYS B N 1
ATOM 3223 C CA . LYS B 1 179 ? 20.484 11.461 9.844 1 96.88 179 LYS B CA 1
ATOM 3224 C C . LYS B 1 179 ? 19.219 10.625 9.938 1 96.88 179 LYS B C 1
ATOM 3226 O O . LYS B 1 179 ? 18.781 10.031 8.953 1 96.88 179 LYS B O 1
ATOM 3231 N N . ASP B 1 180 ? 18.562 10.609 11.141 1 97.69 180 ASP B N 1
ATOM 3232 C CA . ASP B 1 180 ? 17.375 9.781 11.406 1 97.69 180 ASP B CA 1
ATOM 3233 C C . ASP B 1 180 ? 16.094 10.555 11.117 1 97.69 180 ASP B C 1
ATOM 3235 O O . ASP B 1 180 ? 15.023 9.953 10.977 1 97.69 180 ASP B O 1
ATOM 3239 N N . TRP B 1 181 ? 16.219 11.844 11.031 1 97.88 181 TRP B N 1
ATOM 3240 C CA . TRP B 1 181 ? 15.062 12.719 10.875 1 97.88 181 TRP B CA 1
ATOM 3241 C C . TRP B 1 181 ? 15.297 13.75 9.773 1 97.88 181 TRP B C 1
ATOM 3243 O O . TRP B 1 181 ? 15.336 14.953 10.039 1 97.88 181 TRP B O 1
ATOM 3253 N N . PRO B 1 182 ? 15.281 13.289 8.508 1 96.56 182 PRO B N 1
ATOM 3254 C CA . PRO B 1 182 ? 15.703 14.141 7.391 1 96.56 182 PRO B CA 1
ATOM 3255 C C . PRO B 1 182 ? 14.719 15.266 7.102 1 96.56 182 PRO B C 1
ATOM 3257 O O . PRO B 1 182 ? 15.07 16.25 6.438 1 96.56 182 PRO B O 1
ATOM 3260 N N . TYR B 1 183 ? 13.516 15.18 7.617 1 97.12 183 TYR B N 1
ATOM 3261 C CA . TYR B 1 183 ? 12.516 16.203 7.348 1 97.12 183 TYR B CA 1
ATOM 3262 C C . TYR B 1 183 ? 12.211 17.016 8.602 1 97.12 183 TYR B C 1
ATOM 3264 O O . TYR B 1 183 ? 11.109 17.547 8.758 1 97.12 183 TYR B O 1
ATOM 3272 N N . ALA B 1 184 ? 13.133 17.156 9.5 1 97.5 184 ALA B N 1
ATOM 3273 C CA . ALA B 1 184 ? 12.945 17.812 10.789 1 97.5 184 ALA B CA 1
ATOM 3274 C C . ALA B 1 184 ? 12.711 19.312 10.617 1 97.5 184 ALA B C 1
ATOM 3276 O O . ALA B 1 184 ? 12.203 19.969 11.531 1 97.5 184 ALA B O 1
ATOM 3277 N N . ASP B 1 185 ? 13.109 19.922 9.461 1 98.06 185 ASP B N 1
ATOM 3278 C CA . ASP B 1 185 ? 12.859 21.328 9.188 1 98.06 185 ASP B CA 1
ATOM 3279 C C . ASP B 1 185 ? 11.367 21.641 9.242 1 98.06 185 ASP B C 1
ATOM 3281 O O . ASP B 1 185 ? 10.984 22.797 9.469 1 98.06 185 ASP B O 1
ATOM 3285 N N . ALA B 1 186 ? 10.555 20.625 9 1 98.75 186 ALA B N 1
ATOM 3286 C CA . ALA B 1 186 ? 9.102 20.781 9.078 1 98.75 186 ALA B CA 1
ATOM 3287 C C . ALA B 1 186 ? 8.664 21.219 10.477 1 98.75 186 ALA B C 1
ATOM 3289 O O . ALA B 1 186 ? 7.656 21.906 10.633 1 98.75 186 ALA B O 1
ATOM 3290 N N . ILE B 1 187 ? 9.414 20.859 11.516 1 98.81 187 ILE B N 1
ATOM 3291 C CA . ILE B 1 187 ? 9.078 21.188 12.898 1 98.81 187 ILE B CA 1
ATOM 3292 C C . ILE B 1 187 ? 9.102 22.703 13.086 1 98.81 187 ILE B C 1
ATOM 3294 O O . ILE B 1 187 ? 8.141 23.281 13.594 1 98.81 187 ILE B O 1
ATOM 3298 N N . LYS B 1 188 ? 10.219 23.328 12.633 1 98.62 188 LYS B N 1
ATOM 3299 C CA . LYS B 1 188 ? 10.32 24.781 12.742 1 98.62 188 LYS B CA 1
ATOM 3300 C C . LYS B 1 188 ? 9.203 25.469 11.961 1 98.62 188 LYS B C 1
ATOM 3302 O O . LYS B 1 188 ? 8.617 26.438 12.438 1 98.62 188 LYS B O 1
ATOM 3307 N N . LYS B 1 189 ? 8.938 24.984 10.781 1 98.88 189 LYS B N 1
ATOM 3308 C CA . LYS B 1 189 ? 7.898 25.578 9.945 1 98.88 189 LYS B CA 1
ATOM 3309 C C . LYS B 1 189 ? 6.523 25.438 10.586 1 98.88 189 LYS B C 1
ATOM 3311 O O . LYS B 1 189 ? 5.707 26.359 10.523 1 98.88 189 LYS B O 1
ATOM 3316 N N . ALA B 1 190 ? 6.273 24.25 11.195 1 98.88 190 ALA B N 1
ATOM 3317 C CA . ALA B 1 190 ? 5.012 24.047 11.906 1 98.88 190 ALA B CA 1
ATOM 3318 C C . ALA B 1 190 ? 4.891 25.016 13.086 1 98.88 190 ALA B C 1
ATOM 3320 O O . ALA B 1 190 ? 3.822 25.578 13.32 1 98.88 190 ALA B O 1
ATOM 3321 N N . LYS B 1 191 ? 5.957 25.219 13.82 1 98.81 191 LYS B N 1
ATOM 3322 C CA . LYS B 1 191 ? 5.961 26.172 14.922 1 98.81 191 LYS B CA 1
ATOM 3323 C C . LYS B 1 191 ? 5.699 27.594 14.414 1 98.81 191 LYS B C 1
ATOM 3325 O O . LYS B 1 191 ? 4.961 28.359 15.047 1 98.81 191 LYS B O 1
ATOM 3330 N N . ASP B 1 192 ? 6.309 27.906 13.258 1 98.75 192 ASP B N 1
ATOM 3331 C CA . ASP B 1 192 ? 6.105 29.234 12.656 1 98.75 192 ASP B CA 1
ATOM 3332 C C . ASP B 1 192 ? 4.645 29.438 12.266 1 98.75 192 ASP B C 1
ATOM 3334 O O . ASP B 1 192 ? 4.16 30.562 12.234 1 98.75 192 ASP B O 1
ATOM 3338 N N . MET B 1 193 ? 3.957 28.344 12 1 98.69 193 MET B N 1
ATOM 3339 C CA . MET B 1 193 ? 2.537 28.391 11.656 1 98.69 193 MET B CA 1
ATOM 3340 C C . MET B 1 193 ? 1.678 28.469 12.914 1 98.69 193 MET B C 1
ATOM 3342 O O . MET B 1 193 ? 0.452 28.562 12.828 1 98.69 193 MET B O 1
ATOM 3346 N N . GLY B 1 194 ? 2.324 28.344 14.109 1 98.56 194 GLY B N 1
ATOM 3347 C CA . GLY B 1 194 ? 1.614 28.531 15.367 1 98.56 194 GLY B CA 1
ATOM 3348 C C . GLY B 1 194 ? 1.369 27.219 16.094 1 98.56 194 GLY B C 1
ATOM 3349 O O . GLY B 1 194 ? 0.804 27.219 17.188 1 98.56 194 GLY B O 1
ATOM 3350 N N . ALA B 1 195 ? 1.841 26.094 15.57 1 98.88 195 ALA B N 1
ATOM 3351 C CA . ALA B 1 195 ? 1.589 24.797 16.188 1 98.88 195 ALA B CA 1
ATOM 3352 C C . ALA B 1 195 ? 2.49 24.594 17.406 1 98.88 195 ALA B C 1
ATOM 3354 O O . ALA B 1 195 ? 3.584 25.156 17.484 1 98.88 195 ALA B O 1
ATOM 3355 N N . ARG B 1 196 ? 2.012 23.875 18.391 1 98.88 196 ARG B N 1
ATOM 3356 C CA . ARG B 1 196 ? 2.818 23.312 19.469 1 98.88 196 ARG B CA 1
ATOM 3357 C C . ARG B 1 196 ? 3.303 21.906 19.125 1 98.88 196 ARG B C 1
ATOM 3359 O O . ARG B 1 196 ? 2.504 21.047 18.766 1 98.88 196 ARG B O 1
ATOM 3366 N N . ILE B 1 197 ? 4.656 21.719 19.312 1 98.88 197 ILE B N 1
ATOM 3367 C CA . ILE B 1 197 ? 5.215 20.453 18.844 1 98.88 197 ILE B CA 1
ATOM 3368 C C . ILE B 1 197 ? 5.602 19.594 20.047 1 98.88 197 ILE B C 1
ATOM 3370 O O . ILE B 1 197 ? 6.277 20.078 20.969 1 98.88 197 ILE B O 1
ATOM 3374 N N . GLU B 1 198 ? 5.113 18.391 20.078 1 98.88 198 GLU B N 1
ATOM 3375 C CA . GLU B 1 198 ? 5.602 17.375 21 1 98.88 198 GLU B CA 1
ATOM 3376 C C . GLU B 1 198 ? 6.52 16.375 20.297 1 98.88 198 GLU B C 1
ATOM 3378 O O . GLU B 1 198 ? 6.121 15.75 19.312 1 98.88 198 GLU B O 1
ATOM 3383 N N . MET B 1 199 ? 7.773 16.219 20.828 1 98.69 199 MET B N 1
ATOM 3384 C CA . MET B 1 199 ? 8.711 15.273 20.234 1 98.69 199 MET B CA 1
ATOM 3385 C C . MET B 1 199 ? 8.328 13.836 20.562 1 98.69 199 MET B C 1
ATOM 3387 O O . MET B 1 199 ? 8.023 13.523 21.719 1 98.69 199 MET B O 1
ATOM 3391 N N . LYS B 1 200 ? 8.18 13.062 19.547 1 98.75 200 LYS B N 1
ATOM 3392 C CA . LYS B 1 200 ? 7.836 11.656 19.703 1 98.75 200 LYS B CA 1
ATOM 3393 C C . LYS B 1 200 ? 8.727 10.766 18.844 1 98.75 200 LYS B C 1
ATOM 3395 O O . LYS B 1 200 ? 9.203 11.195 17.781 1 98.75 200 LYS B O 1
ATOM 3400 N N . ASN B 1 201 ? 8.969 9.531 19.266 1 97.56 201 ASN B N 1
ATOM 3401 C CA . ASN B 1 201 ? 9.57 8.523 18.406 1 97.56 201 ASN B CA 1
ATOM 3402 C C . ASN B 1 201 ? 8.547 7.926 17.453 1 97.56 201 ASN B C 1
ATOM 3404 O O . ASN B 1 201 ? 7.355 8.242 17.531 1 97.56 201 ASN B O 1
ATOM 3408 N N . VAL B 1 202 ? 8.969 7.062 16.562 1 96.31 202 VAL B N 1
ATOM 3409 C CA . VAL B 1 202 ? 8.18 6.523 15.469 1 96.31 202 VAL B CA 1
ATOM 3410 C C . VAL B 1 202 ? 6.922 5.859 16.016 1 96.31 202 VAL B C 1
ATOM 3412 O O . VAL B 1 202 ? 5.879 5.855 15.352 1 96.31 202 VAL B O 1
ATOM 3415 N N . LYS B 1 203 ? 6.875 5.383 17.219 1 94.81 203 LYS B N 1
ATOM 3416 C CA . LYS B 1 203 ? 5.715 4.684 17.766 1 94.81 203 LYS B CA 1
ATOM 3417 C C . LYS B 1 203 ? 4.898 5.598 18.672 1 94.81 203 LYS B C 1
ATOM 3419 O O . LYS B 1 203 ? 3.902 5.168 19.25 1 94.81 203 LYS B O 1
ATOM 3424 N N . G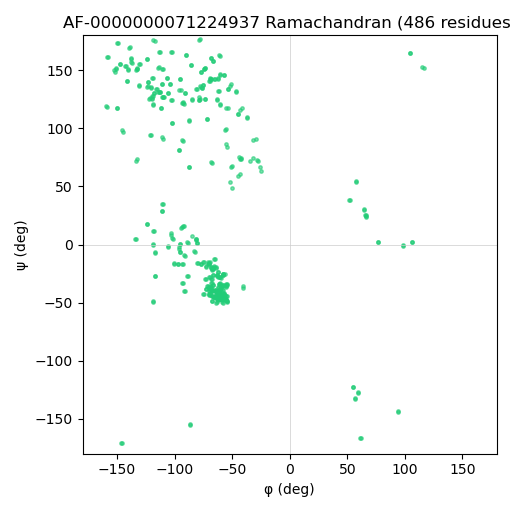LY B 1 204 ? 5.27 6.844 18.75 1 98.31 204 GLY B N 1
ATOM 3425 C CA . GLY B 1 204 ? 4.582 7.773 19.625 1 98.31 204 GLY B CA 1
ATOM 3426 C C . GLY B 1 204 ? 3.355 8.406 19 1 98.31 204 GLY B C 1
ATOM 3427 O O . GLY B 1 204 ? 3.24 8.453 17.766 1 98.31 204 GLY B O 1
ATOM 3428 N N . VAL B 1 205 ? 2.457 8.805 19.891 1 98.88 205 VAL B N 1
ATOM 3429 C CA . VAL B 1 205 ? 1.241 9.5 19.484 1 98.88 205 VAL B CA 1
ATOM 3430 C C . VAL B 1 205 ? 1.059 10.758 20.328 1 98.88 205 VAL B C 1
ATOM 3432 O O . VAL B 1 205 ? 1.3 10.75 21.531 1 98.88 205 VAL B O 1
ATOM 3435 N N . THR B 1 206 ? 0.702 11.82 19.703 1 98.94 206 THR B N 1
ATOM 3436 C CA . THR B 1 206 ? 0.365 13.07 20.375 1 98.94 206 THR B CA 1
ATOM 3437 C C . THR B 1 206 ? -1.127 13.367 20.25 1 98.94 206 THR B C 1
ATOM 3439 O O . THR B 1 206 ? -1.713 13.195 19.188 1 98.94 206 THR B O 1
ATOM 3442 N N . ARG B 1 207 ? -1.707 13.82 21.344 1 98.81 207 ARG B N 1
ATOM 3443 C CA . ARG B 1 207 ? -3.113 14.211 21.359 1 98.81 207 ARG B CA 1
ATOM 3444 C C . ARG B 1 207 ? -3.266 15.688 21.719 1 98.81 207 ARG B C 1
ATOM 3446 O O . ARG B 1 207 ? -2.664 16.156 22.688 1 98.81 207 ARG B O 1
ATOM 3453 N N . CYS B 1 208 ? -3.969 16.391 20.906 1 98.88 208 CYS B N 1
ATOM 3454 C CA . CYS B 1 208 ? -4.43 17.734 21.219 1 98.88 208 CYS B CA 1
ATOM 3455 C C . CYS B 1 208 ? -5.898 17.734 21.625 1 98.88 208 CYS B C 1
ATOM 3457 O O . CYS B 1 208 ? -6.785 17.719 20.766 1 98.88 208 CYS B O 1
ATOM 3459 N N . LYS B 1 209 ? -6.188 17.875 22.906 1 98 209 LYS B N 1
ATOM 3460 C CA . LYS B 1 209 ? -7.559 17.828 23.391 1 98 209 LYS B CA 1
ATOM 3461 C C . LYS B 1 209 ? -8.367 19.031 22.906 1 98 209 LYS B C 1
ATOM 3463 O O . LYS B 1 209 ? -9.531 18.891 22.531 1 98 209 LYS B O 1
ATOM 3468 N N . LYS B 1 210 ? -7.738 20.141 22.906 1 97.69 210 LYS B N 1
ATOM 3469 C CA . LYS B 1 210 ? -8.422 21.375 22.547 1 97.69 210 LYS B CA 1
ATOM 3470 C C . LYS B 1 210 ? -9.039 21.297 21.156 1 97.69 210 LYS B C 1
ATOM 3472 O O . LYS B 1 210 ? -10.188 21.703 20.953 1 97.69 210 LYS B O 1
ATOM 3477 N N . TYR B 1 211 ? -8.281 20.75 20.234 1 98.62 211 TYR B N 1
ATOM 3478 C CA . TYR B 1 211 ? -8.734 20.734 18.844 1 98.62 211 TYR B CA 1
ATOM 3479 C C . TYR B 1 211 ? -9.18 19.328 18.438 1 98.62 211 TYR B C 1
ATOM 3481 O O . TYR B 1 211 ? -9.609 19.125 17.297 1 98.62 211 TYR B O 1
ATOM 3489 N N . ASN B 1 212 ? -9.094 18.344 19.297 1 98.69 212 ASN B N 1
ATOM 3490 C CA . ASN B 1 212 ? -9.438 16.953 19.031 1 98.69 212 ASN B CA 1
ATOM 3491 C C . ASN B 1 212 ? -8.641 16.391 17.859 1 98.69 212 ASN B C 1
ATOM 3493 O O . ASN B 1 212 ? -9.219 15.844 16.906 1 98.69 212 ASN B O 1
ATOM 3497 N N . VAL B 1 213 ? -7.309 16.531 17.984 1 98.94 213 VAL B N 1
ATOM 3498 C CA . VAL B 1 213 ? -6.371 16.094 16.969 1 98.94 213 VAL B CA 1
ATOM 3499 C C . VAL B 1 213 ? -5.414 15.055 17.547 1 98.94 213 VAL B C 1
ATOM 3501 O O . VAL B 1 213 ? -4.977 15.188 18.703 1 98.94 213 VAL B O 1
ATOM 3504 N N . VAL B 1 214 ? -5.188 14.008 16.828 1 98.94 214 VAL B N 1
ATOM 3505 C CA . VAL B 1 214 ? -4.176 13.008 17.172 1 98.94 214 VAL B CA 1
ATOM 3506 C C . VAL B 1 214 ? -3.184 12.867 16.016 1 98.94 214 VAL B C 1
ATOM 3508 O O . VAL B 1 214 ? -3.564 12.938 14.852 1 98.94 214 VAL B O 1
ATOM 3511 N N . SER B 1 215 ? -1.867 12.734 16.312 1 98.94 215 SER B N 1
ATOM 3512 C CA . SER B 1 215 ? -0.853 12.664 15.266 1 98.94 215 SER B CA 1
ATOM 3513 C C . SER B 1 215 ? 0.254 11.68 15.633 1 98.94 215 SER B C 1
ATOM 3515 O O . SER B 1 215 ? 0.468 11.391 16.812 1 98.94 215 SER B O 1
ATOM 3517 N N . THR B 1 216 ? 0.906 11.117 14.711 1 98.94 216 THR B N 1
ATOM 3518 C CA . THR B 1 216 ? 2.053 10.234 14.875 1 98.94 216 THR B CA 1
ATOM 3519 C C . THR B 1 216 ? 3.107 10.508 13.805 1 98.94 216 THR B C 1
ATOM 3521 O O . THR B 1 216 ? 2.781 10.953 12.703 1 98.94 216 THR B O 1
ATOM 3524 N N . PRO B 1 217 ? 4.398 10.266 14.125 1 98.88 217 PRO B N 1
ATOM 3525 C CA . PRO B 1 217 ? 5.465 10.633 13.188 1 98.88 217 PRO B CA 1
ATOM 3526 C C . PRO B 1 217 ? 5.48 9.758 11.938 1 98.88 217 PRO B C 1
ATOM 3528 O O . PRO B 1 217 ? 5.785 10.242 10.844 1 98.88 217 PRO B O 1
ATOM 3531 N N . ALA B 1 218 ? 5.25 8.469 12.086 1 98.69 218 ALA B N 1
ATOM 3532 C CA . ALA B 1 218 ? 5.301 7.523 10.977 1 98.69 218 ALA B CA 1
ATOM 3533 C C . ALA B 1 218 ? 6.645 7.602 10.25 1 98.69 218 ALA B C 1
ATOM 3535 O O . ALA B 1 218 ? 7.699 7.496 10.883 1 98.69 218 ALA B O 1
ATOM 3536 N N . TRP B 1 219 ? 6.688 7.859 8.961 1 98.69 219 TRP B N 1
ATOM 3537 C CA . TRP B 1 219 ? 7.895 7.773 8.148 1 98.69 219 TRP B CA 1
ATOM 3538 C C . TRP B 1 219 ? 8.742 9.031 8.297 1 98.69 219 TRP B C 1
ATOM 3540 O O . TRP B 1 219 ? 9.781 9.164 7.645 1 98.69 219 TRP B O 1
ATOM 3550 N N . MET B 1 220 ? 8.359 9.961 9.172 1 98.69 220 MET B N 1
ATOM 3551 C CA . MET B 1 220 ? 9.305 11.031 9.469 1 98.69 220 MET B CA 1
ATOM 3552 C C . MET B 1 220 ? 10.617 10.469 10 1 98.69 220 MET B C 1
ATOM 3554 O O . MET B 1 220 ? 11.664 11.125 9.906 1 98.69 220 MET B O 1
ATOM 3558 N N . TYR B 1 221 ? 10.523 9.32 10.578 1 98.69 221 TYR B N 1
ATOM 3559 C CA . TYR B 1 221 ? 11.68 8.578 11.07 1 98.69 221 TYR B CA 1
ATOM 3560 C C . TYR B 1 221 ? 12.273 7.691 9.984 1 98.69 221 TYR B C 1
ATOM 3562 O O . TYR B 1 221 ? 11.742 6.613 9.703 1 98.69 221 TYR B O 1
ATOM 3570 N N . LYS B 1 222 ? 13.359 8.031 9.461 1 97.25 222 LYS B N 1
ATOM 3571 C CA . LYS B 1 222 ? 13.938 7.41 8.266 1 97.25 222 LYS B CA 1
ATOM 3572 C C . LYS B 1 222 ? 14.242 5.934 8.516 1 97.25 222 LYS B C 1
ATOM 3574 O O . LYS B 1 222 ? 13.977 5.09 7.656 1 97.25 222 LYS B O 1
ATOM 3579 N N . PRO B 1 223 ? 14.758 5.543 9.68 1 97.38 223 PRO B N 1
ATOM 3580 C CA . PRO B 1 223 ? 15.156 4.148 9.867 1 97.38 223 PRO B CA 1
ATOM 3581 C C . PRO B 1 223 ? 13.977 3.234 10.18 1 97.38 223 PRO B C 1
ATOM 3583 O O . PRO B 1 223 ? 14.164 2.041 10.438 1 97.38 223 PRO B O 1
ATOM 3586 N N . ALA B 1 224 ? 12.797 3.762 10.227 1 98.19 224 ALA B N 1
ATOM 3587 C CA . ALA B 1 224 ? 11.633 2.967 10.602 1 98.19 224 ALA B CA 1
ATOM 3588 C C . ALA B 1 224 ? 11.469 1.763 9.68 1 98.19 224 ALA B C 1
ATOM 3590 O O . ALA B 1 224 ? 11.836 1.82 8.5 1 98.19 224 ALA B O 1
ATOM 3591 N N . SER B 1 225 ? 10.977 0.662 10.258 1 97.56 225 SER B N 1
ATOM 3592 C CA . SER B 1 225 ? 10.477 -0.455 9.461 1 97.56 225 SER B CA 1
ATOM 3593 C C . SER B 1 225 ? 8.992 -0.295 9.156 1 97.56 225 SER B C 1
ATOM 3595 O O . SER B 1 225 ? 8.305 0.515 9.781 1 97.56 225 SER B O 1
ATOM 3597 N N . TYR B 1 226 ? 8.539 -1.048 8.172 1 98.5 226 TYR B N 1
ATOM 3598 C CA . TYR B 1 226 ? 7.109 -1.071 7.887 1 98.5 226 TYR B CA 1
ATOM 3599 C C . TYR B 1 226 ? 6.312 -1.438 9.133 1 98.5 226 TYR B C 1
ATOM 3601 O O . TYR B 1 226 ? 5.203 -0.938 9.336 1 98.5 226 TYR B O 1
ATOM 3609 N N . LEU B 1 227 ? 6.898 -2.299 9.938 1 98.62 227 LEU B N 1
ATOM 3610 C CA . LEU B 1 227 ? 6.227 -2.717 11.164 1 98.62 227 LEU B CA 1
ATOM 3611 C C . LEU B 1 227 ? 6.164 -1.569 12.172 1 98.62 227 LEU B C 1
ATOM 3613 O O . LEU B 1 227 ? 5.148 -1.384 12.844 1 98.62 227 LEU B O 1
ATOM 3617 N N . ASP B 1 228 ? 7.273 -0.798 12.305 1 98.56 228 ASP B N 1
ATOM 3618 C CA . ASP B 1 228 ? 7.277 0.364 13.195 1 98.56 228 ASP B CA 1
ATOM 3619 C C . ASP B 1 228 ? 6.148 1.327 12.836 1 98.56 228 ASP B C 1
ATOM 3621 O O . ASP B 1 228 ? 5.402 1.769 13.719 1 98.56 228 ASP B O 1
ATOM 3625 N N . VAL B 1 229 ? 6.07 1.601 11.578 1 98.81 229 VAL B N 1
ATOM 3626 C CA . VAL B 1 229 ? 5.09 2.559 11.078 1 98.81 229 VAL B CA 1
ATOM 3627 C C . VAL B 1 229 ? 3.68 2.012 11.297 1 98.81 229 VAL B C 1
ATOM 3629 O O . VAL B 1 229 ? 2.797 2.729 11.773 1 98.81 229 VAL B O 1
ATOM 3632 N N . HIS B 1 230 ? 3.484 0.755 10.977 1 98.88 230 HIS B N 1
ATOM 3633 C CA . HIS B 1 230 ? 2.191 0.11 11.18 1 98.88 230 HIS B CA 1
ATOM 3634 C C . HIS B 1 230 ? 1.761 0.177 12.641 1 98.88 230 HIS B C 1
ATOM 3636 O O . HIS B 1 230 ? 0.605 0.485 12.938 1 98.88 230 HIS B O 1
ATOM 3642 N N . ASN B 1 231 ? 2.66 -0.124 13.523 1 98.75 231 ASN B N 1
ATOM 3643 C CA . ASN B 1 231 ? 2.357 -0.116 14.953 1 98.75 231 ASN B CA 1
ATOM 3644 C C . ASN B 1 231 ? 2.039 1.291 15.445 1 98.75 231 ASN B C 1
ATOM 3646 O O . ASN B 1 231 ? 1.108 1.479 16.234 1 98.75 231 ASN B O 1
ATOM 3650 N N . GLY B 1 232 ? 2.84 2.25 15.039 1 98.88 232 GLY B N 1
ATOM 3651 C CA . GLY B 1 232 ? 2.543 3.627 15.398 1 98.88 232 GLY B CA 1
ATOM 3652 C C . GLY B 1 232 ? 1.172 4.082 14.938 1 98.88 232 GLY B C 1
ATOM 3653 O O . GLY B 1 232 ? 0.439 4.727 15.688 1 98.88 232 GLY B O 1
ATOM 3654 N N . ILE B 1 233 ? 0.833 3.701 13.766 1 98.94 233 ILE B N 1
ATOM 3655 C CA . ILE B 1 233 ? -0.461 4.07 13.203 1 98.94 233 ILE B CA 1
ATOM 3656 C C . ILE B 1 233 ? -1.575 3.336 13.945 1 98.94 233 ILE B C 1
ATOM 3658 O O . ILE B 1 233 ? -2.652 3.893 14.164 1 98.94 233 ILE B O 1
ATOM 3662 N N . GLY B 1 234 ? -1.292 2.08 14.312 1 98.81 234 GLY B N 1
ATOM 3663 C CA . GLY B 1 234 ? -2.252 1.372 15.148 1 98.81 234 GLY B CA 1
ATOM 3664 C C . GLY B 1 234 ? -2.605 2.119 16.422 1 98.81 234 GLY B C 1
ATOM 3665 O O . GLY B 1 234 ? -3.779 2.219 16.781 1 98.81 234 GLY B O 1
ATOM 3666 N N . LYS B 1 235 ? -1.63 2.664 17.094 1 98.88 235 LYS B N 1
ATOM 3667 C CA . LYS B 1 235 ? -1.854 3.469 18.297 1 98.88 235 LYS B CA 1
ATOM 3668 C C . LYS B 1 235 ? -2.631 4.738 17.969 1 98.88 235 LYS B C 1
ATOM 3670 O O . LYS B 1 235 ? -3.502 5.156 18.734 1 98.88 235 LYS B O 1
ATOM 3675 N N . LEU B 1 236 ? -2.299 5.332 16.859 1 98.88 236 LEU B N 1
ATOM 3676 C CA . LEU B 1 236 ? -2.98 6.539 16.406 1 98.88 236 LEU B CA 1
ATOM 3677 C C . LEU B 1 236 ? -4.477 6.289 16.234 1 98.88 236 LEU B C 1
ATOM 3679 O O . LEU B 1 236 ? -5.297 7.059 16.734 1 98.88 236 LEU B O 1
ATOM 3683 N N . ILE B 1 237 ? -4.824 5.203 15.516 1 98.81 237 ILE B N 1
ATOM 3684 C CA . ILE B 1 237 ? -6.219 4.906 15.211 1 98.81 237 ILE B CA 1
ATOM 3685 C C . ILE B 1 237 ? -6.949 4.484 16.484 1 98.81 237 ILE B C 1
ATOM 3687 O O . ILE B 1 237 ? -8.133 4.801 16.656 1 98.81 237 ILE B O 1
ATOM 3691 N N . THR B 1 238 ? -6.254 3.738 17.359 1 98.62 238 THR B N 1
ATOM 3692 C CA . THR B 1 238 ? -6.836 3.391 18.641 1 98.62 238 THR B CA 1
ATOM 3693 C C . THR B 1 238 ? -7.203 4.648 19.422 1 98.62 238 THR B C 1
ATOM 3695 O O . THR B 1 238 ? -8.297 4.742 19.984 1 98.62 238 THR B O 1
ATOM 3698 N N . THR B 1 239 ? -6.293 5.602 19.484 1 98.69 239 THR B N 1
ATOM 3699 C CA . THR B 1 239 ? -6.543 6.859 20.172 1 98.69 239 THR B CA 1
ATOM 3700 C C . THR B 1 239 ? -7.672 7.633 19.5 1 98.69 239 THR B C 1
ATOM 3702 O O . THR B 1 239 ? -8.523 8.211 20.172 1 98.69 239 THR B O 1
ATOM 3705 N N . LEU B 1 240 ? -7.621 7.633 18.156 1 98.62 240 LEU B N 1
ATOM 3706 C CA . LEU B 1 240 ? -8.664 8.305 17.391 1 98.62 240 LEU B CA 1
ATOM 3707 C C . LEU B 1 240 ? -10.047 7.781 17.766 1 98.62 240 LEU B C 1
ATOM 3709 O O . LEU B 1 240 ? -10.984 8.562 17.938 1 98.62 240 LEU B O 1
ATOM 3713 N N . LYS B 1 241 ? -10.188 6.477 17.828 1 97.75 241 LYS B N 1
ATOM 3714 C CA . LYS B 1 241 ? -11.477 5.859 18.156 1 97.75 241 LYS B CA 1
ATOM 3715 C C . LYS B 1 241 ? -11.992 6.336 19.516 1 97.75 241 LYS B C 1
ATOM 3717 O O . LYS B 1 241 ? -13.188 6.59 19.672 1 97.75 241 LYS B O 1
ATOM 3722 N N . LYS B 1 242 ? -11.109 6.484 20.469 1 97.19 242 LYS B N 1
ATOM 3723 C CA . LYS B 1 242 ? -11.484 6.934 21.812 1 97.19 242 LYS B CA 1
ATOM 3724 C C . LYS B 1 242 ? -11.984 8.375 21.781 1 97.19 242 LYS B C 1
ATOM 3726 O O . LYS B 1 242 ? -12.703 8.797 22.688 1 97.19 242 LYS B O 1
ATOM 3731 N N . CYS B 1 243 ? -11.602 9.078 20.734 1 97.19 243 CYS B N 1
ATOM 3732 C CA . CYS B 1 243 ? -11.938 10.5 20.641 1 97.19 243 CYS B CA 1
ATOM 3733 C C . CYS B 1 243 ? -13.266 10.695 19.922 1 97.19 243 CYS B C 1
ATOM 3735 O O . CYS B 1 243 ? -13.773 11.82 19.844 1 97.19 243 CYS B O 1
ATOM 3737 N N . ILE B 1 244 ? -13.758 9.602 19.344 1 94.12 244 ILE B N 1
ATOM 3738 C CA . ILE B 1 244 ? -15.023 9.695 18.625 1 94.12 244 ILE B CA 1
ATOM 3739 C C . ILE B 1 244 ? -16.188 9.695 19.625 1 94.12 244 ILE B C 1
ATOM 3741 O O . ILE B 1 244 ? -16.234 8.852 20.531 1 94.12 244 ILE B O 1
ATOM 3745 N N . ASN B 1 245 ? -17.094 10.688 19.641 1 77.31 245 ASN B N 1
ATOM 3746 C CA . ASN B 1 245 ? -18.234 10.852 20.531 1 77.31 245 ASN B CA 1
ATOM 3747 C C . ASN B 1 245 ? -19.375 9.922 20.141 1 77.31 245 ASN B C 1
ATOM 3749 O O . ASN B 1 245 ? -19.609 9.648 18.969 1 77.31 245 ASN B O 1
#

Radius of gyration: 23.95 Å; Cα contacts (8 Å, |Δi|>4): 1243; chains: 2; bounding box: 119×62×48 Å

Secondary structure (DSSP, 8-state):
-----------TT-------EEEEE--SSSTTTS--HHHHHHHHHHHHHTT-EEEEEE-SSB-S--EETTTTEE-TTSPP-BHHHHHHHHTTT-EEEGGG--GGG-SEEEE--SHHHHHTSB-HHHHGGG--B-HHHHHHHHHHHHTT--EEEEGGGHHHHHHHSTT-EE------SGGG-TTTHHHHHHHHTT-EE----TT--EEETTTTEEEE-GGGSTT--HHHHHHHHHHHHHHHHHT--/-----------TT-------EEEEE--SSSTTTS--HHHHHHHHHHHHHTT-EEEEEE-SSB-S--EETTTTEE-TTSPP-BHHHHHHHHTTT-EEEGGG--GGG-SEEEE--SHHHHHTSB-HHHHGGG--B-HHHHHHHHHHHHTT--EEEEGGGHHHHHHHSTT-EE------SGGG-TTTHHHHHHHHTT-EE----TT--EEETTTTEEEE-GGGSTT--HHHHHHHHHHHHHHHHHT--